Protein AF-Q4DWK5-F1 (afdb_monomer_lite)

Structure (mmCIF, N/CA/C/O backbone):
data_AF-Q4DWK5-F1
#
_entry.id   AF-Q4DWK5-F1
#
loop_
_atom_site.group_PDB
_atom_site.id
_atom_site.type_symbol
_atom_site.label_atom_id
_atom_site.label_alt_id
_atom_site.label_comp_id
_atom_site.label_asym_id
_atom_site.label_entity_id
_atom_site.label_seq_id
_atom_site.pdbx_PDB_ins_code
_atom_site.Cartn_x
_atom_site.Cartn_y
_atom_site.Cartn_z
_atom_site.occupancy
_atom_site.B_iso_or_equiv
_atom_site.auth_seq_id
_atom_site.auth_comp_id
_atom_site.auth_asym_id
_atom_site.auth_atom_id
_atom_site.pdbx_PDB_model_num
ATOM 1 N N . MET A 1 1 ? -23.277 -15.767 -45.968 1.00 42.69 1 MET A N 1
ATOM 2 C CA . MET A 1 1 ? -21.877 -15.511 -46.385 1.00 42.69 1 MET A CA 1
ATOM 3 C C . MET A 1 1 ? -21.715 -14.470 -47.508 1.00 42.69 1 MET A C 1
ATOM 5 O O . MET A 1 1 ? -20.588 -14.081 -47.771 1.00 42.69 1 MET A O 1
ATOM 9 N N . TYR A 1 2 ? -22.781 -13.934 -48.122 1.00 49.34 2 TYR A N 1
ATOM 10 C CA . TYR A 1 2 ? -22.656 -13.019 -49.275 1.00 49.34 2 TYR A CA 1
ATOM 11 C C . TYR A 1 2 ? -22.187 -11.580 -48.973 1.00 49.34 2 TYR A C 1
ATOM 13 O O . TYR A 1 2 ? -21.770 -10.885 -49.892 1.00 49.34 2 TYR A O 1
ATOM 21 N N . PHE A 1 3 ? -22.192 -11.126 -47.714 1.00 50.94 3 PHE A N 1
ATOM 22 C CA . PHE A 1 3 ? -21.833 -9.734 -47.388 1.00 50.94 3 PHE A CA 1
ATOM 23 C C . PHE A 1 3 ? -20.320 -9.440 -47.371 1.00 50.94 3 PHE A C 1
ATOM 25 O O . PHE A 1 3 ? -19.933 -8.280 -47.443 1.00 50.94 3 PHE A O 1
ATOM 32 N N . PHE A 1 4 ? -19.456 -10.460 -47.324 1.00 53.84 4 PHE A N 1
ATOM 33 C CA . PHE A 1 4 ? -17.995 -10.273 -47.257 1.00 53.84 4 PHE A CA 1
ATOM 34 C C . PHE A 1 4 ? -17.260 -10.498 -48.591 1.00 53.84 4 PHE A C 1
ATOM 36 O O . PHE A 1 4 ? -16.051 -10.302 -48.663 1.00 53.84 4 PHE A O 1
ATOM 43 N N . GLY A 1 5 ? -17.962 -10.865 -49.668 1.00 55.22 5 GLY A N 1
ATOM 44 C CA . GLY A 1 5 ? -17.339 -11.336 -50.914 1.00 55.22 5 GLY A CA 1
ATOM 45 C C . GLY A 1 5 ? -16.686 -10.280 -51.820 1.00 55.22 5 GLY A C 1
ATOM 46 O O . GLY A 1 5 ? -16.229 -10.637 -52.899 1.00 55.22 5 GLY A O 1
ATOM 47 N N . ARG A 1 6 ? -16.660 -8.990 -51.451 1.00 58.66 6 ARG A N 1
ATOM 48 C CA . ARG A 1 6 ? -16.165 -7.908 -52.333 1.00 58.66 6 ARG A CA 1
ATOM 49 C C . ARG A 1 6 ? -15.190 -6.922 -51.689 1.00 58.66 6 ARG A C 1
ATOM 51 O O . ARG A 1 6 ? -14.952 -5.858 -52.257 1.00 58.66 6 ARG A O 1
ATOM 58 N N . PHE A 1 7 ? -14.579 -7.246 -50.551 1.00 58.25 7 PHE A N 1
ATOM 59 C CA . PHE A 1 7 ? -13.378 -6.495 -50.186 1.00 58.25 7 PHE A CA 1
ATOM 60 C C . PHE A 1 7 ? -12.286 -6.841 -51.199 1.00 58.25 7 PHE A C 1
ATOM 62 O O . PHE A 1 7 ? -11.785 -7.962 -51.219 1.00 58.25 7 PHE A O 1
ATOM 69 N N . SER A 1 8 ? -11.961 -5.888 -52.079 1.00 75.50 8 SER A N 1
ATOM 70 C CA . SER A 1 8 ? -10.805 -5.997 -52.968 1.00 75.50 8 SER A CA 1
ATOM 71 C C . SER A 1 8 ? -9.592 -6.372 -52.119 1.00 75.50 8 SER A C 1
ATOM 73 O O . SER A 1 8 ? -9.355 -5.741 -51.086 1.00 75.50 8 SER A O 1
ATOM 75 N N . PHE A 1 9 ? -8.826 -7.384 -52.531 1.00 74.69 9 PHE A N 1
ATOM 76 C CA . PHE A 1 9 ? -7.589 -7.787 -51.851 1.00 74.69 9 PHE A CA 1
ATOM 77 C C . PHE A 1 9 ? -6.678 -6.585 -51.549 1.00 74.69 9 PHE A C 1
ATOM 79 O O . PHE A 1 9 ? -6.029 -6.544 -50.504 1.00 74.69 9 PHE A O 1
ATOM 86 N N . LEU A 1 10 ? -6.710 -5.562 -52.412 1.00 76.00 10 LEU A N 1
ATOM 87 C CA . LEU A 1 10 ? -6.005 -4.299 -52.223 1.00 76.00 10 LEU A CA 1
ATOM 88 C C . LEU A 1 10 ? -6.454 -3.544 -50.959 1.00 76.00 10 LEU A C 1
ATOM 90 O O . LEU A 1 10 ? -5.616 -3.062 -50.205 1.00 76.00 10 LEU A O 1
ATOM 94 N N . ALA A 1 11 ? -7.759 -3.470 -50.687 1.00 77.81 11 ALA A N 1
ATOM 95 C CA . ALA A 1 11 ? -8.288 -2.789 -49.505 1.00 77.81 11 ALA A CA 1
ATOM 96 C C . ALA A 1 11 ? -7.872 -3.501 -48.208 1.00 77.81 11 ALA A C 1
ATOM 98 O O . ALA A 1 11 ? -7.477 -2.847 -47.244 1.00 77.81 11 ALA A O 1
ATOM 99 N N . ILE A 1 12 ? -7.897 -4.840 -48.200 1.00 79.12 12 ILE A N 1
ATOM 100 C CA . ILE A 1 12 ? -7.438 -5.648 -47.059 1.00 79.12 12 ILE A CA 1
ATOM 101 C C . ILE A 1 12 ? -5.939 -5.424 -46.820 1.00 79.12 12 ILE A C 1
ATOM 103 O O . ILE A 1 12 ? -5.526 -5.212 -45.681 1.00 79.12 12 ILE A O 1
ATOM 107 N N . ALA A 1 13 ? -5.130 -5.413 -47.885 1.00 78.75 13 ALA A N 1
ATOM 108 C CA . ALA A 1 13 ? -3.693 -5.169 -47.792 1.00 78.75 13 ALA A CA 1
ATOM 109 C C . ALA A 1 13 ? -3.373 -3.768 -47.239 1.00 78.75 13 ALA A C 1
ATOM 111 O O . ALA A 1 13 ? -2.545 -3.642 -46.337 1.00 78.75 13 ALA A O 1
ATOM 112 N N . VAL A 1 14 ? -4.069 -2.727 -47.712 1.00 83.38 14 VAL A N 1
ATOM 113 C CA . VAL A 1 14 ? -3.898 -1.347 -47.224 1.00 83.38 14 VAL A CA 1
ATOM 114 C C . VAL A 1 14 ? -4.293 -1.224 -45.749 1.00 83.38 14 VAL A C 1
ATOM 116 O O . VAL A 1 14 ? -3.534 -0.657 -44.964 1.00 83.38 14 VAL A O 1
ATOM 119 N N . LEU A 1 15 ? -5.430 -1.800 -45.341 1.00 85.00 15 LEU A N 1
ATOM 120 C CA . LEU A 1 15 ? -5.869 -1.798 -43.939 1.00 85.00 15 LEU A CA 1
ATOM 121 C C . LEU A 1 15 ? -4.888 -2.552 -43.030 1.00 85.00 15 LEU A C 1
ATOM 123 O O . LEU A 1 15 ? -4.560 -2.072 -41.945 1.00 85.00 15 LEU A O 1
ATOM 127 N N . SER A 1 16 ? -4.373 -3.697 -43.486 1.00 84.69 16 SER A N 1
ATOM 128 C CA . SER A 1 16 ? -3.357 -4.471 -42.765 1.00 84.69 16 SER A CA 1
ATOM 129 C C . SER A 1 16 ? -2.044 -3.694 -42.612 1.00 84.69 16 SER A C 1
ATOM 131 O O . SER A 1 16 ? -1.438 -3.698 -41.535 1.00 84.69 16 SER A O 1
ATOM 133 N N . GLY A 1 17 ? -1.606 -2.996 -43.665 1.00 86.25 17 GLY A N 1
ATOM 134 C CA . GLY A 1 17 ? -0.426 -2.131 -43.631 1.00 86.25 17 GLY A CA 1
ATOM 135 C C . GLY A 1 17 ? -0.591 -0.967 -42.652 1.00 86.25 17 GLY A C 1
ATOM 136 O O . GLY A 1 17 ? 0.254 -0.771 -41.778 1.00 86.25 17 GLY A O 1
ATOM 137 N N . ALA A 1 18 ? -1.718 -0.253 -42.727 1.00 87.62 18 ALA A N 1
ATOM 138 C CA . ALA A 1 18 ? -2.036 0.856 -41.828 1.00 87.62 18 ALA A CA 1
ATOM 139 C C . ALA A 1 18 ? -2.106 0.411 -40.356 1.00 87.62 18 ALA A C 1
ATOM 141 O O . ALA A 1 18 ? -1.526 1.057 -39.481 1.00 87.62 18 ALA A O 1
ATOM 142 N N . TYR A 1 19 ? -2.751 -0.728 -40.081 1.00 87.00 19 TYR A N 1
ATOM 143 C CA . TYR A 1 19 ? -2.807 -1.300 -38.737 1.00 87.00 19 TYR A CA 1
ATOM 144 C C . TYR A 1 19 ? -1.418 -1.664 -38.203 1.00 87.00 19 TYR A C 1
ATOM 146 O O . TYR A 1 19 ? -1.107 -1.379 -37.048 1.00 87.00 19 TYR A O 1
ATOM 154 N N . SER A 1 20 ? -0.558 -2.242 -39.045 1.00 85.38 20 SER A N 1
ATOM 155 C CA . SER A 1 20 ? 0.809 -2.606 -38.657 1.00 85.38 20 SER A CA 1
ATOM 156 C C . SER A 1 20 ? 1.630 -1.379 -38.255 1.00 85.38 20 SER A C 1
ATOM 158 O O . SER A 1 20 ? 2.272 -1.386 -37.205 1.00 85.38 20 SER A O 1
ATOM 160 N N . VAL A 1 21 ? 1.555 -0.293 -39.034 1.00 86.25 21 VAL A N 1
ATOM 161 C CA . VAL A 1 21 ? 2.224 0.983 -38.716 1.00 86.25 21 VAL A CA 1
ATOM 162 C C . VAL A 1 21 ? 1.695 1.583 -37.410 1.00 86.25 21 VAL A C 1
ATOM 164 O O . VAL A 1 21 ? 2.477 2.024 -36.562 1.00 86.25 21 VAL A O 1
ATOM 167 N N . TYR A 1 22 ? 0.375 1.557 -37.210 1.00 87.69 22 TYR A N 1
ATOM 168 C CA . TYR A 1 22 ? -0.252 2.022 -35.974 1.00 87.69 22 TYR A CA 1
ATOM 169 C C . TYR A 1 22 ? 0.212 1.210 -34.756 1.00 87.69 22 TYR A C 1
ATOM 171 O O . TYR A 1 22 ? 0.625 1.782 -33.744 1.00 87.69 22 TYR A O 1
ATOM 179 N N . ALA A 1 23 ? 0.207 -0.119 -34.867 1.00 84.62 23 ALA A N 1
ATOM 180 C CA . ALA A 1 23 ? 0.607 -1.024 -33.799 1.00 84.62 23 ALA A CA 1
ATOM 181 C C . ALA A 1 23 ? 2.081 -0.855 -33.411 1.00 84.62 23 ALA A C 1
ATOM 183 O O . ALA A 1 23 ? 2.391 -0.744 -32.225 1.00 84.62 23 ALA A O 1
ATOM 184 N N . ILE A 1 24 ? 2.978 -0.746 -34.398 1.00 83.56 24 ILE A N 1
ATOM 185 C CA . ILE A 1 24 ? 4.404 -0.473 -34.167 1.00 83.56 24 ILE A CA 1
ATOM 186 C C . ILE A 1 24 ? 4.585 0.866 -33.452 1.00 83.56 24 ILE A C 1
ATOM 188 O O . ILE A 1 24 ? 5.355 0.948 -32.498 1.00 83.56 24 ILE A O 1
ATOM 192 N N . THR A 1 25 ? 3.872 1.911 -33.877 1.00 86.25 25 THR A N 1
ATOM 193 C CA . THR A 1 25 ? 3.962 3.241 -33.256 1.00 86.25 25 THR A CA 1
ATOM 194 C C . THR A 1 25 ? 3.512 3.208 -31.794 1.00 86.25 25 THR A C 1
ATOM 196 O O . THR A 1 25 ? 4.218 3.714 -30.922 1.00 86.25 25 THR A O 1
ATOM 199 N N . LYS A 1 26 ? 2.373 2.565 -31.499 1.00 83.38 26 LYS A N 1
ATOM 200 C CA . LYS A 1 26 ? 1.860 2.420 -30.125 1.00 83.38 26 LYS A CA 1
ATOM 201 C C . LYS A 1 26 ? 2.803 1.620 -29.237 1.00 83.38 26 LYS A C 1
ATOM 203 O O . LYS A 1 26 ? 3.077 2.025 -28.111 1.00 83.38 26 LYS A O 1
ATOM 208 N N . TYR A 1 27 ? 3.331 0.526 -29.769 1.00 79.69 27 TYR A N 1
ATOM 209 C CA . TYR A 1 27 ? 4.298 -0.305 -29.074 1.00 79.69 27 TYR A CA 1
ATOM 210 C C . TYR A 1 27 ? 5.614 0.441 -28.796 1.00 79.69 27 TYR A C 1
ATOM 212 O O . TYR A 1 27 ? 6.116 0.415 -27.677 1.00 79.69 27 TYR A O 1
ATOM 220 N N . ARG A 1 28 ? 6.148 1.180 -29.779 1.00 80.81 28 ARG A N 1
ATOM 221 C CA . ARG A 1 28 ? 7.356 2.002 -29.598 1.00 80.81 28 ARG A CA 1
ATOM 222 C C . ARG A 1 28 ? 7.166 3.070 -28.527 1.00 80.81 28 ARG A C 1
ATOM 224 O O . ARG A 1 28 ? 8.046 3.225 -27.690 1.00 80.81 28 ARG A O 1
ATOM 231 N N . ALA A 1 29 ? 6.025 3.758 -28.520 1.00 81.94 29 ALA A N 1
ATOM 232 C CA . ALA A 1 29 ? 5.714 4.746 -27.490 1.00 81.94 29 ALA A CA 1
ATOM 233 C C . ALA A 1 29 ? 5.710 4.120 -26.083 1.00 81.94 29 ALA A C 1
ATOM 235 O O . ALA A 1 29 ? 6.326 4.668 -25.173 1.00 81.94 29 ALA A O 1
ATOM 236 N N . ALA A 1 30 ? 5.098 2.942 -25.927 1.00 77.25 30 ALA A N 1
ATOM 237 C CA . ALA A 1 30 ? 5.109 2.193 -24.671 1.00 77.25 30 ALA A CA 1
ATOM 238 C C . ALA A 1 30 ? 6.533 1.829 -24.220 1.00 77.25 30 ALA A C 1
ATOM 240 O O . ALA A 1 30 ? 6.913 2.099 -23.082 1.00 77.25 30 ALA A O 1
ATOM 241 N N . CYS A 1 31 ? 7.360 1.301 -25.129 1.00 75.94 31 CYS A N 1
ATOM 242 C CA . CYS A 1 31 ? 8.760 0.999 -24.832 1.00 75.94 31 CYS A CA 1
ATOM 243 C C . CYS A 1 31 ? 9.568 2.248 -24.455 1.00 75.94 31 CYS A C 1
ATOM 245 O O . CYS A 1 31 ? 10.416 2.170 -23.570 1.00 75.94 31 CYS A O 1
ATOM 247 N N . CYS A 1 32 ? 9.330 3.392 -25.104 1.00 77.94 32 CYS A N 1
ATOM 248 C CA . CYS A 1 32 ? 9.998 4.651 -24.773 1.00 77.94 32 CYS A CA 1
ATOM 249 C C . CYS A 1 32 ? 9.670 5.112 -23.350 1.00 77.94 32 CYS A C 1
ATOM 251 O O . CYS A 1 32 ? 10.577 5.533 -22.639 1.00 77.94 32 CYS A O 1
ATOM 253 N N . VAL A 1 33 ? 8.411 4.989 -22.919 1.00 75.06 33 VAL A N 1
ATOM 254 C CA . VAL A 1 33 ? 7.996 5.326 -21.548 1.00 75.06 33 VAL A CA 1
ATOM 255 C C . VAL A 1 33 ? 8.695 4.423 -20.531 1.00 75.06 33 VAL A C 1
ATOM 257 O O . VAL A 1 33 ? 9.306 4.929 -19.593 1.00 75.06 33 VAL A O 1
ATOM 260 N N . SER A 1 34 ? 8.688 3.103 -20.743 1.00 73.62 34 SER A N 1
ATOM 261 C CA . SER A 1 34 ? 9.396 2.170 -19.854 1.00 73.62 34 SER A CA 1
ATOM 262 C C . SER A 1 34 ? 10.909 2.419 -19.839 1.00 73.62 34 SER A C 1
ATOM 264 O O . SER A 1 34 ? 11.524 2.378 -18.779 1.00 73.62 34 SER A O 1
ATOM 266 N N . ARG A 1 35 ? 11.520 2.753 -20.986 1.00 75.19 35 ARG A N 1
ATOM 267 C CA . ARG A 1 35 ? 12.953 3.093 -21.074 1.00 75.19 35 ARG A CA 1
ATOM 268 C C . ARG A 1 35 ? 13.309 4.407 -20.396 1.00 75.19 35 ARG A C 1
ATOM 270 O O . ARG A 1 35 ? 14.376 4.494 -19.804 1.00 75.19 35 ARG A O 1
ATOM 277 N N . ALA A 1 36 ? 12.442 5.414 -20.455 1.00 74.12 36 ALA A N 1
ATOM 278 C CA . ALA A 1 36 ? 12.686 6.690 -19.788 1.00 74.12 36 ALA A CA 1
ATOM 279 C C . ALA A 1 36 ? 12.829 6.526 -18.263 1.00 74.12 36 ALA A C 1
ATOM 281 O O . ALA A 1 36 ? 13.553 7.292 -17.636 1.00 74.12 36 ALA A O 1
ATOM 282 N N . ARG A 1 37 ? 12.207 5.493 -17.673 1.00 75.00 37 ARG A N 1
ATOM 283 C CA . ARG A 1 37 ? 12.342 5.144 -16.245 1.00 75.00 37 ARG A CA 1
ATOM 284 C C . ARG A 1 37 ? 13.683 4.486 -15.895 1.00 75.00 37 ARG A C 1
ATOM 286 O O . ARG A 1 37 ? 14.024 4.410 -14.723 1.00 75.00 37 ARG A O 1
ATOM 293 N N . LEU A 1 38 ? 14.455 4.037 -16.886 1.00 74.81 38 LEU A N 1
ATOM 294 C CA . LEU A 1 38 ? 15.814 3.519 -16.683 1.00 74.81 38 LEU A CA 1
ATOM 295 C C . LEU A 1 38 ? 16.860 4.642 -16.598 1.00 74.81 38 LEU A C 1
ATOM 297 O O . LEU A 1 38 ? 18.016 4.373 -16.281 1.00 74.81 38 LEU A O 1
ATOM 301 N N . VAL A 1 39 ? 16.481 5.892 -16.894 1.00 82.56 39 VAL A N 1
ATOM 302 C CA . VAL A 1 39 ? 17.384 7.042 -16.781 1.00 82.56 39 VAL A CA 1
ATOM 303 C C . VAL A 1 39 ? 17.624 7.345 -15.307 1.00 82.56 39 VAL A C 1
ATOM 305 O O . VAL A 1 39 ? 16.693 7.629 -14.556 1.00 82.56 39 VAL A O 1
ATOM 308 N N . ILE A 1 40 ? 18.890 7.294 -14.906 1.00 87.38 40 ILE A N 1
ATOM 309 C CA . ILE A 1 40 ? 19.307 7.482 -13.518 1.00 87.38 40 ILE A CA 1
ATOM 310 C C . ILE A 1 40 ? 19.255 8.975 -13.181 1.00 87.38 40 ILE A C 1
ATOM 312 O O . ILE A 1 40 ? 19.850 9.777 -13.908 1.00 87.38 40 ILE A O 1
ATOM 316 N N . PRO A 1 41 ? 18.561 9.373 -12.101 1.00 91.56 41 PRO A N 1
ATOM 317 C CA . PRO A 1 41 ? 18.501 10.768 -11.690 1.00 91.56 41 PRO A CA 1
ATOM 318 C C . PRO A 1 41 ? 19.872 11.322 -11.295 1.00 91.56 41 PRO A C 1
ATOM 320 O O . PRO A 1 41 ? 20.714 10.615 -10.733 1.00 91.56 41 PRO A O 1
ATOM 323 N N . ARG A 1 42 ? 20.070 12.628 -11.514 1.00 93.19 42 ARG A N 1
ATOM 324 C CA . ARG A 1 42 ? 21.296 13.336 -11.116 1.00 93.19 42 ARG A CA 1
ATOM 325 C C . ARG A 1 42 ? 21.581 13.179 -9.619 1.00 93.19 42 ARG A C 1
ATOM 327 O O . ARG A 1 42 ? 22.715 12.865 -9.268 1.00 93.19 42 ARG A O 1
ATOM 334 N N . ALA A 1 43 ? 20.554 13.302 -8.779 1.00 94.44 43 ALA A N 1
ATOM 335 C CA . ALA A 1 43 ? 20.635 13.110 -7.331 1.00 94.44 43 ALA A CA 1
ATOM 336 C C . ALA A 1 43 ? 21.312 11.783 -6.950 1.00 94.44 43 ALA A C 1
ATOM 338 O O . ALA A 1 43 ? 22.235 11.758 -6.140 1.00 94.44 43 ALA A O 1
ATOM 339 N N . VAL A 1 44 ? 20.924 10.685 -7.609 1.00 94.06 44 VAL A N 1
ATOM 340 C CA . VAL A 1 44 ? 21.480 9.344 -7.365 1.00 94.06 44 VAL A CA 1
ATOM 341 C C . VAL A 1 44 ? 22.960 9.279 -7.747 1.00 94.06 44 VAL A C 1
ATOM 343 O O . VAL A 1 44 ? 23.762 8.725 -7.001 1.00 94.06 44 VAL A O 1
ATOM 346 N N . SER A 1 45 ? 23.347 9.876 -8.879 1.00 93.19 45 SER A N 1
ATOM 347 C CA . SER A 1 45 ? 24.754 9.907 -9.309 1.00 93.19 45 SER A CA 1
ATOM 348 C C . SER A 1 45 ? 25.650 10.751 -8.390 1.00 93.19 45 SER A C 1
ATOM 350 O O . SER A 1 45 ? 26.802 10.387 -8.154 1.00 93.19 45 SER A O 1
ATOM 352 N N . LEU A 1 46 ? 25.121 11.851 -7.841 1.00 94.69 46 LEU A N 1
ATOM 353 C CA . LEU A 1 46 ? 25.838 12.706 -6.893 1.00 94.69 46 LEU A CA 1
ATOM 354 C C . LEU A 1 46 ? 25.975 12.022 -5.530 1.00 94.69 46 LEU A C 1
ATOM 356 O O . LEU A 1 46 ? 27.074 11.977 -4.977 1.00 94.69 46 LEU A O 1
ATOM 360 N N . PHE A 1 47 ? 24.899 11.401 -5.040 1.00 94.69 47 PHE A N 1
ATOM 361 C CA . PHE A 1 47 ? 24.935 10.627 -3.802 1.00 94.69 47 PHE A CA 1
ATOM 362 C C . PHE A 1 47 ? 25.901 9.437 -3.902 1.00 94.69 47 PHE A C 1
ATOM 364 O O . PHE A 1 47 ? 26.697 9.208 -2.995 1.00 94.69 47 PHE A O 1
ATOM 371 N N . TYR A 1 48 ? 25.927 8.736 -5.041 1.00 92.75 48 TYR A N 1
ATOM 372 C CA . TYR A 1 48 ? 26.921 7.694 -5.310 1.00 92.75 48 TYR A CA 1
ATOM 373 C C . TYR A 1 48 ? 28.364 8.202 -5.185 1.00 92.75 48 TYR A C 1
ATOM 375 O O . TYR A 1 48 ? 29.209 7.538 -4.586 1.00 92.75 48 TYR A O 1
ATOM 383 N N . ALA A 1 49 ? 28.662 9.383 -5.738 1.00 90.94 49 ALA A N 1
ATOM 384 C CA . ALA A 1 49 ? 29.997 9.967 -5.640 1.00 90.94 49 ALA A CA 1
ATOM 385 C C . ALA A 1 49 ? 30.378 10.290 -4.184 1.00 90.94 49 ALA A C 1
ATOM 387 O O . ALA A 1 49 ? 31.552 10.193 -3.830 1.00 90.94 49 ALA A O 1
ATOM 388 N N . SER A 1 50 ? 29.397 10.640 -3.346 1.00 89.62 50 SER A N 1
ATOM 389 C CA . SER A 1 50 ? 29.581 10.816 -1.902 1.00 89.62 50 SER A CA 1
ATOM 390 C C . SER A 1 50 ? 29.878 9.486 -1.196 1.00 89.62 50 SER A C 1
ATOM 392 O O . SER A 1 50 ? 30.872 9.389 -0.478 1.00 89.62 50 SER A O 1
ATOM 394 N N . LEU A 1 51 ? 29.102 8.428 -1.478 1.00 89.94 51 LEU A N 1
ATOM 395 C CA . LEU A 1 51 ? 29.339 7.084 -0.927 1.00 89.94 51 LEU A CA 1
ATOM 396 C C . LEU A 1 51 ? 30.752 6.580 -1.243 1.00 89.94 51 LEU A C 1
ATOM 398 O O . LEU A 1 51 ? 31.467 6.142 -0.347 1.00 89.94 51 LEU A O 1
ATOM 402 N N . ARG A 1 52 ? 31.192 6.728 -2.499 1.00 87.06 52 ARG A N 1
ATOM 403 C CA . ARG A 1 52 ? 32.524 6.281 -2.925 1.00 87.06 52 ARG A CA 1
ATOM 404 C C . ARG A 1 52 ? 33.653 7.000 -2.181 1.00 87.06 52 ARG A C 1
ATOM 406 O O . ARG A 1 52 ? 34.632 6.369 -1.803 1.00 87.06 52 ARG A O 1
ATOM 413 N N . LYS A 1 53 ? 33.519 8.311 -1.942 1.00 83.19 53 LYS A N 1
ATOM 414 C CA . LYS A 1 53 ? 34.511 9.086 -1.175 1.00 83.19 53 LYS A CA 1
ATOM 415 C C . LYS A 1 53 ? 34.611 8.612 0.277 1.00 83.19 53 LYS A C 1
ATOM 417 O O . LYS A 1 53 ? 35.716 8.560 0.810 1.00 83.19 53 LYS A O 1
ATOM 422 N N . ASN A 1 54 ? 33.480 8.266 0.893 1.00 73.44 54 ASN A N 1
ATOM 423 C CA . ASN A 1 54 ? 33.439 7.804 2.281 1.00 73.44 54 ASN A CA 1
ATOM 424 C C . ASN A 1 54 ? 34.100 6.433 2.458 1.00 73.44 54 ASN A C 1
ATOM 426 O O . ASN A 1 54 ? 34.818 6.238 3.438 1.00 73.44 54 ASN A O 1
ATOM 430 N N . ASP A 1 55 ? 33.899 5.512 1.512 1.00 65.56 55 ASP A N 1
ATOM 431 C CA . ASP A 1 55 ? 34.528 4.189 1.570 1.00 65.56 55 ASP A CA 1
ATOM 432 C C . ASP A 1 55 ? 36.038 4.272 1.271 1.00 65.56 55 ASP A C 1
ATOM 434 O O . ASP A 1 55 ? 36.835 3.729 2.034 1.00 65.56 55 ASP A O 1
ATOM 438 N N . SER A 1 56 ? 36.473 5.071 0.283 1.00 58.31 56 SER A N 1
ATOM 439 C CA . SER A 1 56 ? 37.913 5.267 0.015 1.00 58.31 56 SER A CA 1
ATOM 440 C C . SER A 1 56 ? 38.670 5.901 1.190 1.00 58.31 56 SER A C 1
ATOM 442 O O . SER A 1 56 ? 39.828 5.565 1.433 1.00 58.31 56 SER A O 1
ATOM 444 N N . ALA A 1 57 ? 38.043 6.810 1.945 1.00 52.25 57 ALA A N 1
ATOM 445 C CA . ALA A 1 57 ? 38.668 7.401 3.129 1.00 52.25 57 ALA A CA 1
ATOM 446 C C . ALA A 1 57 ? 38.938 6.359 4.234 1.00 52.25 57 ALA A C 1
ATOM 448 O O . ALA A 1 57 ? 39.900 6.502 4.991 1.00 52.25 57 ALA A O 1
ATOM 449 N N . ARG A 1 58 ? 38.133 5.288 4.320 1.00 52.44 58 ARG A N 1
ATOM 450 C CA . ARG A 1 58 ? 38.342 4.205 5.295 1.00 52.44 58 ARG A CA 1
ATOM 451 C C . ARG A 1 58 ? 39.524 3.312 4.931 1.00 52.44 58 ARG A C 1
ATOM 453 O O . ARG A 1 58 ? 40.276 2.952 5.837 1.00 52.44 58 ARG A O 1
ATOM 460 N N . ASP A 1 59 ? 39.738 3.032 3.646 1.00 46.94 59 ASP A N 1
ATOM 461 C CA . ASP A 1 59 ? 40.903 2.259 3.193 1.00 46.94 59 ASP A CA 1
ATOM 462 C C . ASP A 1 59 ? 42.218 2.979 3.536 1.00 46.94 59 ASP A C 1
ATOM 464 O O . ASP A 1 59 ? 43.163 2.358 4.025 1.00 46.94 59 ASP A O 1
ATOM 468 N N . PHE A 1 60 ? 42.264 4.310 3.398 1.00 38.09 60 PHE A N 1
ATOM 469 C CA . PHE A 1 60 ? 43.437 5.098 3.800 1.00 38.09 60 PHE A CA 1
ATOM 470 C C . PHE A 1 60 ? 43.708 5.048 5.311 1.00 38.09 60 PHE A C 1
ATOM 472 O O . PHE A 1 60 ? 44.866 4.935 5.718 1.00 38.09 60 PHE A O 1
ATOM 479 N N . HIS A 1 61 ? 42.668 5.084 6.150 1.00 41.88 61 HIS A N 1
ATOM 480 C CA . HIS A 1 61 ? 42.844 5.000 7.603 1.00 41.88 61 HIS A CA 1
ATOM 481 C C . HIS A 1 61 ? 43.218 3.592 8.087 1.00 41.88 61 HIS A C 1
ATOM 483 O O . HIS A 1 61 ? 43.998 3.471 9.030 1.00 41.88 61 HIS A O 1
ATOM 489 N N . GLN A 1 62 ? 42.738 2.525 7.437 1.00 39.09 62 GLN A N 1
ATOM 490 C CA . GLN A 1 62 ? 43.194 1.167 7.760 1.00 39.09 62 GLN A CA 1
ATOM 491 C C . GLN A 1 62 ? 44.637 0.912 7.318 1.00 39.09 62 GLN A C 1
ATOM 493 O O . GLN A 1 62 ? 45.358 0.188 8.005 1.00 39.09 62 GLN A O 1
ATOM 498 N N . HIS A 1 63 ? 45.089 1.523 6.220 1.00 37.44 63 HIS A N 1
ATOM 499 C CA . HIS A 1 63 ? 46.477 1.384 5.787 1.00 37.44 63 HIS A CA 1
ATOM 500 C C . HIS A 1 63 ? 47.470 2.169 6.651 1.00 37.44 63 HIS A C 1
ATOM 502 O O . HIS A 1 63 ? 48.571 1.674 6.864 1.00 37.44 63 HIS A O 1
ATOM 508 N N . GLN A 1 64 ? 47.091 3.314 7.228 1.00 35.28 64 GLN A N 1
ATOM 509 C CA . GLN A 1 64 ? 47.982 4.037 8.150 1.00 35.28 64 GLN A CA 1
ATOM 510 C C . GLN A 1 64 ? 48.173 3.339 9.502 1.00 35.28 64 GLN A C 1
ATOM 512 O O . GLN A 1 64 ? 49.213 3.512 10.123 1.00 35.28 64 GLN A O 1
ATOM 517 N N . HIS A 1 65 ? 47.225 2.512 9.946 1.00 37.31 65 HIS A N 1
ATOM 518 C CA . HIS A 1 65 ? 47.367 1.770 11.204 1.00 37.31 65 HIS A CA 1
ATOM 519 C C . HIS A 1 65 ? 48.099 0.429 11.069 1.00 37.31 65 HIS A C 1
ATOM 521 O O . HIS A 1 65 ? 48.201 -0.300 12.050 1.00 37.31 65 HIS A O 1
ATOM 527 N N . ARG A 1 66 ? 48.610 0.077 9.882 1.00 31.19 66 ARG A N 1
ATOM 528 C CA . ARG A 1 66 ? 49.322 -1.195 9.683 1.00 31.19 66 ARG A CA 1
ATOM 529 C C . ARG A 1 66 ? 50.840 -1.122 9.813 1.00 31.19 66 ARG A C 1
ATOM 531 O O . ARG A 1 66 ? 51.451 -2.185 9.850 1.00 31.19 66 ARG A O 1
ATOM 538 N N . ASP A 1 67 ? 51.419 0.069 9.936 1.00 33.78 67 ASP A N 1
ATOM 539 C CA . ASP A 1 67 ? 52.879 0.228 9.963 1.00 33.78 67 ASP A CA 1
ATOM 540 C C . ASP A 1 67 ? 53.497 0.365 11.370 1.00 33.78 67 ASP A C 1
ATOM 542 O O . ASP A 1 67 ? 54.719 0.401 11.461 1.00 33.78 67 ASP A O 1
ATOM 546 N N . ASP A 1 68 ? 52.718 0.355 12.464 1.00 33.56 68 ASP A N 1
ATOM 547 C CA . ASP A 1 68 ? 53.256 0.678 13.807 1.00 33.56 68 ASP A CA 1
ATOM 548 C C . ASP A 1 68 ? 53.071 -0.379 14.920 1.00 33.56 68 ASP A C 1
ATOM 550 O O . ASP A 1 68 ? 53.440 -0.111 16.061 1.00 33.56 68 ASP A O 1
ATOM 554 N N . ASP A 1 69 ? 52.600 -1.598 14.633 1.00 31.55 69 ASP A N 1
ATOM 555 C CA . ASP A 1 69 ? 52.387 -2.618 15.680 1.00 31.55 69 ASP A CA 1
ATOM 556 C C . ASP A 1 69 ? 53.309 -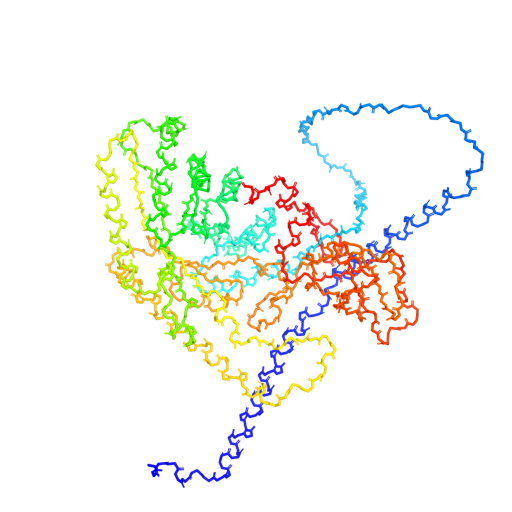3.842 15.530 1.00 31.55 69 ASP A C 1
ATOM 558 O O . ASP A 1 69 ? 52.872 -4.971 15.296 1.00 31.55 69 ASP A O 1
ATOM 562 N N . ASP A 1 70 ? 54.609 -3.611 15.722 1.00 29.31 70 ASP A N 1
ATOM 563 C CA . ASP A 1 70 ? 55.570 -4.648 16.105 1.00 29.31 70 ASP A CA 1
ATOM 564 C C . ASP A 1 70 ? 55.776 -4.582 17.633 1.00 29.31 70 ASP A C 1
ATOM 566 O O . ASP A 1 70 ? 56.070 -3.531 18.197 1.00 29.31 70 ASP A O 1
ATOM 570 N N . HIS A 1 71 ? 55.653 -5.732 18.303 1.00 30.50 71 HIS A N 1
ATOM 571 C CA . HIS A 1 71 ? 55.881 -5.965 19.742 1.00 30.50 71 HIS A CA 1
ATOM 572 C C . HIS A 1 71 ? 54.773 -5.554 20.738 1.00 30.50 71 HIS A C 1
ATOM 574 O O . HIS A 1 71 ? 54.736 -4.456 21.278 1.00 30.50 71 HIS A O 1
ATOM 580 N N . THR A 1 72 ? 53.983 -6.532 21.189 1.00 30.34 72 THR A N 1
ATOM 581 C CA . THR A 1 72 ? 54.122 -7.181 22.517 1.00 30.34 72 THR A CA 1
ATOM 582 C C . THR A 1 72 ? 52.834 -7.931 22.868 1.00 30.34 72 THR A C 1
ATOM 584 O O . THR A 1 72 ? 51.836 -7.370 23.306 1.00 30.34 72 THR A O 1
ATOM 587 N N . ALA A 1 73 ? 52.865 -9.253 22.713 1.00 24.92 73 ALA A N 1
ATOM 588 C CA . ALA A 1 73 ? 51.846 -10.132 23.266 1.00 24.92 73 ALA A CA 1
ATOM 589 C C . ALA A 1 73 ? 51.997 -10.183 24.794 1.00 24.92 73 ALA A C 1
ATOM 591 O O . ALA A 1 73 ? 53.000 -10.706 25.282 1.00 24.92 73 ALA A O 1
ATOM 592 N N . LYS A 1 74 ? 51.019 -9.668 25.549 1.00 30.41 74 LYS A N 1
ATOM 593 C CA . LYS A 1 74 ? 50.840 -10.015 26.964 1.00 30.41 74 LYS A CA 1
ATOM 594 C C . LYS A 1 74 ? 49.387 -9.877 27.426 1.00 30.41 74 LYS A C 1
ATOM 596 O O . LYS A 1 74 ? 48.797 -8.807 27.388 1.00 30.41 74 LYS A O 1
ATOM 601 N N . ASP A 1 75 ? 48.900 -11.013 27.907 1.00 29.50 75 ASP A N 1
ATOM 602 C CA . ASP A 1 75 ? 47.921 -11.223 28.970 1.00 29.50 75 ASP A CA 1
ATOM 603 C C . ASP A 1 75 ? 46.461 -10.786 28.765 1.00 29.50 75 ASP A C 1
ATOM 605 O O . ASP A 1 75 ? 45.992 -9.704 29.103 1.00 29.50 75 ASP A O 1
ATOM 609 N N . THR A 1 76 ? 45.711 -11.794 28.328 1.00 25.28 76 THR A N 1
ATOM 610 C CA . THR A 1 76 ? 44.278 -12.016 28.506 1.00 25.28 76 THR A CA 1
ATOM 611 C C . THR A 1 76 ? 43.811 -11.820 29.957 1.00 25.28 76 THR A C 1
ATOM 613 O O . THR A 1 76 ? 44.157 -12.617 30.831 1.00 25.28 76 THR A O 1
ATOM 616 N N . ALA A 1 77 ? 42.922 -10.854 30.210 1.00 30.19 77 ALA A N 1
ATOM 617 C CA . ALA A 1 77 ? 42.142 -10.800 31.448 1.00 30.19 77 ALA A CA 1
ATOM 618 C C . ALA A 1 77 ? 40.724 -10.231 31.233 1.00 30.19 77 ALA A C 1
ATOM 620 O O . ALA A 1 77 ? 40.527 -9.029 31.143 1.00 30.19 77 ALA A O 1
ATOM 621 N N . LYS A 1 78 ? 39.768 -11.170 31.210 1.00 28.78 78 LYS A N 1
ATOM 622 C CA . LYS A 1 78 ? 38.347 -11.146 31.625 1.00 28.78 78 LYS A CA 1
ATOM 623 C C . LYS A 1 78 ? 37.372 -10.026 31.167 1.00 28.78 78 LYS A C 1
ATOM 625 O O . LYS A 1 78 ? 37.648 -8.843 31.315 1.00 28.78 78 LYS A O 1
ATOM 630 N N . PRO A 1 79 ? 36.145 -10.411 30.747 1.00 27.48 79 PRO A N 1
ATOM 631 C CA . PRO A 1 79 ? 35.139 -9.508 30.197 1.00 27.48 79 PRO A CA 1
ATOM 632 C C . PRO A 1 79 ? 34.348 -8.790 31.302 1.00 27.48 79 PRO A C 1
ATOM 634 O O . PRO A 1 79 ? 33.812 -9.423 32.215 1.00 27.48 79 PRO A O 1
ATOM 637 N N . LEU A 1 80 ? 34.248 -7.464 31.205 1.00 29.09 80 LEU A N 1
ATOM 638 C CA . LEU A 1 80 ? 33.360 -6.649 32.033 1.00 29.09 80 LEU A CA 1
ATOM 639 C C . LEU A 1 80 ? 31.952 -6.651 31.430 1.00 29.09 80 LEU A C 1
ATOM 641 O O . LEU A 1 80 ? 31.741 -6.267 30.282 1.00 29.09 80 LEU A O 1
ATOM 645 N N . ALA A 1 81 ? 31.002 -7.128 32.229 1.00 28.11 81 ALA A N 1
ATOM 646 C CA . ALA A 1 81 ? 29.588 -7.213 31.908 1.00 28.11 81 ALA A CA 1
ATOM 647 C C . ALA A 1 81 ? 28.978 -5.824 31.660 1.00 28.11 81 ALA A C 1
ATOM 649 O O . ALA A 1 81 ? 29.093 -4.921 32.490 1.00 28.11 81 ALA A O 1
ATOM 650 N N . ALA A 1 82 ? 28.290 -5.686 30.528 1.00 25.25 82 ALA A N 1
ATOM 651 C CA . ALA A 1 82 ? 27.484 -4.524 30.187 1.00 25.25 82 ALA A CA 1
ATOM 652 C C . ALA A 1 82 ? 26.232 -4.468 31.077 1.00 25.25 82 ALA A C 1
ATOM 654 O O . ALA A 1 82 ? 25.445 -5.415 31.104 1.00 25.25 82 ALA A O 1
ATOM 655 N N . GLN A 1 83 ? 26.035 -3.358 31.793 1.00 26.98 83 GLN A N 1
ATOM 656 C CA . GLN A 1 83 ? 24.746 -3.029 32.400 1.00 26.98 83 GLN A CA 1
ATOM 657 C C . GLN A 1 83 ? 23.974 -2.037 31.516 1.00 26.98 83 GLN A C 1
ATOM 659 O O . GLN A 1 83 ? 24.595 -1.160 30.910 1.00 26.98 83 GLN A O 1
ATOM 664 N N . PRO A 1 84 ? 22.634 -2.143 31.431 1.00 27.69 84 PRO A N 1
ATOM 665 C CA . PRO A 1 84 ? 21.824 -1.338 30.529 1.00 27.69 84 PRO A CA 1
ATOM 666 C C . PRO A 1 84 ? 21.552 0.035 31.155 1.00 27.69 84 PRO A C 1
ATOM 668 O O . PRO A 1 84 ? 20.835 0.152 32.150 1.00 27.69 84 PRO A O 1
ATOM 671 N N . GLY A 1 85 ? 22.131 1.084 30.573 1.00 28.19 85 GLY A N 1
ATOM 672 C CA . GLY A 1 85 ? 21.849 2.469 30.940 1.00 28.19 85 GLY A CA 1
ATOM 673 C C . GLY A 1 85 ? 20.483 2.907 30.414 1.00 28.19 85 GLY A C 1
ATOM 674 O O . GLY A 1 85 ? 20.255 2.951 29.210 1.00 28.19 85 GLY A O 1
ATOM 675 N N . VAL A 1 86 ? 19.579 3.230 31.336 1.00 27.27 86 VAL A N 1
ATOM 676 C CA . VAL A 1 86 ? 18.239 3.773 31.086 1.00 27.27 86 VAL A CA 1
ATOM 677 C C . VAL A 1 86 ? 18.332 5.071 30.274 1.00 27.27 86 VAL A C 1
ATOM 679 O O . VAL A 1 86 ? 18.926 6.054 30.721 1.00 27.27 86 VAL A O 1
ATOM 682 N N . ALA A 1 87 ? 17.718 5.077 29.089 1.00 23.84 87 ALA A N 1
ATOM 683 C CA . ALA A 1 87 ? 17.611 6.236 28.211 1.00 23.84 87 ALA A CA 1
ATOM 684 C C . ALA A 1 87 ? 16.754 7.330 28.871 1.00 23.84 87 ALA A C 1
ATOM 686 O O . ALA A 1 87 ? 15.530 7.231 28.957 1.00 23.84 87 ALA A O 1
ATOM 687 N N . ARG A 1 88 ? 17.403 8.381 29.375 1.00 22.55 88 ARG A N 1
ATOM 688 C CA . ARG A 1 88 ? 16.734 9.564 29.918 1.00 22.55 88 ARG A CA 1
ATOM 689 C C . ARG A 1 88 ? 16.490 10.547 28.775 1.00 22.55 88 ARG A C 1
ATOM 691 O O . ARG A 1 88 ? 17.439 11.078 28.210 1.00 22.55 88 ARG A O 1
ATOM 698 N N . ALA A 1 89 ? 15.221 10.775 28.448 1.00 22.94 89 ALA A N 1
ATOM 699 C CA . ALA A 1 89 ? 14.785 11.753 27.459 1.00 22.94 89 ALA A CA 1
ATOM 700 C C . ALA A 1 89 ? 15.248 13.165 27.858 1.00 22.94 89 ALA A C 1
ATOM 702 O O . ALA A 1 89 ? 14.749 13.743 28.825 1.00 22.94 89 ALA A O 1
ATOM 703 N N . SER A 1 90 ? 16.221 13.717 27.136 1.00 25.39 90 SER A N 1
ATOM 704 C CA . SER A 1 90 ? 16.635 15.110 27.279 1.00 25.39 90 SER A CA 1
ATOM 705 C C . SER A 1 90 ? 15.830 15.979 26.317 1.00 25.39 90 SER A C 1
ATOM 707 O O . SER A 1 90 ? 16.117 16.051 25.125 1.00 25.39 90 SER A O 1
ATOM 709 N N . SER A 1 91 ? 14.815 16.652 26.848 1.00 21.33 91 SER A N 1
ATOM 710 C CA . SER A 1 91 ? 14.210 17.823 26.225 1.00 21.33 91 SER A CA 1
ATOM 711 C C . SER A 1 91 ? 15.132 19.026 26.437 1.00 21.33 91 SER A C 1
ATOM 713 O O . SER A 1 91 ? 15.328 19.451 27.576 1.00 21.33 91 SER A O 1
ATOM 715 N N . SER A 1 92 ? 15.665 19.616 25.372 1.00 26.48 92 SER A N 1
ATOM 716 C CA . SER A 1 92 ? 16.233 20.964 25.451 1.00 26.48 92 SER A CA 1
ATOM 717 C C . SER A 1 92 ? 16.027 21.699 24.134 1.00 26.48 92 SER A C 1
ATOM 719 O O . SER A 1 92 ? 16.733 21.471 23.154 1.00 26.48 92 SER A O 1
ATOM 721 N N . ALA A 1 93 ? 15.040 22.592 24.136 1.00 22.67 93 ALA A N 1
ATOM 722 C CA . ALA A 1 93 ? 14.936 23.679 23.182 1.00 22.67 93 ALA A CA 1
ATOM 723 C C . ALA A 1 93 ? 16.088 24.659 23.454 1.00 22.67 93 ALA A C 1
ATOM 725 O O . ALA A 1 93 ? 16.120 25.312 24.496 1.00 22.67 93 ALA A O 1
ATOM 726 N N . GLY A 1 94 ? 17.054 24.726 22.544 1.00 25.33 94 GLY A N 1
ATOM 727 C CA . GLY A 1 94 ? 18.158 25.679 22.581 1.00 25.33 94 GLY A CA 1
ATOM 728 C C . GLY A 1 94 ? 18.372 26.237 21.184 1.00 25.33 94 GLY A C 1
ATOM 729 O O . GLY A 1 94 ? 18.517 25.473 20.239 1.00 25.33 94 GLY A O 1
ATOM 730 N N . ASN A 1 95 ? 18.331 27.561 21.056 1.00 22.69 95 ASN A N 1
ATOM 731 C CA . ASN A 1 95 ? 18.524 28.305 19.814 1.00 22.69 95 ASN A CA 1
ATOM 732 C C . ASN A 1 95 ? 19.904 28.019 19.200 1.00 22.69 95 ASN A C 1
ATOM 734 O O . ASN A 1 95 ? 20.927 28.350 19.797 1.00 22.69 95 ASN A O 1
ATOM 738 N N . TRP A 1 96 ? 19.934 27.463 17.988 1.00 27.03 96 TRP A N 1
ATOM 739 C CA . TRP A 1 96 ? 21.162 27.266 17.218 1.00 27.03 96 TRP A CA 1
ATOM 740 C C . TRP A 1 96 ? 21.445 28.511 16.374 1.00 27.03 96 TRP A C 1
ATOM 742 O O . TRP A 1 96 ? 20.946 28.660 15.263 1.00 27.03 96 TRP A O 1
ATOM 752 N N . SER A 1 97 ? 22.257 29.420 16.911 1.00 24.75 97 SER A N 1
ATOM 753 C CA . SER A 1 97 ? 22.984 30.426 16.133 1.00 24.75 97 SER A CA 1
ATOM 754 C C . SER A 1 97 ? 24.475 30.114 16.229 1.00 24.75 97 SER A C 1
ATOM 756 O O . SER A 1 97 ? 25.211 30.702 17.017 1.00 24.75 97 SER A O 1
ATOM 758 N N . GLY A 1 98 ? 24.907 29.126 15.461 1.00 24.80 98 GLY A N 1
ATOM 759 C CA . GLY A 1 98 ? 26.304 28.761 15.310 1.00 24.80 98 GLY A CA 1
ATOM 760 C C . GLY A 1 98 ? 26.413 27.943 14.043 1.00 24.80 98 GLY A C 1
ATOM 761 O O . GLY A 1 98 ? 25.806 26.878 13.966 1.00 24.80 98 GLY A O 1
ATOM 762 N N . ALA A 1 99 ? 27.121 28.473 13.046 1.00 25.95 99 ALA A N 1
ATOM 763 C CA . ALA A 1 99 ? 27.473 27.781 11.814 1.00 25.95 99 ALA A CA 1
ATOM 764 C C . ALA A 1 99 ? 28.346 26.573 12.173 1.00 25.95 99 ALA A C 1
ATOM 766 O O . ALA A 1 99 ? 29.570 26.627 12.157 1.00 25.95 99 ALA A O 1
ATOM 767 N N . THR A 1 100 ? 27.693 25.509 12.622 1.00 27.80 100 THR A N 1
ATOM 768 C CA . THR A 1 100 ? 28.313 24.212 12.805 1.00 27.80 100 THR A CA 1
ATOM 769 C C . THR A 1 100 ? 28.291 23.623 11.416 1.00 27.80 100 THR A C 1
ATOM 771 O O . THR A 1 100 ? 27.215 23.402 10.864 1.00 27.80 100 THR A O 1
ATOM 774 N N . GLU A 1 101 ? 29.471 23.460 10.826 1.00 29.20 101 GLU A N 1
ATOM 775 C CA . GLU A 1 101 ? 29.676 22.551 9.710 1.00 29.20 101 GLU A CA 1
ATOM 776 C C . GLU A 1 101 ? 28.996 21.241 10.101 1.00 29.20 101 GLU A C 1
ATOM 778 O O . GLU A 1 101 ? 29.478 20.496 10.957 1.00 29.20 101 GLU A O 1
ATOM 783 N N . THR A 1 102 ? 27.793 21.024 9.579 1.00 36.03 102 THR A N 1
ATOM 784 C CA . THR A 1 102 ? 27.051 19.792 9.778 1.00 36.03 102 THR A CA 1
ATOM 785 C C . THR A 1 102 ? 27.851 18.739 9.045 1.00 36.03 102 THR A C 1
ATOM 787 O O . THR A 1 102 ? 27.681 18.545 7.844 1.00 36.03 102 THR A O 1
ATOM 790 N N . SER A 1 103 ? 28.796 18.123 9.753 1.00 41.12 103 SER A N 1
ATOM 791 C CA . SER A 1 103 ? 29.453 16.910 9.305 1.00 41.12 103 SER A CA 1
ATOM 792 C C . SER A 1 103 ? 28.334 15.926 8.987 1.00 41.12 103 SER A C 1
ATOM 794 O O . SER A 1 103 ? 27.626 15.442 9.870 1.00 41.12 103 SER A O 1
ATOM 796 N N . THR A 1 104 ? 28.086 15.723 7.695 1.00 48.78 104 THR A N 1
ATOM 797 C CA . THR A 1 104 ? 27.121 14.732 7.241 1.00 48.78 104 THR A CA 1
ATOM 798 C C . THR A 1 104 ? 27.567 13.399 7.831 1.00 48.78 104 THR A C 1
ATOM 800 O O . THR A 1 104 ? 28.737 13.045 7.645 1.00 48.78 104 THR A O 1
ATOM 803 N N . PRO A 1 105 ? 26.705 12.680 8.569 1.00 55.94 105 PRO A N 1
ATOM 804 C CA . PRO A 1 105 ? 27.084 11.412 9.176 1.00 55.94 105 PRO A CA 1
ATOM 805 C C . PRO A 1 105 ? 27.690 10.504 8.104 1.00 55.94 105 PRO A C 1
ATOM 807 O O . PRO A 1 105 ? 27.169 10.437 6.990 1.00 55.94 105 PRO A O 1
ATOM 810 N N . SER A 1 106 ? 28.809 9.840 8.410 1.00 71.31 106 SER A N 1
ATOM 811 C CA . SER A 1 106 ? 29.455 8.940 7.454 1.00 71.31 106 SER A CA 1
ATOM 812 C C . SER A 1 106 ? 28.486 7.808 7.109 1.00 71.31 106 SER A C 1
ATOM 814 O O . SER A 1 106 ? 28.231 6.931 7.936 1.00 71.31 106 SER A O 1
ATOM 816 N N . VAL A 1 107 ? 27.923 7.848 5.906 1.00 84.81 107 VAL A N 1
ATOM 817 C CA . VAL A 1 107 ? 27.011 6.819 5.404 1.00 84.81 107 VAL A CA 1
ATOM 818 C C . VAL A 1 107 ? 27.843 5.682 4.823 1.00 84.81 107 VAL A C 1
ATOM 820 O O . VAL A 1 107 ? 28.697 5.935 3.975 1.00 84.81 107 VAL A O 1
ATOM 823 N N . SER A 1 108 ? 27.580 4.449 5.256 1.00 86.50 108 SER A N 1
ATOM 824 C CA . SER A 1 108 ? 28.202 3.235 4.713 1.00 86.50 108 SER A CA 1
ATOM 825 C C . SER A 1 108 ? 27.158 2.244 4.211 1.00 86.50 108 SER A C 1
ATOM 827 O O . SER A 1 108 ? 26.029 2.228 4.702 1.00 86.50 108 SER A O 1
ATOM 829 N N . CYS A 1 109 ? 27.545 1.400 3.256 1.00 90.75 109 CYS A N 1
ATOM 830 C CA . CYS A 1 109 ? 26.697 0.318 2.759 1.00 90.75 109 CYS A CA 1
ATOM 831 C C . CYS A 1 109 ? 26.559 -0.828 3.797 1.00 90.75 109 CYS A C 1
ATOM 833 O O . CYS A 1 109 ? 27.493 -1.046 4.572 1.00 90.75 109 CYS A O 1
ATOM 835 N N . PRO A 1 110 ? 25.439 -1.584 3.805 1.00 92.50 110 PRO A N 1
ATOM 836 C CA . PRO A 1 110 ? 24.254 -1.399 2.970 1.00 92.50 110 PRO A CA 1
ATOM 837 C C . PRO A 1 110 ? 23.444 -0.166 3.390 1.00 92.50 110 PRO A C 1
ATOM 839 O O . PRO A 1 110 ? 23.242 0.089 4.574 1.00 92.50 110 PRO A O 1
ATOM 842 N N . VAL A 1 111 ? 22.950 0.589 2.410 1.00 94.56 111 VAL A N 1
ATOM 843 C CA . VAL A 1 111 ? 22.131 1.786 2.656 1.00 94.56 111 VAL A CA 1
ATOM 844 C C . VAL A 1 111 ? 20.946 1.837 1.705 1.00 94.56 111 VAL A C 1
ATOM 846 O O . VAL A 1 111 ? 21.074 1.504 0.529 1.00 94.56 111 VAL A O 1
ATOM 849 N N . VAL A 1 112 ? 19.791 2.282 2.197 1.00 96.56 112 VAL A N 1
ATOM 850 C CA . VAL A 1 112 ? 18.590 2.522 1.390 1.00 96.56 112 VAL A CA 1
ATOM 851 C C . VAL A 1 112 ? 18.286 4.011 1.398 1.00 96.56 112 VAL A C 1
ATOM 853 O O . VAL A 1 112 ? 18.322 4.655 2.446 1.00 96.56 112 VAL A O 1
ATOM 856 N N . PHE A 1 113 ? 17.989 4.566 0.229 1.00 97.12 113 PHE A N 1
ATOM 857 C CA . PHE A 1 113 ? 17.763 5.992 0.072 1.00 97.12 113 PHE A CA 1
ATOM 858 C C . PHE A 1 113 ? 16.648 6.301 -0.929 1.00 97.12 113 PHE A C 1
ATOM 860 O O . PHE A 1 113 ? 16.364 5.535 -1.852 1.00 97.12 113 PHE A O 1
ATOM 867 N N . VAL A 1 114 ? 15.996 7.441 -0.714 1.00 97.75 114 VAL A N 1
ATOM 868 C CA . VAL A 1 114 ? 14.853 7.925 -1.484 1.00 97.75 114 VAL A CA 1
ATOM 869 C C . VAL A 1 114 ? 15.214 9.252 -2.139 1.00 97.75 114 VAL A C 1
ATOM 871 O O . VAL A 1 114 ? 15.515 10.222 -1.448 1.00 97.75 114 VAL A O 1
ATOM 874 N N . ASP A 1 115 ? 15.142 9.308 -3.467 1.00 97.06 115 ASP A N 1
ATOM 875 C CA . ASP A 1 115 ? 15.200 10.548 -4.245 1.00 97.06 115 ASP A CA 1
ATOM 876 C C . ASP A 1 115 ? 13.956 11.393 -3.938 1.00 97.06 115 ASP A C 1
ATOM 878 O O . ASP A 1 115 ? 12.848 11.084 -4.401 1.00 97.06 115 ASP A O 1
ATOM 882 N N . ASN A 1 116 ? 14.134 12.451 -3.137 1.00 97.25 116 ASN A N 1
ATOM 883 C CA . ASN A 1 116 ? 13.029 13.299 -2.703 1.00 97.25 116 ASN A CA 1
ATOM 884 C C . ASN A 1 116 ? 12.364 14.025 -3.880 1.00 97.25 116 ASN A C 1
ATOM 886 O O . ASN A 1 116 ? 11.144 14.173 -3.896 1.00 97.25 116 ASN A O 1
ATOM 890 N N . THR A 1 117 ? 13.129 14.432 -4.894 1.00 96.75 117 THR A N 1
ATOM 891 C CA . THR A 1 117 ? 12.597 15.148 -6.061 1.00 96.75 117 THR A CA 1
ATOM 892 C C . THR A 1 117 ? 11.641 14.259 -6.853 1.00 96.75 117 THR A C 1
ATOM 894 O O . THR A 1 117 ? 10.529 14.677 -7.199 1.00 96.75 117 THR A O 1
ATOM 897 N N . ASN A 1 118 ? 12.021 13.003 -7.100 1.00 96.00 118 ASN A N 1
ATOM 898 C CA . ASN A 1 118 ? 11.135 12.044 -7.760 1.00 96.00 118 ASN A CA 1
ATOM 899 C C . ASN A 1 118 ? 9.976 11.600 -6.861 1.00 96.00 118 ASN A C 1
ATOM 901 O O . ASN A 1 118 ? 8.860 11.439 -7.358 1.00 96.00 118 ASN A O 1
ATOM 905 N N . PHE A 1 119 ? 10.196 11.454 -5.553 1.00 97.62 119 PHE A N 1
ATOM 906 C CA . PHE A 1 119 ? 9.128 11.167 -4.596 1.00 97.62 119 PHE A CA 1
ATOM 907 C C . PHE A 1 119 ? 8.051 12.266 -4.597 1.00 97.62 119 PHE A C 1
ATOM 909 O O . PHE A 1 119 ? 6.864 11.974 -4.746 1.00 97.62 119 PHE A O 1
ATOM 916 N N . GLU A 1 120 ? 8.439 13.540 -4.535 1.00 97.69 120 GLU A N 1
ATOM 917 C CA . GLU A 1 120 ? 7.505 14.669 -4.613 1.00 97.69 120 GLU A CA 1
ATOM 918 C C . GLU A 1 120 ? 6.816 14.762 -5.980 1.00 97.69 120 GLU A C 1
ATOM 920 O O . GLU A 1 120 ? 5.626 15.083 -6.064 1.00 97.69 120 GLU A O 1
ATOM 925 N N . ALA A 1 121 ? 7.526 14.441 -7.068 1.00 96.75 121 ALA A N 1
ATOM 926 C CA . ALA A 1 121 ? 6.921 14.341 -8.394 1.00 96.75 121 ALA A CA 1
ATOM 927 C C . ALA A 1 121 ? 5.837 13.250 -8.452 1.00 96.75 121 ALA A C 1
ATOM 929 O O . ALA A 1 121 ? 4.775 13.487 -9.033 1.00 96.75 121 ALA A O 1
ATOM 930 N N . ASN A 1 122 ? 6.063 12.100 -7.809 1.00 97.50 122 ASN A N 1
ATOM 931 C CA . ASN A 1 122 ? 5.075 11.025 -7.695 1.00 97.50 122 ASN A CA 1
ATOM 932 C C . ASN A 1 122 ? 3.847 11.473 -6.908 1.00 97.50 122 ASN A C 1
ATOM 934 O O . ASN A 1 122 ? 2.721 11.260 -7.358 1.00 97.50 122 ASN A O 1
ATOM 938 N N . VAL A 1 123 ? 4.055 12.139 -5.769 1.00 98.19 123 VAL A N 1
ATOM 939 C CA . VAL A 1 123 ? 2.967 12.707 -4.964 1.00 98.19 123 VAL A CA 1
ATOM 940 C C . VAL A 1 123 ? 2.129 13.680 -5.801 1.00 98.19 123 VAL A C 1
ATOM 942 O O . VAL A 1 123 ? 0.908 13.539 -5.881 1.00 98.19 123 VAL A O 1
ATOM 945 N N . ARG A 1 124 ? 2.772 14.616 -6.508 1.00 96.38 124 ARG A N 1
ATOM 946 C CA . ARG A 1 124 ? 2.089 15.590 -7.376 1.00 96.38 124 ARG A CA 1
ATOM 947 C C . ARG A 1 124 ? 1.304 14.921 -8.504 1.00 96.38 124 ARG A C 1
ATOM 949 O O . ARG A 1 124 ? 0.196 15.356 -8.816 1.00 96.38 124 ARG A O 1
ATOM 956 N N . ALA A 1 125 ? 1.845 13.855 -9.096 1.00 95.81 125 ALA A N 1
ATOM 957 C CA . ALA A 1 125 ? 1.154 13.097 -10.132 1.00 95.81 125 ALA A CA 1
ATOM 958 C C . ALA A 1 125 ? -0.152 12.475 -9.605 1.00 95.81 125 ALA A C 1
ATOM 960 O O . ALA A 1 125 ? -1.193 12.620 -10.249 1.00 95.81 125 ALA A O 1
ATOM 961 N N . VAL A 1 126 ? -0.131 11.869 -8.411 1.00 96.88 126 VAL A N 1
ATOM 962 C CA . VAL A 1 126 ? -1.334 11.316 -7.756 1.00 96.88 126 VAL A CA 1
ATOM 963 C C . VAL A 1 126 ? -2.374 12.402 -7.516 1.00 96.88 126 VAL A C 1
ATOM 965 O O . VAL A 1 126 ? -3.521 12.253 -7.937 1.00 96.88 126 VAL A O 1
ATOM 968 N N . VAL A 1 127 ? -1.957 13.509 -6.895 1.00 95.56 127 VAL A N 1
ATOM 969 C CA . VAL A 1 127 ? -2.836 14.642 -6.583 1.00 95.56 127 VAL A CA 1
ATOM 970 C C . VAL A 1 127 ? -3.501 15.170 -7.853 1.00 95.56 127 VAL A C 1
ATOM 972 O O . VAL A 1 127 ? -4.724 15.261 -7.922 1.00 95.56 127 VAL A O 1
ATOM 975 N N . SER A 1 128 ? -2.716 15.414 -8.906 1.00 93.62 128 SER A N 1
ATOM 976 C CA . SER A 1 128 ? -3.234 15.931 -10.176 1.00 93.62 128 SER A CA 1
ATOM 977 C C . SER A 1 128 ? -4.279 15.013 -10.827 1.00 93.62 128 SER A C 1
ATOM 979 O O . SER A 1 128 ? -5.279 15.496 -11.361 1.00 93.62 128 SER A O 1
ATOM 981 N N . LEU A 1 129 ? -4.083 13.690 -10.764 1.00 93.19 129 LEU A N 1
ATOM 982 C CA . LEU A 1 129 ? -4.994 12.713 -11.360 1.00 93.19 129 LEU A CA 1
ATOM 983 C C . LEU A 1 129 ? -6.305 12.597 -10.582 1.00 93.19 129 LEU A C 1
ATOM 985 O O . LEU A 1 129 ? -7.371 12.515 -11.194 1.00 93.19 129 LEU A O 1
ATOM 989 N N . LEU A 1 130 ? -6.238 12.576 -9.252 1.00 93.62 130 LEU A N 1
ATOM 990 C CA . LEU A 1 130 ? -7.414 12.372 -8.409 1.00 93.62 130 LEU A CA 1
ATOM 991 C C . LEU A 1 130 ? -8.243 13.649 -8.248 1.00 93.62 130 LEU A C 1
ATOM 993 O O . LEU A 1 130 ? -9.465 13.571 -8.365 1.00 93.62 130 LEU A O 1
ATOM 997 N N . LEU A 1 131 ? -7.616 14.824 -8.105 1.00 90.00 131 LEU A N 1
ATOM 998 C CA . LEU A 1 131 ? -8.336 16.105 -8.073 1.00 90.00 131 LEU A CA 1
ATOM 999 C C . LEU A 1 131 ? -9.123 16.350 -9.355 1.00 90.00 131 LEU A C 1
ATOM 1001 O O . LEU A 1 131 ? -10.285 16.746 -9.303 1.00 90.00 131 LEU A O 1
ATOM 1005 N N . LYS A 1 132 ? -8.525 16.043 -10.515 1.00 88.75 132 LYS A N 1
ATOM 1006 C CA . LYS A 1 132 ? -9.196 16.168 -11.817 1.00 88.75 132 LYS A CA 1
ATOM 1007 C C . LYS A 1 132 ? -10.505 15.371 -11.885 1.00 88.75 132 LYS A C 1
ATOM 1009 O O . LYS A 1 132 ? -11.391 15.729 -12.655 1.00 88.75 132 LYS A O 1
ATOM 1014 N N . ASN A 1 133 ? -10.622 14.303 -11.098 1.00 87.25 133 ASN A N 1
ATOM 1015 C CA . ASN A 1 133 ? -11.796 13.437 -11.053 1.00 87.25 133 ASN A CA 1
ATOM 1016 C C . ASN A 1 133 ? -12.565 13.521 -9.720 1.00 87.25 133 ASN A C 1
ATOM 1018 O O . ASN A 1 133 ? -13.425 12.676 -9.466 1.00 87.25 133 ASN A O 1
ATOM 1022 N N . ASN A 1 134 ? -12.269 14.526 -8.884 1.00 87.50 134 ASN A N 1
ATOM 1023 C CA . ASN A 1 134 ? -12.881 14.750 -7.573 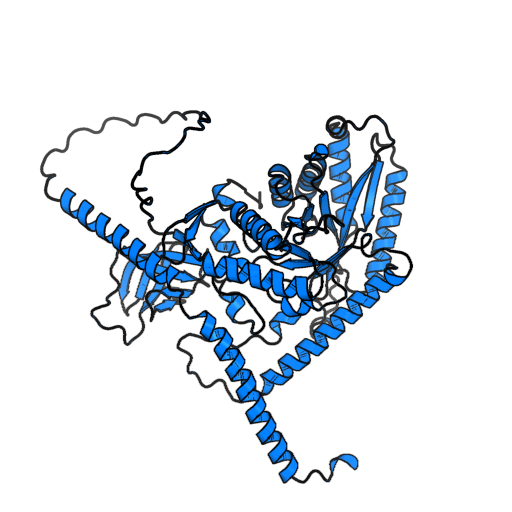1.00 87.50 134 ASN A CA 1
ATOM 1024 C C . ASN A 1 134 ? -12.875 13.498 -6.667 1.00 87.50 134 ASN A C 1
ATOM 1026 O O . ASN A 1 134 ? -13.906 13.097 -6.124 1.00 87.50 134 ASN A O 1
ATOM 1030 N N . LYS A 1 135 ? -11.716 12.836 -6.564 1.00 89.56 135 LYS A N 1
ATOM 1031 C CA . LYS A 1 135 ? -11.504 11.650 -5.722 1.00 89.56 135 LYS A CA 1
ATOM 1032 C C . LYS A 1 135 ? -10.569 11.967 -4.566 1.00 89.56 135 LYS A C 1
ATOM 1034 O O . LYS A 1 135 ? -9.604 12.708 -4.738 1.00 89.56 135 LYS A O 1
ATOM 1039 N N . GLN A 1 136 ? -10.803 11.320 -3.432 1.00 92.50 136 GLN A N 1
ATOM 1040 C CA . GLN A 1 136 ? -9.821 11.257 -2.352 1.00 92.50 136 GLN A CA 1
ATOM 1041 C C . GLN A 1 136 ? -8.825 10.119 -2.566 1.00 92.50 136 GLN A C 1
ATOM 1043 O O . GLN A 1 136 ? -9.082 9.174 -3.322 1.00 92.50 136 GLN A O 1
ATOM 1048 N N . VAL A 1 137 ? -7.714 10.178 -1.839 1.00 95.62 137 VAL A N 1
ATOM 1049 C CA . VAL A 1 137 ? -6.735 9.097 -1.758 1.00 95.62 137 VAL A CA 1
ATOM 1050 C C . VAL A 1 137 ? -6.741 8.460 -0.374 1.00 95.62 137 VAL A C 1
ATOM 1052 O O . VAL A 1 137 ? -6.720 9.156 0.637 1.00 95.62 137 VAL A O 1
ATOM 1055 N N . ARG A 1 138 ? -6.697 7.129 -0.326 1.00 96.38 138 ARG A N 1
ATOM 1056 C CA . ARG A 1 138 ? -6.347 6.382 0.885 1.00 96.38 138 ARG A CA 1
ATOM 1057 C C . ARG A 1 138 ? -4.967 5.767 0.697 1.00 96.38 138 ARG A C 1
ATOM 1059 O O . ARG A 1 138 ? -4.740 5.004 -0.245 1.00 96.38 138 ARG A O 1
ATOM 1066 N N . LEU A 1 139 ? -4.029 6.104 1.573 1.00 98.12 139 LEU A N 1
ATOM 1067 C CA . LEU A 1 139 ? -2.649 5.651 1.435 1.00 98.12 139 LEU A CA 1
ATOM 1068 C C . LEU A 1 139 ? -2.503 4.213 1.932 1.00 98.12 139 LEU A C 1
ATOM 1070 O O . LEU A 1 139 ? -2.795 3.901 3.081 1.00 98.12 139 LEU A O 1
ATOM 1074 N N . SER A 1 140 ? -2.033 3.319 1.068 1.00 96.06 140 SER A N 1
ATOM 1075 C CA . SER A 1 140 ? -1.725 1.944 1.444 1.00 96.06 140 SER A CA 1
ATOM 1076 C C . SER A 1 140 ? -0.351 1.860 2.088 1.00 96.06 140 SER A C 1
ATOM 1078 O O . SER A 1 140 ? 0.661 2.216 1.479 1.00 96.06 140 SER A O 1
ATOM 1080 N N . THR A 1 141 ? -0.315 1.316 3.298 1.00 97.06 141 THR A N 1
ATOM 1081 C CA . THR A 1 141 ? 0.916 1.163 4.074 1.00 97.06 141 THR A CA 1
ATOM 1082 C C . THR A 1 141 ? 1.831 0.078 3.514 1.00 97.06 141 THR A C 1
ATOM 1084 O O . THR A 1 141 ? 3.051 0.251 3.494 1.00 97.06 141 THR A O 1
ATOM 1087 N N . LYS A 1 142 ? 1.243 -1.002 2.972 1.00 92.44 142 LYS A N 1
ATOM 1088 C CA . LYS A 1 142 ? 1.940 -2.192 2.455 1.00 92.44 142 LYS A CA 1
ATOM 1089 C C . LYS A 1 142 ? 3.098 -1.851 1.519 1.00 92.44 142 LYS A C 1
ATOM 1091 O O . LYS A 1 142 ? 4.130 -2.499 1.589 1.00 92.44 142 LYS A O 1
ATOM 1096 N N . GLY A 1 143 ? 2.931 -0.858 0.643 1.00 90.50 143 GLY A N 1
ATOM 1097 C CA . GLY A 1 143 ? 3.937 -0.483 -0.357 1.00 90.50 143 GLY A CA 1
ATOM 1098 C C . GLY A 1 143 ? 5.044 0.454 0.139 1.00 90.50 143 GLY A C 1
ATOM 1099 O O . GLY A 1 143 ? 5.963 0.723 -0.629 1.00 90.50 143 GLY A O 1
ATOM 1100 N N . VAL A 1 144 ? 4.954 0.975 1.365 1.00 95.94 144 VAL A N 1
ATOM 1101 C CA . VAL A 1 144 ? 5.868 2.009 1.884 1.00 95.94 144 VAL A CA 1
ATOM 1102 C C . VAL A 1 144 ? 6.536 1.571 3.186 1.00 95.94 144 VAL A C 1
ATOM 1104 O O . VAL A 1 144 ? 7.757 1.628 3.268 1.00 95.94 144 VAL A O 1
ATOM 1107 N N . ARG A 1 145 ? 5.751 1.115 4.178 1.00 95.69 145 ARG A N 1
ATOM 1108 C CA . ARG A 1 145 ? 6.227 0.596 5.481 1.00 95.69 145 ARG A CA 1
ATOM 1109 C C . ARG A 1 145 ? 7.255 1.484 6.205 1.00 95.69 145 ARG A C 1
ATOM 1111 O O . ARG A 1 145 ? 8.151 1.010 6.897 1.00 95.69 145 ARG A O 1
ATOM 1118 N N . CYS A 1 146 ? 7.094 2.791 6.049 1.00 97.12 146 CYS A N 1
ATOM 1119 C CA . CYS A 1 146 ? 7.867 3.826 6.720 1.00 97.12 146 CYS A CA 1
ATOM 1120 C C . CYS A 1 146 ? 6.866 4.891 7.191 1.00 97.12 146 CYS A C 1
ATOM 1122 O O . CYS A 1 146 ? 6.255 5.538 6.329 1.00 97.12 146 CYS A O 1
ATOM 1124 N N . PRO A 1 147 ? 6.602 5.021 8.511 1.00 97.75 147 PRO A N 1
ATOM 1125 C CA . PRO A 1 147 ? 5.559 5.906 9.013 1.00 97.75 147 PRO A CA 1
ATOM 1126 C C . PRO A 1 147 ? 5.798 7.362 8.622 1.00 97.75 147 PRO A C 1
ATOM 1128 O O . PRO A 1 147 ? 4.921 7.995 8.040 1.00 97.75 147 PRO A O 1
ATOM 1131 N N . GLU A 1 148 ? 7.015 7.851 8.850 1.00 96.75 148 GLU A N 1
ATOM 1132 C CA . GLU A 1 148 ? 7.392 9.239 8.578 1.00 96.75 148 GLU A CA 1
ATOM 1133 C C . GLU A 1 148 ? 7.284 9.582 7.087 1.00 96.75 148 GLU A C 1
ATOM 1135 O O . GLU A 1 148 ? 6.862 10.678 6.714 1.00 96.75 148 GLU A O 1
ATOM 1140 N N . LEU A 1 149 ? 7.579 8.623 6.202 1.00 97.31 149 LEU A N 1
ATOM 1141 C CA . LEU A 1 149 ? 7.437 8.833 4.764 1.00 97.31 149 LEU A CA 1
ATOM 1142 C C . LEU A 1 149 ? 5.966 8.861 4.316 1.00 97.31 149 LEU A C 1
ATOM 1144 O O . LEU A 1 149 ? 5.620 9.615 3.405 1.00 97.31 149 LEU A O 1
ATOM 1148 N N . LEU A 1 150 ? 5.089 8.077 4.954 1.00 98.25 150 LEU A N 1
ATOM 1149 C CA . LEU A 1 150 ? 3.640 8.142 4.726 1.00 98.25 150 LEU A CA 1
ATOM 1150 C C . LEU A 1 150 ? 3.052 9.466 5.228 1.00 98.25 150 LEU A C 1
ATOM 1152 O O . LEU A 1 150 ? 2.227 10.065 4.541 1.00 98.25 150 LEU A O 1
ATOM 1156 N N . GLU A 1 151 ? 3.507 9.950 6.380 1.00 98.00 151 GLU A N 1
ATOM 1157 C CA . GLU A 1 151 ? 3.120 11.251 6.937 1.00 98.00 151 GLU A CA 1
ATOM 1158 C C . GLU A 1 151 ? 3.585 12.399 6.043 1.00 98.00 151 GLU A C 1
ATOM 1160 O O . GLU A 1 151 ? 2.798 13.286 5.708 1.00 98.00 151 GLU A O 1
ATOM 1165 N N . ARG A 1 152 ? 4.832 12.336 5.558 1.00 97.81 152 ARG A N 1
ATOM 1166 C CA . ARG A 1 152 ? 5.356 13.277 4.563 1.00 97.81 152 ARG A CA 1
ATOM 1167 C C . ARG A 1 152 ? 4.524 13.255 3.283 1.00 97.81 152 ARG A C 1
ATOM 1169 O O . ARG A 1 152 ? 4.169 14.319 2.777 1.00 97.81 152 ARG A O 1
ATOM 1176 N N . ALA A 1 153 ? 4.210 12.068 2.757 1.00 98.19 153 ALA A N 1
ATOM 1177 C CA . ALA A 1 153 ? 3.368 11.933 1.570 1.00 98.19 153 ALA A CA 1
ATOM 1178 C C . ALA A 1 153 ? 2.008 12.601 1.791 1.00 98.19 153 ALA A C 1
ATOM 1180 O O . ALA A 1 153 ? 1.582 13.389 0.952 1.00 98.19 153 ALA A O 1
ATOM 1181 N N . ALA A 1 154 ? 1.361 12.334 2.928 1.00 97.12 154 ALA A N 1
ATOM 1182 C CA . ALA A 1 154 ? 0.062 12.905 3.253 1.00 97.12 154 ALA A CA 1
ATOM 1183 C C . ALA A 1 154 ? 0.111 14.437 3.359 1.00 97.12 154 ALA A C 1
ATOM 1185 O O . ALA A 1 154 ? -0.685 15.118 2.717 1.00 97.12 154 ALA A O 1
ATOM 1186 N N . ALA A 1 155 ? 1.095 14.990 4.074 1.00 95.56 155 ALA A N 1
ATOM 1187 C CA . ALA A 1 155 ? 1.266 16.436 4.211 1.00 95.56 155 ALA A CA 1
ATOM 1188 C C . ALA A 1 155 ? 1.499 17.133 2.857 1.00 95.56 155 ALA A C 1
ATOM 1190 O O . ALA A 1 155 ? 0.928 18.190 2.583 1.00 95.56 155 ALA A O 1
ATOM 1191 N N . LEU A 1 156 ? 2.307 16.530 1.978 1.00 96.00 156 LEU A N 1
ATOM 1192 C CA . LEU A 1 156 ? 2.524 17.037 0.621 1.00 96.00 156 LEU A CA 1
ATOM 1193 C C . LEU A 1 156 ? 1.264 16.935 -0.244 1.00 96.00 156 LEU A C 1
ATOM 1195 O O . LEU A 1 156 ? 0.987 17.848 -1.021 1.00 96.00 156 LEU A O 1
ATOM 1199 N N . MET A 1 157 ? 0.501 15.847 -0.114 1.00 95.38 157 MET A N 1
ATOM 1200 C CA . MET A 1 157 ? -0.755 15.665 -0.840 1.00 95.38 157 MET A CA 1
ATOM 1201 C C . MET A 1 157 ? -1.775 16.743 -0.476 1.00 95.38 157 MET A C 1
ATOM 1203 O O . MET A 1 157 ? -2.320 17.365 -1.383 1.00 95.38 157 MET A O 1
ATOM 1207 N N . GLU A 1 158 ? -1.969 17.020 0.816 1.00 92.44 158 GLU A N 1
ATOM 1208 C CA . GLU A 1 158 ? -2.865 18.093 1.272 1.00 92.44 158 GLU A CA 1
ATOM 1209 C C . GLU A 1 158 ? -2.386 19.469 0.795 1.00 92.44 158 GLU A C 1
ATOM 1211 O O . GLU A 1 158 ? -3.161 20.241 0.231 1.00 92.44 158 GLU A O 1
ATOM 1216 N N . LYS A 1 159 ? -1.080 19.750 0.914 1.00 90.88 159 LYS A N 1
ATOM 1217 C CA . LYS A 1 159 ? -0.480 21.004 0.432 1.00 90.88 159 LYS A CA 1
ATOM 1218 C C . LYS A 1 159 ? -0.713 21.233 -1.065 1.00 90.88 159 LYS A C 1
ATOM 1220 O O . LYS A 1 159 ? -0.942 22.363 -1.486 1.00 90.88 159 LYS A O 1
ATOM 1225 N N . TYR A 1 160 ? -0.604 20.191 -1.889 1.00 90.06 160 TYR A N 1
ATOM 1226 C CA . TYR A 1 160 ? -0.828 20.307 -3.333 1.00 90.06 160 TYR A CA 1
ATOM 1227 C C . TYR A 1 160 ? -2.310 20.289 -3.714 1.00 90.06 160 TYR A C 1
ATOM 1229 O O . TYR A 1 160 ? -2.656 20.809 -4.774 1.00 90.06 160 TYR A O 1
ATOM 1237 N N . ALA A 1 161 ? -3.169 19.692 -2.885 1.00 86.56 161 ALA A N 1
ATOM 1238 C CA . ALA A 1 161 ? -4.608 19.676 -3.098 1.00 86.56 161 ALA A CA 1
ATOM 1239 C C . ALA A 1 161 ? -5.271 21.017 -2.791 1.00 86.56 161 ALA A C 1
ATOM 1241 O O . ALA A 1 161 ? -6.178 21.424 -3.516 1.00 86.56 161 ALA A O 1
ATOM 1242 N N . VAL A 1 162 ? -4.770 21.725 -1.778 1.00 76.50 162 VAL A N 1
ATOM 1243 C CA . VAL A 1 162 ? -5.270 23.035 -1.355 1.00 76.50 162 VAL A CA 1
ATOM 1244 C C . VAL A 1 162 ? -4.133 24.061 -1.438 1.00 76.50 162 VAL A C 1
ATOM 1246 O O . VAL A 1 162 ? -3.527 24.405 -0.425 1.00 76.50 162 VAL A O 1
ATOM 1249 N N . PRO A 1 163 ? -3.798 24.573 -2.639 1.00 60.00 163 PRO A N 1
ATOM 1250 C CA . PRO A 1 163 ? -2.696 25.524 -2.785 1.00 60.00 163 PRO A CA 1
ATOM 1251 C C . PRO A 1 163 ? -2.971 26.886 -2.120 1.00 60.00 163 PRO A C 1
ATOM 1253 O O . PRO A 1 163 ? -2.021 27.610 -1.828 1.00 60.00 163 PRO A O 1
ATOM 1256 N N . CYS A 1 164 ? -4.239 27.239 -1.863 1.00 58.47 164 CYS A N 1
ATOM 1257 C CA . CYS A 1 164 ? -4.648 28.520 -1.273 1.00 58.47 164 CYS A CA 1
ATOM 1258 C C . CYS A 1 164 ? -5.553 28.326 -0.037 1.00 58.47 164 CYS A C 1
ATOM 1260 O O . CYS A 1 164 ? -6.749 28.603 -0.121 1.00 58.47 164 CYS A O 1
ATOM 1262 N N . PRO A 1 165 ? -5.012 27.880 1.114 1.00 56.25 165 PRO A N 1
ATOM 1263 C CA . PRO A 1 165 ? -5.814 27.631 2.316 1.00 56.25 165 PRO A CA 1
ATOM 1264 C C . PRO A 1 165 ? -6.505 28.895 2.857 1.00 56.25 165 PRO A C 1
ATOM 1266 O O . PRO A 1 165 ? -7.585 28.805 3.429 1.00 56.25 165 PRO A O 1
ATOM 1269 N N . GLU A 1 166 ? -5.926 30.083 2.638 1.00 56.91 166 GLU A N 1
ATOM 1270 C CA . GLU A 1 166 ? -6.469 31.365 3.125 1.00 56.91 166 GLU A CA 1
ATOM 1271 C C . GLU A 1 166 ? -7.823 31.752 2.505 1.00 56.91 166 GLU A C 1
ATOM 1273 O O . GLU A 1 166 ? -8.570 32.521 3.106 1.00 56.91 166 GLU A O 1
ATOM 1278 N N . TYR A 1 167 ? -8.168 31.216 1.329 1.00 50.62 167 TYR A N 1
ATOM 1279 C CA . TYR A 1 167 ? -9.416 31.546 0.628 1.00 50.62 167 TYR A CA 1
ATOM 1280 C C . TYR A 1 167 ? -10.536 30.519 0.847 1.00 50.62 167 TYR A C 1
ATOM 1282 O O . TYR A 1 167 ? -11.657 30.738 0.389 1.00 50.62 167 TYR A O 1
ATOM 1290 N N . ASP A 1 168 ? -10.280 29.439 1.591 1.00 49.81 168 ASP A N 1
ATOM 1291 C CA . ASP A 1 168 ? -11.219 28.322 1.769 1.00 49.81 168 ASP A CA 1
ATOM 1292 C C . ASP A 1 168 ? -12.150 28.498 2.988 1.00 49.81 168 ASP A C 1
ATOM 1294 O O . ASP A 1 168 ? -12.578 27.548 3.641 1.00 49.81 168 ASP A O 1
ATOM 1298 N N . ILE A 1 169 ? -12.504 29.751 3.299 1.00 49.91 169 ILE A N 1
ATOM 1299 C CA . ILE A 1 169 ? -13.364 30.123 4.440 1.00 49.91 169 ILE A CA 1
ATOM 1300 C C . ILE A 1 169 ? -14.796 29.562 4.276 1.00 49.91 169 ILE A C 1
ATOM 1302 O O . ILE A 1 169 ? -15.577 29.542 5.224 1.00 49.91 169 ILE A O 1
ATOM 1306 N N . ILE A 1 170 ? -15.174 29.098 3.080 1.00 47.09 170 ILE A N 1
ATOM 1307 C CA . ILE A 1 170 ? -16.577 28.805 2.756 1.00 47.09 170 ILE A CA 1
ATOM 1308 C C . ILE A 1 170 ? -16.977 27.354 3.065 1.00 47.09 170 ILE A C 1
ATOM 1310 O O . ILE A 1 170 ? -18.161 27.100 3.272 1.00 47.09 170 ILE A O 1
ATOM 1314 N N . SER A 1 171 ? -16.049 26.406 3.206 1.00 40.75 171 SER A N 1
ATOM 1315 C CA . SER A 1 171 ? -16.300 25.090 3.818 1.00 40.75 171 SER A CA 1
ATOM 1316 C C . SER A 1 171 ? -14.959 24.395 4.033 1.00 40.75 171 SER A C 1
ATOM 1318 O O . SER A 1 171 ? -14.245 24.251 3.046 1.00 40.75 171 SER A O 1
ATOM 1320 N N . PRO A 1 172 ? -14.603 23.918 5.244 1.00 51.44 172 PRO A N 1
ATOM 1321 C CA . PRO A 1 172 ? -13.456 23.031 5.386 1.00 51.44 172 PRO A CA 1
ATOM 1322 C C . PRO A 1 172 ? -13.721 21.803 4.515 1.00 51.44 172 PRO A C 1
ATOM 1324 O O . PRO A 1 172 ? -14.573 20.968 4.831 1.00 51.44 172 PRO A O 1
ATOM 1327 N N . GLY A 1 173 ? -13.061 21.756 3.359 1.00 63.28 173 GLY A N 1
ATOM 1328 C CA . GLY A 1 173 ? -13.197 20.661 2.420 1.00 63.28 173 GLY A CA 1
ATOM 1329 C C . GLY A 1 173 ? -12.867 19.345 3.113 1.00 63.28 173 GLY A C 1
ATOM 1330 O O . GLY A 1 173 ? -12.035 19.274 4.019 1.00 63.28 173 GLY A O 1
ATOM 1331 N N . ARG A 1 174 ? -13.536 18.276 2.686 1.00 76.00 174 ARG A N 1
ATOM 1332 C CA . ARG A 1 174 ? -13.155 16.908 3.045 1.00 76.00 174 ARG A CA 1
ATOM 1333 C C . ARG A 1 174 ? -11.649 16.741 2.732 1.00 76.00 174 ARG A C 1
ATOM 1335 O O . ARG A 1 174 ? -11.268 17.092 1.615 1.00 76.00 174 ARG A O 1
ATOM 1342 N N . PRO A 1 175 ? -10.807 16.223 3.651 1.00 86.50 175 PRO A N 1
ATOM 1343 C CA . PRO A 1 175 ? -9.354 16.152 3.436 1.00 86.50 175 PRO A CA 1
ATOM 1344 C C . PRO A 1 175 ? -9.036 15.373 2.161 1.00 86.50 175 PRO A C 1
ATOM 1346 O O . PRO A 1 175 ? -9.741 14.416 1.848 1.00 86.50 175 PRO A O 1
ATOM 1349 N N . PHE A 1 176 ? -8.011 15.740 1.399 1.00 91.50 176 PHE A N 1
ATOM 1350 C CA . PHE A 1 176 ? -7.694 15.001 0.176 1.00 91.50 176 PHE A CA 1
ATOM 1351 C C . PHE A 1 176 ? -7.248 13.561 0.488 1.00 91.50 176 PHE A C 1
ATOM 1353 O O . PHE A 1 176 ? -7.619 12.616 -0.218 1.00 91.50 176 PHE A O 1
ATOM 1360 N N . VAL A 1 177 ? -6.508 13.389 1.584 1.00 94.56 177 VAL A N 1
ATOM 1361 C CA . VAL A 1 177 ? -6.084 12.109 2.147 1.00 94.56 177 VAL A CA 1
ATOM 1362 C C . VAL A 1 177 ? -7.133 11.634 3.146 1.00 94.56 177 VAL A C 1
ATOM 1364 O O . VAL A 1 177 ? -7.284 12.167 4.242 1.00 94.56 177 VAL A O 1
ATOM 1367 N N . SER A 1 178 ? -7.869 10.588 2.784 1.00 92.69 178 SER A N 1
ATOM 1368 C CA . SER A 1 178 ? -8.960 10.069 3.609 1.00 92.69 178 SER A CA 1
ATOM 1369 C C . SER A 1 178 ? -8.502 9.177 4.761 1.00 92.69 178 SER A C 1
ATOM 1371 O O . SER A 1 178 ? -9.314 8.861 5.628 1.00 92.69 178 SER A O 1
ATOM 1373 N N . GLY A 1 179 ? -7.237 8.747 4.767 1.00 95.19 179 GLY A N 1
ATOM 1374 C CA . GLY A 1 179 ? -6.649 7.906 5.807 1.00 95.19 179 GLY A CA 1
ATOM 1375 C C . GLY A 1 179 ? -5.683 6.857 5.261 1.00 95.19 179 GLY A C 1
ATOM 1376 O O . GLY A 1 179 ? -5.201 6.958 4.128 1.00 95.19 179 GLY A O 1
ATOM 1377 N N . LEU A 1 180 ? -5.432 5.824 6.067 1.00 97.81 180 LEU A N 1
ATOM 1378 C CA . LEU A 1 180 ? -4.585 4.689 5.701 1.00 97.81 180 LEU A CA 1
ATOM 1379 C C . LEU A 1 180 ? -5.402 3.439 5.359 1.00 97.81 180 LEU A C 1
ATOM 1381 O O . LEU A 1 180 ? -6.493 3.222 5.891 1.00 97.81 180 LEU A O 1
ATOM 1385 N N . LEU A 1 181 ? -4.842 2.614 4.476 1.00 97.50 181 LEU A N 1
ATOM 1386 C CA . LEU A 1 181 ? -5.217 1.223 4.235 1.00 97.50 181 LEU A CA 1
ATOM 1387 C C . LEU A 1 181 ? -4.102 0.333 4.797 1.00 97.50 181 LEU A C 1
ATOM 1389 O O . LEU A 1 181 ? -3.032 0.224 4.186 1.00 97.50 181 LEU A O 1
ATOM 1393 N N . THR A 1 182 ? -4.368 -0.288 5.942 1.00 97.25 182 THR A N 1
ATOM 1394 C CA . THR A 1 182 ? -3.464 -1.207 6.641 1.00 97.25 182 THR A CA 1
ATOM 1395 C C . THR A 1 182 ? -3.676 -2.646 6.172 1.00 97.25 182 THR A C 1
ATOM 1397 O O . THR A 1 182 ? -4.700 -2.999 5.582 1.00 97.25 182 THR A O 1
ATOM 1400 N N . SER A 1 183 ? -2.676 -3.491 6.389 1.00 93.62 183 SER A N 1
ATOM 1401 C CA . SER A 1 183 ? -2.627 -4.881 5.936 1.00 93.62 183 SER A CA 1
ATOM 1402 C C . SER A 1 183 ? -2.883 -5.901 7.044 1.00 93.62 183 SER A C 1
ATOM 1404 O O . SER A 1 183 ? -3.452 -6.949 6.747 1.00 93.62 183 SER A O 1
ATOM 1406 N N . THR A 1 184 ? -2.527 -5.595 8.297 1.00 96.12 184 THR A N 1
ATOM 1407 C CA . THR A 1 184 ? -2.777 -6.469 9.457 1.00 96.12 184 THR A CA 1
ATOM 1408 C C . THR A 1 184 ? -3.439 -5.713 10.612 1.00 96.12 184 THR A C 1
ATOM 1410 O O . THR A 1 184 ? -3.369 -4.483 10.715 1.00 96.12 184 THR A O 1
ATOM 1413 N N . ALA A 1 185 ? -4.107 -6.441 11.511 1.00 96.50 185 ALA A N 1
ATOM 1414 C CA . ALA A 1 185 ? -4.696 -5.841 12.707 1.00 96.50 185 ALA A CA 1
ATOM 1415 C C . ALA A 1 185 ? -3.624 -5.288 13.664 1.00 96.50 185 ALA A C 1
ATOM 1417 O O . ALA A 1 185 ? -3.820 -4.224 14.246 1.00 96.50 185 ALA A O 1
ATOM 1418 N N . ALA A 1 186 ? -2.464 -5.951 13.761 1.00 96.31 186 ALA A N 1
ATOM 1419 C CA . ALA A 1 186 ? -1.311 -5.453 14.514 1.00 96.31 186 ALA A CA 1
ATOM 1420 C C . ALA A 1 186 ? -0.812 -4.107 13.967 1.00 96.31 186 ALA A C 1
ATOM 1422 O O . ALA A 1 186 ? -0.624 -3.157 14.722 1.00 96.31 186 ALA A O 1
ATOM 1423 N N . GLU A 1 187 ? -0.679 -3.992 12.645 1.00 96.88 187 GLU A N 1
ATOM 1424 C CA . GLU A 1 187 ? -0.332 -2.730 11.988 1.00 96.88 187 GLU A CA 1
ATOM 1425 C C . GLU A 1 187 ? -1.383 -1.641 12.250 1.00 96.88 187 GLU A C 1
ATOM 1427 O O . GLU A 1 187 ? -1.037 -0.497 12.537 1.00 96.88 187 GLU A O 1
ATOM 1432 N N . THR A 1 188 ? -2.669 -1.997 12.201 1.00 96.38 188 THR A N 1
ATOM 1433 C CA . THR A 1 188 ? -3.777 -1.073 12.504 1.00 96.38 188 THR A CA 1
ATOM 1434 C C . THR A 1 188 ? -3.686 -0.542 13.933 1.00 96.38 188 THR A C 1
ATOM 1436 O O . THR A 1 188 ? -3.844 0.655 14.152 1.00 96.38 188 THR A O 1
ATOM 1439 N N . LEU A 1 189 ? -3.369 -1.410 14.895 1.00 95.31 189 LEU A N 1
ATOM 1440 C CA . LEU A 1 189 ? -3.166 -1.042 16.292 1.00 95.31 189 LEU A CA 1
ATOM 1441 C C . LEU A 1 189 ? -1.973 -0.098 16.482 1.00 95.31 189 LEU A C 1
ATOM 1443 O O . LEU A 1 189 ? -2.081 0.890 17.206 1.00 95.31 189 LEU A O 1
ATOM 1447 N N . LEU A 1 190 ? -0.850 -0.364 15.815 1.00 95.81 190 LEU A N 1
ATOM 1448 C CA . LEU A 1 190 ? 0.341 0.488 15.880 1.00 95.81 190 LEU A CA 1
ATOM 1449 C C . LEU A 1 190 ? 0.073 1.886 15.306 1.00 95.81 190 LEU A C 1
ATOM 1451 O O . LEU A 1 190 ? 0.410 2.888 15.938 1.00 95.81 190 LEU A O 1
ATOM 1455 N N . TRP A 1 191 ? -0.621 1.972 14.168 1.00 95.88 191 TRP A N 1
ATOM 1456 C CA . TRP A 1 191 ? -1.056 3.254 13.608 1.00 95.88 191 TRP A CA 1
ATOM 1457 C C . TRP A 1 191 ? -2.081 3.972 14.477 1.00 95.88 191 TRP A C 1
ATOM 1459 O O . TRP A 1 191 ? -2.005 5.193 14.614 1.00 95.88 191 TRP A O 1
ATOM 1469 N N . ALA A 1 192 ? -3.005 3.232 15.094 1.00 94.00 192 ALA A N 1
ATOM 1470 C CA . ALA A 1 192 ? -3.942 3.808 16.045 1.00 94.00 192 ALA A CA 1
ATOM 1471 C C . ALA A 1 192 ? -3.179 4.441 17.212 1.00 94.00 192 ALA A C 1
ATOM 1473 O O . ALA A 1 192 ? -3.415 5.605 17.503 1.00 94.00 192 ALA A O 1
ATOM 1474 N N . ARG A 1 193 ? -2.197 3.746 17.804 1.00 93.06 193 ARG A N 1
ATOM 1475 C CA . ARG A 1 193 ? -1.336 4.294 18.872 1.00 93.06 193 ARG A CA 1
ATOM 1476 C C . ARG A 1 193 ? -0.554 5.530 18.429 1.00 93.06 193 ARG A C 1
ATOM 1478 O O . ARG A 1 193 ? -0.436 6.467 19.210 1.00 93.06 193 ARG A O 1
ATOM 1485 N N . ARG A 1 194 ? -0.048 5.545 17.190 1.00 92.94 194 ARG A N 1
ATOM 1486 C CA . ARG A 1 194 ? 0.674 6.699 16.631 1.00 92.94 194 ARG A CA 1
ATOM 1487 C C . ARG A 1 194 ? -0.231 7.922 16.445 1.00 92.94 194 ARG A C 1
ATOM 1489 O O . ARG A 1 194 ? 0.214 9.041 16.668 1.00 92.94 194 ARG A O 1
ATOM 1496 N N . GLY A 1 195 ? -1.492 7.721 16.062 1.00 91.38 195 GLY A N 1
ATOM 1497 C CA . GLY A 1 195 ? -2.524 8.765 16.075 1.00 91.38 195 GLY A CA 1
ATOM 1498 C C . GLY A 1 195 ? -2.361 9.886 15.040 1.00 91.38 195 GLY A C 1
ATOM 1499 O O . GLY A 1 195 ? -3.036 10.905 15.148 1.00 91.38 195 GLY A O 1
ATOM 1500 N N . THR A 1 196 ? -1.496 9.723 14.035 1.00 92.12 196 THR A N 1
ATOM 1501 C CA . THR A 1 196 ? -1.231 10.750 13.008 1.00 92.12 196 THR A CA 1
ATOM 1502 C C . THR A 1 196 ? -2.219 10.737 11.843 1.00 92.12 196 THR A C 1
ATOM 1504 O O . THR A 1 196 ? -2.343 11.731 11.130 1.00 92.12 196 THR A O 1
ATOM 1507 N N . PHE A 1 197 ? -2.979 9.651 11.677 1.00 93.81 197 PHE A N 1
ATOM 1508 C CA . PHE A 1 197 ? -4.070 9.547 10.709 1.00 93.81 197 PHE A CA 1
ATOM 1509 C C . PHE A 1 197 ? -5.405 9.347 11.426 1.00 93.81 197 PHE A C 1
ATOM 1511 O O . PHE A 1 197 ? -5.535 8.494 12.300 1.00 93.81 197 PHE A O 1
ATOM 1518 N N . SER A 1 198 ? -6.424 10.101 11.013 1.00 90.44 198 SER A N 1
ATOM 1519 C CA . SER A 1 198 ? -7.758 10.077 11.629 1.00 90.44 198 SER A CA 1
ATOM 1520 C C . SER A 1 198 ? -8.636 8.910 11.175 1.00 90.44 198 SER A C 1
ATOM 1522 O O . SER A 1 198 ? -9.677 8.663 11.775 1.00 90.44 198 SER A O 1
ATOM 1524 N N . SER A 1 199 ? -8.252 8.180 10.125 1.00 93.88 199 SER A N 1
ATOM 1525 C CA . SER A 1 199 ? -8.999 7.020 9.634 1.00 93.88 199 SER A CA 1
ATOM 1526 C C . SER A 1 199 ? -8.070 5.899 9.193 1.00 93.88 199 SER A C 1
ATOM 1528 O O . SER A 1 199 ? -7.160 6.108 8.388 1.00 93.88 199 SER A O 1
ATOM 1530 N N . LEU A 1 200 ? -8.349 4.694 9.680 1.00 96.31 200 LEU A N 1
ATOM 1531 C CA . LEU A 1 200 ? -7.617 3.472 9.373 1.00 96.31 200 LEU A CA 1
ATOM 1532 C C . LEU A 1 200 ? -8.598 2.431 8.833 1.00 96.31 200 LEU A C 1
ATOM 1534 O O . LEU A 1 200 ? -9.602 2.130 9.470 1.00 96.31 200 LEU A O 1
ATOM 1538 N N . LEU A 1 201 ? -8.312 1.883 7.657 1.00 97.06 201 LEU A N 1
ATOM 1539 C CA . LEU A 1 201 ? -9.066 0.783 7.067 1.00 97.06 201 LEU A CA 1
ATOM 1540 C C . LEU A 1 201 ? -8.193 -0.467 7.064 1.00 97.06 201 LEU A C 1
ATOM 1542 O O . LEU A 1 201 ? -7.206 -0.520 6.330 1.00 97.06 201 LEU A O 1
ATOM 1546 N N . LEU A 1 202 ? -8.583 -1.482 7.832 1.00 97.38 202 LEU A N 1
ATOM 1547 C CA . LEU A 1 202 ? -7.962 -2.798 7.771 1.00 97.38 202 LEU A CA 1
ATOM 1548 C C . LEU A 1 202 ? -8.389 -3.494 6.475 1.00 97.38 202 LEU A C 1
ATOM 1550 O O . LEU A 1 202 ? -9.519 -3.960 6.352 1.00 97.38 202 LEU A O 1
ATOM 1554 N N . GLY A 1 203 ? -7.482 -3.528 5.499 1.00 93.19 203 GLY A N 1
ATOM 1555 C CA . GLY A 1 203 ? -7.742 -3.940 4.119 1.00 93.19 203 GLY A CA 1
ATOM 1556 C C . GLY A 1 203 ? -7.859 -5.446 3.879 1.00 93.19 203 GLY A C 1
ATOM 1557 O O . GLY A 1 203 ? -8.268 -5.852 2.788 1.00 93.19 203 GLY A O 1
ATOM 1558 N N . GLN A 1 204 ? -7.476 -6.269 4.858 1.00 92.00 204 GLN A N 1
ATOM 1559 C CA . GLN A 1 204 ? -7.632 -7.722 4.820 1.00 92.00 204 GLN A CA 1
ATOM 1560 C C . GLN A 1 204 ? -8.651 -8.174 5.869 1.00 92.00 204 GLN A C 1
ATOM 1562 O O . GLN A 1 204 ? -8.620 -7.655 6.985 1.00 92.00 204 GLN A O 1
ATOM 1567 N N . PRO A 1 205 ? -9.525 -9.141 5.544 1.00 93.44 205 PRO A N 1
ATOM 1568 C CA . PRO A 1 205 ? -10.431 -9.702 6.532 1.00 93.44 205 PRO A CA 1
ATOM 1569 C C . PRO A 1 205 ? -9.696 -10.380 7.689 1.00 93.44 205 PRO A C 1
ATOM 1571 O O . PRO A 1 205 ? -8.611 -10.935 7.515 1.00 93.44 205 PRO A O 1
ATOM 1574 N N . ILE A 1 206 ? -10.310 -10.347 8.869 1.00 94.62 206 ILE A N 1
ATOM 1575 C CA . ILE A 1 206 ? -9.775 -10.958 10.091 1.00 94.62 206 ILE A CA 1
ATOM 1576 C C . ILE A 1 206 ? -10.008 -12.468 10.051 1.00 94.62 206 ILE A C 1
ATOM 1578 O O . ILE A 1 206 ? -11.129 -12.909 9.813 1.00 94.62 206 ILE A O 1
ATOM 1582 N N . LEU A 1 207 ? -8.961 -13.255 10.301 1.00 92.56 207 LEU A N 1
ATOM 1583 C CA . LEU A 1 207 ? -9.007 -14.719 10.192 1.00 92.56 207 LEU A CA 1
ATOM 1584 C C . LEU A 1 207 ? -8.803 -15.445 11.528 1.00 92.56 207 LEU A C 1
ATOM 1586 O O . LEU A 1 207 ? -8.987 -16.657 11.596 1.00 92.56 207 LEU A O 1
ATOM 1590 N N . ASP A 1 208 ? -8.435 -14.724 12.584 1.00 94.94 208 ASP A N 1
ATOM 1591 C CA . ASP A 1 208 ? -8.100 -15.293 13.886 1.00 94.94 208 ASP A CA 1
ATOM 1592 C C . ASP A 1 208 ? -8.506 -14.362 15.043 1.00 94.94 208 ASP A C 1
ATOM 1594 O O . ASP A 1 208 ? -8.771 -13.170 14.857 1.00 94.94 208 ASP A O 1
ATOM 1598 N N . ALA A 1 209 ? -8.569 -14.926 16.252 1.00 96.38 209 ALA A N 1
ATOM 1599 C CA . ALA A 1 209 ? -9.003 -14.213 17.451 1.00 96.38 209 ALA A CA 1
ATOM 1600 C C . ALA A 1 209 ? -8.006 -13.133 17.906 1.00 96.38 209 ALA A C 1
ATOM 1602 O O . ALA A 1 209 ? -8.432 -12.058 18.315 1.00 96.38 209 ALA A O 1
ATOM 1603 N N . LEU A 1 210 ? -6.695 -13.367 17.776 1.00 95.88 210 LEU A N 1
ATOM 1604 C CA . LEU A 1 210 ? -5.672 -12.400 18.186 1.00 95.88 210 LEU A CA 1
ATOM 1605 C C . LEU A 1 210 ? -5.735 -11.133 17.322 1.00 95.88 210 LEU A C 1
ATOM 1607 O O . LEU A 1 210 ? -5.647 -10.012 17.826 1.00 95.88 210 LEU A O 1
ATOM 1611 N N . SER A 1 211 ? -5.929 -11.297 16.014 1.00 96.50 211 SER A N 1
ATOM 1612 C CA . SER A 1 211 ? -6.176 -10.192 15.091 1.00 96.50 211 SER A CA 1
ATOM 1613 C C . SER A 1 211 ? -7.471 -9.448 15.428 1.00 96.50 211 SER A C 1
ATOM 1615 O O . SER A 1 211 ? -7.501 -8.219 15.359 1.00 96.50 211 SER A O 1
ATOM 1617 N N . ALA A 1 212 ? -8.530 -10.161 15.826 1.00 97.69 212 ALA A N 1
ATOM 1618 C CA . ALA A 1 212 ? -9.771 -9.535 16.277 1.00 97.69 212 ALA A CA 1
ATOM 1619 C C . ALA A 1 212 ? -9.560 -8.692 17.546 1.00 97.69 212 ALA A C 1
ATOM 1621 O O . ALA A 1 212 ? -9.970 -7.531 17.570 1.00 97.69 212 ALA A O 1
ATOM 1622 N N . ASP A 1 213 ? -8.857 -9.225 18.548 1.00 95.75 213 ASP A N 1
ATOM 1623 C CA . ASP A 1 213 ? -8.543 -8.521 19.797 1.00 95.75 213 ASP A CA 1
ATOM 1624 C C . ASP A 1 213 ? -7.740 -7.244 19.536 1.00 95.75 213 ASP A C 1
ATOM 1626 O O . ASP A 1 213 ? -8.099 -6.166 20.012 1.00 95.75 213 ASP A O 1
ATOM 1630 N N . ARG A 1 214 ? -6.702 -7.328 18.697 1.00 95.38 214 ARG A N 1
ATOM 1631 C CA . ARG A 1 214 ? -5.892 -6.162 18.309 1.00 95.38 214 ARG A CA 1
ATOM 1632 C C . ARG A 1 214 ? -6.699 -5.107 17.566 1.00 95.38 214 ARG A C 1
ATOM 1634 O O . ARG A 1 214 ? -6.469 -3.917 17.765 1.00 95.38 214 ARG A O 1
ATOM 1641 N N . TYR A 1 215 ? -7.635 -5.519 16.710 1.00 95.81 215 TYR A N 1
ATOM 1642 C CA . TYR A 1 215 ? -8.518 -4.581 16.024 1.00 95.81 215 TYR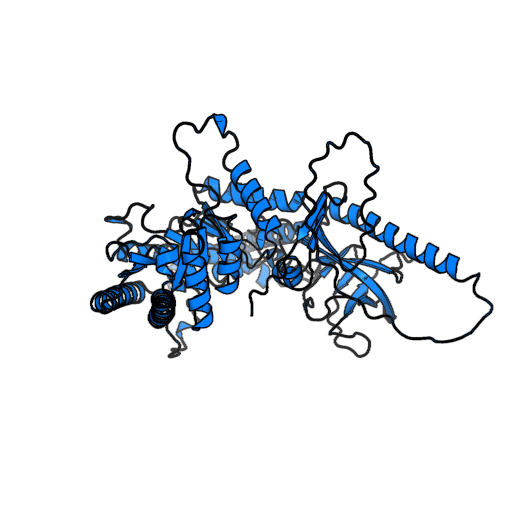 A CA 1
ATOM 1643 C C . TYR A 1 215 ? -9.462 -3.873 17.006 1.00 95.81 215 TYR A C 1
ATOM 1645 O O . TYR A 1 215 ? -9.616 -2.653 16.929 1.00 95.81 215 TYR A O 1
ATOM 1653 N N . VAL A 1 216 ? -10.067 -4.610 17.946 1.00 94.12 216 VAL A N 1
ATOM 1654 C CA . VAL A 1 216 ? -10.931 -4.031 18.989 1.00 94.12 216 VAL A CA 1
ATOM 1655 C C . VAL A 1 216 ? -10.141 -3.074 19.877 1.00 94.12 216 VAL A C 1
ATOM 1657 O O . VAL A 1 216 ? -10.617 -1.975 20.165 1.00 94.12 216 VAL A O 1
ATOM 1660 N N . GLU A 1 217 ? -8.913 -3.432 20.252 1.00 92.19 217 GLU A N 1
ATOM 1661 C CA . GLU A 1 217 ? -8.013 -2.519 20.950 1.00 92.19 217 GLU A CA 1
ATOM 1662 C C . GLU A 1 217 ? -7.789 -1.254 20.106 1.00 92.19 217 GLU A C 1
ATOM 1664 O O . GLU A 1 217 ? -8.085 -0.160 20.571 1.00 92.19 217 GLU A O 1
ATOM 1669 N N . ALA A 1 218 ? -7.395 -1.379 18.835 1.00 92.31 218 ALA A N 1
ATOM 1670 C CA . ALA A 1 218 ? -7.132 -0.238 17.952 1.00 92.31 218 ALA A CA 1
ATOM 1671 C C . ALA A 1 218 ? -8.328 0.722 17.840 1.00 92.31 218 ALA A C 1
ATOM 1673 O O . ALA A 1 218 ? -8.165 1.939 17.916 1.00 92.31 218 ALA A O 1
ATOM 1674 N N . MET A 1 219 ? -9.531 0.167 17.685 1.00 89.88 219 MET A N 1
ATOM 1675 C CA . MET A 1 219 ? -10.798 0.899 17.631 1.00 89.88 219 MET A CA 1
ATOM 1676 C C . MET A 1 219 ? -11.126 1.633 18.939 1.00 89.88 219 MET A C 1
ATOM 1678 O O . MET A 1 219 ? -11.753 2.690 18.899 1.00 89.88 219 MET A O 1
ATOM 1682 N N . THR A 1 220 ? -10.740 1.080 20.091 1.00 88.12 220 THR A N 1
ATOM 1683 C CA . THR A 1 220 ? -11.116 1.607 21.413 1.00 88.12 220 THR A CA 1
ATOM 1684 C C . THR A 1 220 ? -10.019 2.428 22.089 1.00 88.12 220 THR A C 1
ATOM 1686 O O . THR A 1 220 ? -10.321 3.182 23.007 1.00 88.12 220 THR A O 1
ATOM 1689 N N . LEU A 1 221 ? -8.765 2.360 21.625 1.00 83.50 221 LEU A N 1
ATOM 1690 C CA . LEU A 1 221 ? -7.637 3.113 22.192 1.00 83.50 221 LEU A CA 1
ATOM 1691 C C . LEU A 1 221 ? -7.870 4.625 22.227 1.00 83.50 221 LEU A C 1
ATOM 1693 O O . LEU A 1 221 ? -7.466 5.299 23.169 1.00 83.50 221 LEU A O 1
ATOM 1697 N N . ASN A 1 222 ? -8.473 5.155 21.166 1.00 67.00 222 ASN A N 1
ATOM 1698 C CA . ASN A 1 222 ? -8.367 6.559 20.791 1.00 67.00 222 ASN A CA 1
ATOM 1699 C C . ASN A 1 222 ? -9.732 7.219 20.600 1.00 67.00 222 ASN A C 1
ATOM 1701 O O . ASN A 1 222 ? -9.939 8.041 19.707 1.00 67.00 222 ASN A O 1
ATOM 1705 N N . PHE A 1 223 ? -10.679 6.875 21.470 1.00 64.00 223 PHE A N 1
ATOM 1706 C CA . PHE A 1 223 ? -12.034 7.421 21.407 1.00 64.00 223 PHE A CA 1
ATOM 1707 C C . PHE A 1 223 ? -12.045 8.954 21.491 1.00 64.00 223 PHE A C 1
ATOM 1709 O O . PHE A 1 223 ? -12.753 9.610 20.729 1.00 64.00 223 PHE A O 1
ATOM 1716 N N . SER A 1 224 ? -11.170 9.536 22.322 1.00 60.28 224 SER A N 1
ATOM 1717 C CA . SER A 1 224 ? -11.008 10.992 22.430 1.00 60.28 224 SER A CA 1
ATOM 1718 C C . SER A 1 224 ? -10.326 11.625 21.212 1.00 60.28 224 SER A C 1
ATOM 1720 O O . SER A 1 224 ? -10.720 12.714 20.797 1.00 60.28 224 SER A O 1
ATOM 1722 N N . SER A 1 225 ? -9.318 10.969 20.621 1.00 60.41 225 SER A N 1
ATOM 1723 C CA . SER A 1 225 ? -8.593 11.483 19.444 1.00 60.41 225 SER A CA 1
ATOM 1724 C C . SER A 1 225 ? -9.287 11.167 18.113 1.00 60.41 225 SER A C 1
ATOM 1726 O O . SER A 1 225 ? -8.844 11.639 17.067 1.00 60.41 225 SER A O 1
ATOM 1728 N N . LYS A 1 226 ? -10.419 10.447 18.153 1.00 71.62 226 LYS A N 1
ATOM 1729 C CA . LYS A 1 226 ? -11.317 10.167 17.022 1.00 71.62 226 LYS A CA 1
ATOM 1730 C C . LYS A 1 226 ? -10.649 9.426 15.859 1.00 71.62 226 LYS A C 1
ATOM 1732 O O . LYS A 1 226 ? -11.039 9.627 14.708 1.00 71.62 226 LYS A O 1
ATOM 1737 N N . VAL A 1 227 ? -9.674 8.554 16.135 1.00 86.69 227 VAL A N 1
ATOM 1738 C CA . VAL A 1 227 ? -9.168 7.641 15.098 1.00 86.69 227 VAL A CA 1
ATOM 1739 C C . VAL A 1 227 ? -10.285 6.663 14.736 1.00 86.69 227 VAL A C 1
ATOM 1741 O O . VAL A 1 227 ? -10.686 5.817 15.531 1.00 86.69 227 VAL A O 1
ATOM 1744 N N . ARG A 1 228 ? -10.814 6.801 13.523 1.00 90.75 228 ARG A N 1
ATOM 1745 C CA . ARG A 1 228 ? -11.904 5.986 12.994 1.00 90.75 228 ARG A CA 1
ATOM 1746 C C . ARG A 1 228 ? -11.351 4.723 12.341 1.00 90.75 228 ARG A C 1
ATOM 1748 O O . ARG A 1 228 ? -10.743 4.795 11.272 1.00 90.75 228 ARG A O 1
ATOM 1755 N N . CYS A 1 229 ? -11.623 3.571 12.940 1.00 93.88 229 CYS A N 1
ATOM 1756 C CA . CYS A 1 229 ? -11.255 2.270 12.386 1.00 93.88 229 CYS A CA 1
ATOM 1757 C C . CYS A 1 229 ? -12.407 1.659 11.575 1.00 93.88 229 CYS A C 1
ATOM 1759 O O . CYS A 1 229 ? -13.547 1.608 12.038 1.00 93.88 229 CYS A O 1
ATOM 1761 N N . LEU A 1 230 ? -12.090 1.174 10.376 1.00 95.75 230 LEU A N 1
ATOM 1762 C CA . LEU A 1 230 ? -12.965 0.376 9.523 1.00 95.75 230 LEU A CA 1
ATOM 1763 C C . LEU A 1 230 ? -12.312 -0.983 9.261 1.00 95.75 230 LEU A C 1
ATOM 1765 O O . LEU A 1 230 ? -11.087 -1.079 9.153 1.00 95.75 230 LEU A O 1
ATOM 1769 N N . VAL A 1 231 ? -13.125 -2.022 9.094 1.00 97.19 231 VAL A N 1
ATOM 1770 C CA . VAL A 1 231 ? -12.649 -3.382 8.814 1.00 97.19 231 VAL A CA 1
ATOM 1771 C C . VAL A 1 231 ? -13.285 -3.937 7.553 1.00 97.19 231 VAL A C 1
ATOM 1773 O O . VAL A 1 231 ? -14.496 -3.836 7.339 1.00 97.19 231 VAL A O 1
ATOM 1776 N N . VAL A 1 232 ? -12.450 -4.523 6.700 1.00 96.25 232 VAL A N 1
ATOM 1777 C CA . VAL A 1 232 ? -12.906 -5.246 5.519 1.00 96.25 232 VAL A CA 1
ATOM 1778 C C . VAL A 1 232 ? -13.462 -6.611 5.922 1.00 96.25 232 VAL A C 1
ATOM 1780 O O . VAL A 1 232 ? -12.810 -7.353 6.649 1.00 96.25 232 VAL A O 1
ATOM 1783 N N . VAL A 1 233 ? -14.647 -6.959 5.417 1.00 95.50 233 VAL A N 1
ATOM 1784 C CA . VAL A 1 233 ? -15.286 -8.265 5.644 1.00 95.50 233 VAL A CA 1
ATOM 1785 C C . VAL A 1 233 ? -15.904 -8.827 4.365 1.00 95.50 233 VAL A C 1
ATOM 1787 O O . VAL A 1 233 ? -16.401 -8.082 3.519 1.00 95.50 233 VAL A O 1
ATOM 1790 N N . ASP A 1 234 ? -15.905 -10.147 4.236 1.00 92.56 234 ASP A N 1
ATOM 1791 C CA . ASP A 1 234 ? -16.598 -10.902 3.181 1.00 92.56 234 ASP A CA 1
ATOM 1792 C C . ASP A 1 234 ? -17.328 -12.155 3.689 1.00 92.56 234 ASP A C 1
ATOM 1794 O O . ASP A 1 234 ? -18.055 -12.787 2.919 1.00 92.56 234 ASP A O 1
ATOM 1798 N N . ALA A 1 235 ? -17.208 -12.485 4.979 1.00 93.12 235 ALA A N 1
ATOM 1799 C CA . ALA A 1 235 ? -17.804 -13.674 5.582 1.00 93.12 235 ALA A CA 1
ATOM 1800 C C . ALA A 1 235 ? -18.391 -13.382 6.978 1.00 93.12 235 ALA A C 1
ATOM 1802 O O . ALA A 1 235 ? -18.005 -12.420 7.642 1.00 93.12 235 ALA A O 1
ATOM 1803 N N . VAL A 1 236 ? -19.377 -14.172 7.419 1.00 92.69 236 VAL A N 1
ATOM 1804 C CA . VAL A 1 236 ? -20.089 -13.929 8.698 1.00 92.69 236 VAL A CA 1
ATOM 1805 C C . VAL A 1 236 ? -19.250 -14.387 9.886 1.00 92.69 236 VAL A C 1
ATOM 1807 O O . VAL A 1 236 ? -19.300 -13.790 10.955 1.00 92.69 236 VAL A O 1
ATOM 1810 N N . GLU A 1 237 ? -18.427 -15.402 9.669 1.00 94.00 237 GLU A N 1
ATOM 1811 C CA . GLU A 1 237 ? -17.468 -15.979 10.605 1.00 94.00 237 GLU A CA 1
ATOM 1812 C C . GLU A 1 237 ? -16.500 -14.904 11.140 1.00 94.00 237 GLU A C 1
ATOM 1814 O O . GLU A 1 237 ? -16.094 -14.924 12.298 1.00 94.00 237 GLU A O 1
ATOM 1819 N N . GLN A 1 238 ? -16.201 -13.888 10.327 1.00 95.88 238 GLN A N 1
ATOM 1820 C CA . GLN A 1 238 ? -15.357 -12.748 10.700 1.00 95.88 238 GLN A CA 1
ATOM 1821 C C . GLN A 1 238 ? -16.058 -11.819 11.703 1.00 95.88 238 GLN A C 1
ATOM 1823 O O . GLN A 1 238 ? -15.414 -11.245 12.581 1.00 95.88 238 GLN A O 1
ATOM 1828 N N . LEU A 1 239 ? -17.388 -11.695 11.609 1.00 96.69 239 LEU A N 1
ATOM 1829 C CA . LEU A 1 239 ? -18.196 -10.954 12.582 1.00 96.69 239 LEU A CA 1
ATOM 1830 C C . LEU A 1 239 ? -18.223 -11.678 13.924 1.00 96.69 239 LEU A C 1
ATOM 1832 O O . LEU A 1 239 ? -18.226 -11.030 14.964 1.00 96.69 239 LEU A O 1
ATOM 1836 N N . GLU A 1 240 ? -18.213 -13.011 13.907 1.00 96.00 240 GLU A N 1
ATOM 1837 C CA . GLU A 1 240 ? -18.143 -13.823 15.119 1.00 96.00 240 GLU A CA 1
ATOM 1838 C C . GLU A 1 240 ? -16.803 -13.651 15.846 1.00 96.00 240 GLU A C 1
ATOM 1840 O O . GLU A 1 240 ? -16.795 -13.481 17.065 1.00 96.00 240 GLU A O 1
ATOM 1845 N N . LEU A 1 241 ? -15.684 -13.588 15.115 1.00 97.62 241 LEU A N 1
ATOM 1846 C CA . LEU A 1 241 ? -14.372 -13.265 15.692 1.00 97.62 241 LEU A CA 1
ATOM 1847 C C . LEU A 1 241 ? -14.362 -11.875 16.346 1.00 97.62 241 LEU A C 1
ATOM 1849 O O . LEU A 1 241 ? -13.999 -11.747 17.515 1.00 97.62 241 LEU A O 1
ATOM 1853 N N . LEU A 1 242 ? -14.822 -10.847 15.623 1.00 97.31 242 LEU A N 1
ATOM 1854 C CA . LEU A 1 242 ? -14.933 -9.476 16.141 1.00 97.31 242 LEU A CA 1
ATOM 1855 C C . LEU A 1 242 ? -15.864 -9.386 17.352 1.00 97.31 242 LEU A C 1
ATOM 1857 O O . LEU A 1 242 ? -15.581 -8.673 18.313 1.00 97.31 242 LEU A O 1
ATOM 1861 N N . TRP A 1 243 ? -16.968 -10.129 17.322 1.00 95.94 243 TRP A N 1
ATOM 1862 C CA . TRP A 1 243 ? -17.913 -10.196 18.425 1.00 95.94 243 TRP A CA 1
ATOM 1863 C C . TRP A 1 243 ? -17.297 -10.826 19.673 1.00 95.94 243 TRP A C 1
ATOM 1865 O O . TRP A 1 243 ? -17.456 -10.302 20.775 1.00 95.94 243 TRP A O 1
ATOM 1875 N N . ASN A 1 244 ? -16.580 -11.938 19.518 1.00 96.06 244 ASN A N 1
ATOM 1876 C CA . ASN A 1 244 ? -15.925 -12.611 20.633 1.00 96.06 244 ASN A CA 1
ATOM 1877 C C . ASN A 1 244 ? -14.840 -11.727 21.268 1.00 96.06 244 ASN A C 1
ATOM 1879 O O . ASN A 1 244 ? -14.808 -11.619 22.495 1.00 96.06 244 ASN A O 1
ATOM 1883 N N . ALA A 1 245 ? -14.053 -11.020 20.453 1.00 96.06 245 ALA A N 1
ATOM 1884 C CA . ALA A 1 245 ? -13.095 -10.019 20.923 1.00 96.06 245 ALA A CA 1
ATOM 1885 C C . ALA A 1 245 ? -13.783 -8.861 21.673 1.00 96.06 245 ALA A C 1
ATOM 1887 O O . ALA A 1 245 ? -13.373 -8.477 22.769 1.00 96.06 245 ALA A O 1
ATOM 1888 N N . ALA A 1 246 ? -14.897 -8.346 21.139 1.00 92.75 246 ALA A N 1
ATOM 1889 C CA . ALA A 1 246 ? -15.680 -7.303 21.802 1.00 92.75 246 ALA A CA 1
ATOM 1890 C C . ALA A 1 246 ? -16.220 -7.766 23.165 1.00 92.75 246 ALA A C 1
ATOM 1892 O O . ALA A 1 246 ? -16.133 -7.025 24.142 1.00 92.75 246 ALA A O 1
ATOM 1893 N N . LYS A 1 247 ? -16.733 -9.001 23.265 1.00 92.50 247 LYS A N 1
ATOM 1894 C CA . LYS A 1 247 ? -17.185 -9.582 24.540 1.00 92.50 247 LYS A CA 1
ATOM 1895 C C . LYS A 1 247 ? -16.052 -9.693 25.556 1.00 92.50 247 LYS A C 1
ATOM 1897 O O . LYS A 1 247 ? -16.266 -9.361 26.721 1.00 92.50 247 LYS A O 1
ATOM 1902 N N . ALA A 1 248 ? -14.867 -10.132 25.131 1.00 92.56 248 ALA A N 1
ATOM 1903 C CA . ALA A 1 248 ? -13.697 -10.211 26.002 1.00 92.56 248 ALA A CA 1
ATOM 1904 C C . ALA A 1 248 ? -13.313 -8.822 26.542 1.00 92.56 248 ALA A C 1
ATOM 1906 O O . ALA A 1 248 ? -13.182 -8.644 27.753 1.00 92.56 248 ALA A O 1
ATOM 1907 N N . TRP A 1 249 ? -13.257 -7.815 25.667 1.00 90.12 249 TRP A N 1
ATOM 1908 C CA . TRP A 1 249 ? -12.980 -6.426 26.044 1.00 90.12 249 TRP A CA 1
ATOM 1909 C C . TRP A 1 249 ? -14.051 -5.828 26.980 1.00 90.12 249 TRP A C 1
ATOM 1911 O O . TRP A 1 249 ? -13.724 -5.127 27.941 1.00 90.12 249 TRP A O 1
ATOM 1921 N N . ILE A 1 250 ? -15.334 -6.142 26.761 1.00 88.12 250 ILE A N 1
ATOM 1922 C CA . ILE A 1 250 ? -16.431 -5.736 27.656 1.00 88.12 250 ILE A CA 1
ATOM 1923 C C . ILE A 1 250 ? -16.286 -6.399 29.033 1.00 88.12 250 ILE A C 1
ATOM 1925 O O . ILE A 1 250 ? -16.473 -5.735 30.055 1.00 88.12 250 ILE A O 1
ATOM 1929 N N . SER A 1 251 ? -15.933 -7.687 29.073 1.00 88.56 251 SER A N 1
ATOM 1930 C CA . SER A 1 251 ? -15.728 -8.431 30.321 1.00 88.56 251 SER A CA 1
ATOM 1931 C C . SER A 1 251 ? -14.570 -7.870 31.153 1.00 88.56 251 SER A C 1
ATOM 1933 O O . SER A 1 251 ? -14.673 -7.840 32.378 1.00 88.56 251 SER A O 1
ATOM 1935 N N . ASP A 1 252 ? -13.509 -7.369 30.511 1.00 87.75 252 ASP A N 1
ATOM 1936 C CA . ASP A 1 252 ? -12.383 -6.674 31.167 1.00 87.75 252 ASP A CA 1
ATOM 1937 C C . ASP A 1 252 ? -12.728 -5.231 31.601 1.00 87.75 252 ASP A C 1
ATOM 1939 O O . ASP A 1 252 ? -11.872 -4.443 31.997 1.00 87.75 252 ASP A O 1
ATOM 1943 N N . ARG A 1 253 ? -14.008 -4.841 31.522 1.00 77.69 253 ARG A N 1
ATOM 1944 C CA . ARG A 1 253 ? -14.488 -3.476 31.790 1.00 77.69 253 ARG A CA 1
ATOM 1945 C C . ARG A 1 253 ? -13.800 -2.413 30.930 1.00 77.69 253 ARG A C 1
ATOM 1947 O O . ARG A 1 253 ? -13.741 -1.252 31.340 1.00 77.69 253 ARG A O 1
ATOM 1954 N N . GLY A 1 254 ? -13.339 -2.762 29.726 1.00 71.75 254 GLY A N 1
ATOM 1955 C 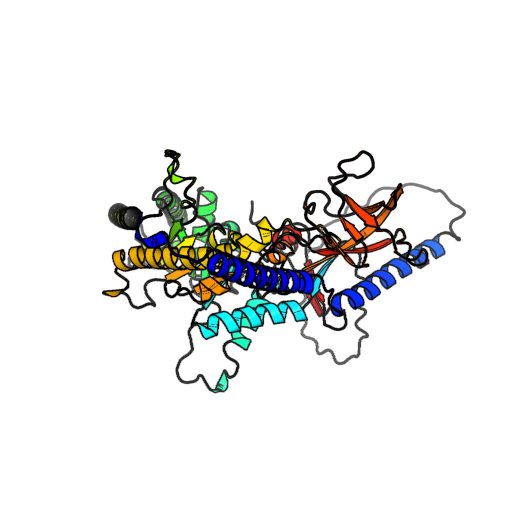CA . GLY A 1 254 ? -12.675 -1.828 28.811 1.00 71.75 254 GLY A CA 1
ATOM 1956 C C . GLY A 1 254 ? -13.514 -0.581 28.513 1.00 71.75 254 GLY A C 1
ATOM 1957 O O . GLY A 1 254 ? -12.975 0.519 28.408 1.00 71.75 254 GLY A O 1
ATOM 1958 N N . TYR A 1 255 ? -14.843 -0.722 28.506 1.00 72.19 255 TYR A N 1
ATOM 1959 C CA . TYR A 1 255 ? -15.795 0.373 28.304 1.00 72.19 255 TYR A CA 1
ATOM 1960 C C . TYR A 1 255 ? -15.731 1.477 29.365 1.00 72.19 255 TYR A C 1
ATOM 1962 O O . TYR A 1 255 ? -16.008 2.634 29.059 1.00 72.19 255 TYR A O 1
ATOM 1970 N N . THR A 1 256 ? -15.299 1.161 30.588 1.00 70.88 256 THR A N 1
ATOM 1971 C CA . THR A 1 256 ? -15.126 2.176 31.639 1.00 70.88 256 THR A CA 1
ATOM 1972 C C . THR A 1 256 ? -14.024 3.178 31.288 1.00 70.88 256 THR A C 1
ATOM 1974 O O . THR A 1 256 ? -14.111 4.338 31.679 1.00 70.88 256 THR A O 1
ATOM 1977 N N . ARG A 1 257 ? -13.030 2.780 30.474 1.00 69.06 257 ARG A N 1
ATOM 1978 C CA . ARG A 1 257 ? -11.971 3.681 29.980 1.00 69.06 257 ARG A CA 1
ATOM 1979 C C . ARG A 1 257 ? -12.497 4.717 28.988 1.00 69.06 257 ARG A C 1
ATOM 1981 O O . ARG A 1 257 ? -11.859 5.746 28.798 1.00 69.06 257 ARG A O 1
ATOM 1988 N N . LEU A 1 258 ? -13.642 4.442 28.366 1.00 66.62 258 LEU A N 1
ATOM 1989 C CA . LEU A 1 258 ? -14.282 5.325 27.396 1.00 66.62 258 LEU A CA 1
ATOM 1990 C C . LEU A 1 258 ? -15.281 6.294 28.032 1.00 66.62 258 LEU A C 1
ATOM 1992 O O . LEU A 1 258 ? -15.823 7.140 27.332 1.00 66.62 258 LEU A O 1
ATOM 1996 N N . GLY A 1 259 ? -15.521 6.188 29.343 1.00 64.94 259 GLY A N 1
ATOM 1997 C CA . GLY A 1 259 ? -16.562 6.967 30.013 1.00 64.94 259 GLY A CA 1
ATOM 1998 C C . GLY A 1 259 ? -17.977 6.550 29.607 1.00 64.94 259 GLY A C 1
ATOM 1999 O O . GLY A 1 259 ? -18.901 7.341 29.759 1.00 64.94 259 GLY A O 1
ATOM 2000 N N . PHE A 1 260 ? -18.154 5.328 29.081 1.00 61.09 260 PHE A N 1
ATOM 2001 C CA . PHE A 1 260 ? -19.476 4.776 28.797 1.00 61.09 260 PHE A CA 1
ATOM 2002 C C . PHE A 1 260 ? -20.239 4.556 30.117 1.00 61.09 260 PHE A C 1
ATOM 2004 O O . PHE A 1 260 ? -20.169 3.485 30.727 1.00 61.09 260 PHE A O 1
ATOM 2011 N N . ASP A 1 261 ? -20.971 5.580 30.552 1.00 55.56 261 ASP A N 1
ATOM 2012 C CA . ASP A 1 261 ? -21.899 5.526 31.676 1.00 55.56 261 ASP A CA 1
ATOM 2013 C C . ASP A 1 261 ? -23.274 5.077 31.164 1.00 55.56 261 ASP A C 1
ATOM 2015 O O . ASP A 1 261 ? -24.068 5.868 30.659 1.00 55.56 261 ASP A O 1
ATOM 2019 N N . ASN A 1 262 ? -23.588 3.798 31.372 1.00 53.66 262 ASN A N 1
ATOM 2020 C CA . ASN A 1 262 ? -24.873 3.156 31.061 1.00 53.66 262 ASN A CA 1
ATOM 2021 C C . ASN A 1 262 ? -25.093 2.726 29.598 1.00 53.66 262 ASN A C 1
ATOM 2023 O O . ASN A 1 262 ? -24.486 3.209 28.649 1.00 53.66 262 ASN A O 1
ATOM 2027 N N . ALA A 1 263 ? -26.037 1.791 29.451 1.00 53.25 263 ALA A N 1
ATOM 2028 C CA . ALA A 1 263 ? -26.401 1.031 28.251 1.00 53.25 263 ALA A CA 1
ATOM 2029 C C . ALA A 1 263 ? -26.975 1.845 27.067 1.00 53.25 263 ALA A C 1
ATOM 2031 O O . ALA A 1 263 ? -27.658 1.281 26.212 1.00 53.25 263 ALA A O 1
ATOM 2032 N N . VAL A 1 264 ? -26.764 3.163 27.026 1.00 56.41 264 VAL A N 1
ATOM 2033 C CA . VAL A 1 264 ? -27.244 4.019 25.930 1.00 56.41 264 VAL A CA 1
ATOM 2034 C C . VAL A 1 264 ? -26.282 3.976 24.745 1.00 56.41 264 VAL A C 1
ATOM 2036 O O . VAL A 1 264 ? -26.717 4.078 23.600 1.00 56.41 264 VAL A O 1
ATOM 2039 N N . GLU A 1 265 ? -24.990 3.787 25.001 1.00 69.88 265 GLU A N 1
ATOM 2040 C CA . GLU A 1 265 ? -23.983 3.817 23.949 1.00 69.88 265 GLU A CA 1
ATOM 2041 C C . GLU A 1 265 ? -23.638 2.407 23.449 1.00 69.88 265 GLU A C 1
ATOM 2043 O O . GLU A 1 265 ? -23.606 1.425 24.199 1.00 69.88 265 GLU A O 1
ATOM 2048 N N . SER A 1 266 ? -23.422 2.304 22.138 1.00 80.44 266 SER A N 1
ATOM 2049 C CA . SER A 1 266 ? -23.114 1.052 21.458 1.00 80.44 266 SER A CA 1
ATOM 2050 C C . SER A 1 266 ? -21.831 1.150 20.648 1.00 80.44 266 SER A C 1
ATOM 2052 O O . SER A 1 266 ? -21.606 2.105 19.906 1.00 80.44 266 SER A O 1
ATOM 2054 N N . LEU A 1 267 ? -20.995 0.121 20.758 1.00 86.62 267 LEU A N 1
ATOM 2055 C CA . LEU A 1 267 ? -19.800 -0.032 19.947 1.00 86.62 267 LEU A CA 1
ATOM 2056 C C . LEU A 1 267 ? -20.205 -0.392 18.512 1.00 86.62 267 LEU A C 1
ATOM 2058 O O . LEU A 1 267 ? -20.757 -1.465 18.250 1.00 86.62 267 LEU A O 1
ATOM 2062 N N . HIS A 1 268 ? -19.950 0.527 17.582 1.00 89.81 268 HIS A N 1
ATOM 2063 C CA . HIS A 1 268 ? -20.260 0.351 16.166 1.00 89.81 268 HIS A CA 1
ATOM 2064 C C . HIS A 1 268 ? -19.042 -0.153 15.395 1.00 89.81 268 HIS A C 1
ATOM 2066 O O . HIS A 1 268 ? -18.082 0.582 15.167 1.00 89.81 268 HIS A O 1
ATOM 2072 N N . PHE A 1 269 ? -19.115 -1.396 14.929 1.00 94.31 269 PHE A N 1
ATOM 2073 C CA . PHE A 1 269 ? -18.163 -1.955 13.982 1.00 94.31 269 PHE A CA 1
ATOM 2074 C C . PHE A 1 269 ? -18.491 -1.480 12.577 1.00 94.31 269 PHE A C 1
ATOM 2076 O O . PHE A 1 269 ? -19.513 -1.853 12.000 1.00 94.31 269 PHE A O 1
ATOM 2083 N N . GLU A 1 270 ? -17.614 -0.659 12.017 1.00 93.75 270 GLU A N 1
ATOM 2084 C CA . GLU A 1 270 ? -17.780 -0.133 10.672 1.00 93.75 270 GLU A CA 1
ATOM 2085 C C . GLU A 1 270 ? -17.196 -1.077 9.625 1.00 93.75 270 GLU A C 1
ATOM 2087 O O . GLU A 1 270 ? -15.984 -1.273 9.533 1.00 93.75 270 GLU A O 1
ATOM 2092 N N . LEU A 1 271 ? -18.085 -1.658 8.824 1.00 95.69 271 LEU A N 1
ATOM 2093 C CA . LEU A 1 271 ? -17.759 -2.705 7.870 1.00 95.69 271 LEU A CA 1
ATOM 2094 C C . LEU A 1 271 ? -17.621 -2.155 6.452 1.00 95.69 271 LEU A C 1
ATOM 2096 O O . LEU A 1 271 ? -18.520 -1.478 5.939 1.00 95.69 271 LEU A O 1
ATOM 2100 N N . MET A 1 272 ? -16.535 -2.535 5.785 1.00 94.06 272 MET A N 1
ATOM 2101 C CA . MET A 1 272 ? -16.378 -2.411 4.340 1.00 94.06 272 MET A CA 1
ATOM 2102 C C . MET A 1 272 ? -16.502 -3.787 3.693 1.00 94.06 272 MET A C 1
ATOM 2104 O O . MET A 1 272 ? -15.688 -4.674 3.927 1.00 94.06 272 MET A O 1
ATOM 2108 N N . VAL A 1 273 ? -17.527 -3.981 2.867 1.00 94.12 273 VAL A N 1
ATOM 2109 C CA . VAL A 1 273 ? -17.768 -5.276 2.224 1.00 94.12 273 VAL A CA 1
ATOM 2110 C C . VAL A 1 273 ? -16.767 -5.463 1.091 1.00 94.12 273 VAL A C 1
ATOM 2112 O O . VAL A 1 273 ? -16.779 -4.693 0.126 1.00 94.12 273 VAL A O 1
ATOM 2115 N N . ARG A 1 274 ? -15.902 -6.476 1.194 1.00 93.56 274 ARG A N 1
ATOM 2116 C CA . ARG A 1 274 ? -14.963 -6.819 0.124 1.00 93.56 274 ARG A CA 1
ATOM 2117 C C . ARG A 1 274 ? -15.724 -7.413 -1.047 1.00 93.56 274 ARG A C 1
ATOM 2119 O O . ARG A 1 274 ? -16.483 -8.362 -0.878 1.00 93.56 274 ARG A O 1
ATOM 2126 N N . ILE A 1 275 ? -15.480 -6.882 -2.236 1.00 91.38 275 ILE A N 1
ATOM 2127 C CA . ILE A 1 275 ? -15.985 -7.437 -3.485 1.00 91.38 275 ILE A CA 1
ATOM 2128 C C . ILE A 1 275 ? -14.798 -7.863 -4.328 1.00 91.38 275 ILE A C 1
ATOM 2130 O O . ILE A 1 275 ? -13.944 -7.047 -4.677 1.00 91.38 275 ILE A O 1
ATOM 2134 N N . ASP A 1 276 ? -14.757 -9.147 -4.649 1.00 88.19 276 ASP A N 1
ATOM 2135 C CA . ASP A 1 276 ? -13.696 -9.740 -5.440 1.00 88.19 276 ASP A CA 1
ATOM 2136 C C . ASP A 1 276 ? -14.093 -9.804 -6.916 1.00 88.19 276 ASP A C 1
ATOM 2138 O O . ASP A 1 276 ? -15.009 -10.523 -7.318 1.00 88.19 276 ASP A O 1
ATOM 2142 N N . PHE A 1 277 ? -13.363 -9.052 -7.733 1.00 81.75 277 PHE A N 1
ATOM 2143 C CA . PHE A 1 277 ? -13.485 -9.048 -9.185 1.00 81.75 277 PHE A CA 1
ATOM 2144 C C . PHE A 1 277 ? -12.336 -9.804 -9.874 1.00 81.75 277 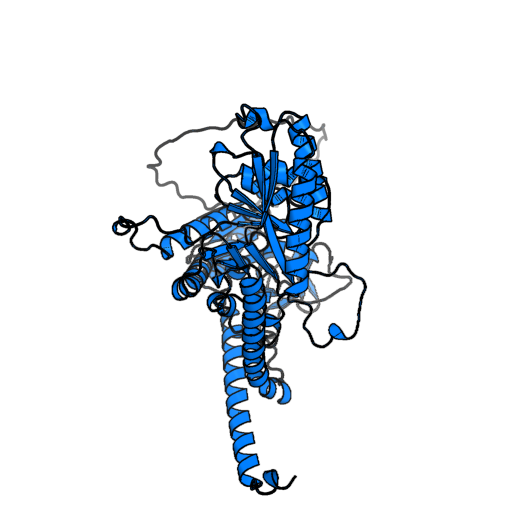PHE A C 1
ATOM 2146 O O . PHE A 1 277 ? -12.261 -9.833 -11.100 1.00 81.75 277 PHE A O 1
ATOM 2153 N N . SER A 1 278 ? -11.457 -10.467 -9.112 1.00 74.19 278 SER A N 1
ATOM 2154 C CA . SER A 1 278 ? -10.313 -11.229 -9.634 1.00 74.19 278 SER A CA 1
ATOM 2155 C C . SER A 1 278 ? -10.680 -12.576 -10.275 1.00 74.19 278 SER A C 1
ATOM 2157 O O . SER A 1 278 ? -9.829 -13.231 -10.886 1.00 74.19 278 SER A O 1
ATOM 2159 N N . GLY A 1 279 ? -11.928 -13.029 -10.132 1.00 60.78 279 GLY A N 1
ATOM 2160 C CA . GLY A 1 279 ? -12.397 -14.330 -10.618 1.00 60.78 279 GLY A CA 1
ATOM 2161 C C . GLY A 1 279 ? -12.720 -14.386 -12.114 1.00 60.78 279 GLY A C 1
ATOM 2162 O O . GLY A 1 279 ? -12.713 -15.467 -12.695 1.00 60.78 279 GLY A O 1
ATOM 2163 N N . ASP A 1 280 ? -12.944 -13.250 -12.777 1.00 52.91 280 ASP A N 1
ATOM 2164 C CA . ASP A 1 280 ? -13.563 -13.218 -14.114 1.00 52.91 280 ASP A CA 1
ATOM 2165 C C . ASP A 1 280 ? -12.605 -13.369 -15.302 1.00 52.91 280 ASP A C 1
ATOM 2167 O O . ASP A 1 280 ? -12.963 -13.093 -16.451 1.00 52.91 280 ASP A O 1
ATOM 2171 N N . SER A 1 281 ? -11.400 -13.899 -15.076 1.00 47.72 281 SER A N 1
ATOM 2172 C CA . SER A 1 281 ? -10.689 -14.484 -16.210 1.00 47.72 281 SER A CA 1
ATOM 2173 C C . SER A 1 281 ? -11.560 -15.634 -16.730 1.00 47.72 281 SER A C 1
ATOM 2175 O O . SER A 1 281 ? -11.938 -16.515 -15.957 1.00 47.72 281 SER A O 1
ATOM 2177 N N . LEU A 1 282 ? -11.882 -15.655 -18.027 1.00 42.62 282 LEU A N 1
ATOM 2178 C CA . LEU A 1 282 ? -12.692 -16.716 -18.657 1.00 42.62 282 LEU A CA 1
ATOM 2179 C C . LEU A 1 282 ? -12.235 -18.147 -18.284 1.00 42.62 282 LEU A C 1
ATOM 2181 O O . LEU A 1 282 ? -13.012 -19.090 -18.390 1.00 42.62 282 LEU A O 1
ATOM 2185 N N . LYS A 1 283 ? -10.991 -18.314 -17.811 1.00 41.69 283 LYS A N 1
ATOM 2186 C CA . LYS A 1 283 ? -10.423 -19.580 -17.334 1.00 41.69 283 LYS A CA 1
ATOM 2187 C C . LYS A 1 283 ? -10.983 -20.080 -15.994 1.00 41.69 283 LYS A C 1
ATOM 2189 O O . LYS A 1 283 ? -11.109 -21.291 -15.841 1.00 41.69 283 LYS A O 1
ATOM 2194 N N . LYS A 1 284 ? -11.324 -19.211 -15.032 1.00 41.22 284 LYS A N 1
ATOM 2195 C CA . LYS A 1 284 ? -11.778 -19.649 -13.692 1.00 41.22 284 LYS A CA 1
ATOM 2196 C C . LYS A 1 284 ? -13.225 -20.153 -13.682 1.00 41.22 284 LYS A C 1
ATOM 2198 O O . LYS A 1 284 ? -13.546 -21.023 -12.884 1.00 41.22 284 LYS A O 1
ATOM 2203 N N . CYS A 1 285 ? -14.068 -19.714 -14.622 1.00 33.28 285 CYS A N 1
ATOM 2204 C CA . CYS A 1 285 ? -15.449 -20.205 -14.740 1.00 33.28 285 CYS A CA 1
ATOM 2205 C C . CYS A 1 285 ? -15.564 -21.726 -14.981 1.00 33.28 285 CYS A C 1
ATOM 2207 O O . CYS A 1 285 ? -16.630 -22.284 -14.735 1.00 33.28 285 CYS A O 1
ATOM 2209 N N . PHE A 1 286 ? -14.506 -22.404 -15.443 1.00 37.50 286 PHE A N 1
ATOM 2210 C CA . PHE A 1 286 ? -14.552 -23.847 -15.714 1.00 37.50 286 PHE A CA 1
ATOM 2211 C C . PHE A 1 286 ? -14.343 -24.732 -14.480 1.00 37.50 286 PHE A C 1
ATOM 2213 O O . PHE A 1 286 ? -14.738 -25.894 -14.509 1.00 37.50 286 PHE A O 1
ATOM 2220 N N . TRP A 1 287 ? -13.795 -24.196 -13.388 1.00 36.44 287 TRP A N 1
ATOM 2221 C CA . TRP A 1 287 ? -13.555 -24.959 -12.167 1.00 36.44 287 TRP A CA 1
ATOM 2222 C C . TRP A 1 287 ? -14.441 -24.402 -11.054 1.00 36.44 287 TRP A C 1
ATOM 2224 O O . TRP A 1 287 ? -14.111 -23.406 -10.413 1.00 36.44 287 TRP A O 1
ATOM 2234 N N . ARG A 1 288 ? -15.601 -25.036 -10.838 1.00 33.50 288 ARG A N 1
ATOM 2235 C CA . ARG A 1 288 ? -16.398 -24.847 -9.619 1.00 33.50 288 ARG A CA 1
ATOM 2236 C C . ARG A 1 288 ? -15.624 -25.463 -8.452 1.00 33.50 288 ARG A C 1
ATOM 2238 O O . ARG A 1 288 ? -15.824 -26.631 -8.146 1.00 33.50 288 ARG A O 1
ATOM 2245 N N . SER A 1 289 ? -14.713 -24.710 -7.846 1.00 37.81 289 SER A N 1
ATOM 2246 C CA . SER A 1 289 ? -14.222 -25.052 -6.511 1.00 37.81 289 SER A CA 1
ATOM 2247 C C . SER A 1 289 ? -15.302 -24.670 -5.492 1.00 37.81 289 SER A C 1
ATOM 2249 O O . SER A 1 289 ? -15.917 -23.610 -5.619 1.00 37.81 289 SER A O 1
ATOM 2251 N N . GLU A 1 290 ? -15.541 -25.530 -4.500 1.00 41.34 290 GLU A N 1
ATOM 2252 C CA . GLU A 1 290 ? -16.344 -25.242 -3.296 1.00 41.34 290 GLU A CA 1
ATOM 2253 C C . GLU A 1 290 ? -15.579 -24.360 -2.289 1.00 41.34 290 GLU A C 1
ATOM 2255 O O . GLU A 1 290 ? -15.924 -24.291 -1.112 1.00 41.34 290 GLU A O 1
ATOM 2260 N N . GLU A 1 291 ? -14.520 -23.684 -2.736 1.00 41.78 291 GLU A N 1
ATOM 2261 C CA . GLU A 1 291 ? -13.818 -22.683 -1.943 1.00 41.78 291 GLU A CA 1
ATOM 2262 C C . GLU A 1 291 ? -14.777 -21.593 -1.438 1.00 41.78 291 GLU A C 1
ATOM 2264 O O . GLU A 1 291 ? -15.764 -21.268 -2.116 1.00 41.78 291 GLU A O 1
ATOM 2269 N N . PRO A 1 292 ? -14.494 -21.014 -0.251 1.00 48.12 292 PRO A N 1
ATOM 2270 C CA . PRO A 1 292 ? -15.288 -19.934 0.317 1.00 48.12 292 PRO A CA 1
ATOM 2271 C C . PRO A 1 292 ? -15.502 -18.857 -0.745 1.00 48.12 292 PRO A C 1
ATOM 2273 O O . PRO A 1 292 ? -14.559 -18.262 -1.267 1.00 48.12 292 PRO A O 1
ATOM 2276 N N . GLN A 1 293 ? -16.767 -18.677 -1.123 1.00 60.44 293 GLN A N 1
ATOM 2277 C CA . GLN A 1 293 ? -17.140 -17.821 -2.237 1.00 60.44 293 GLN A CA 1
ATOM 2278 C C . GLN A 1 293 ? -16.882 -16.373 -1.837 1.00 60.44 293 GLN A C 1
ATOM 2280 O O . GLN A 1 293 ? -17.690 -15.773 -1.126 1.00 60.44 293 GLN A O 1
ATOM 2285 N N . THR A 1 294 ? -15.775 -15.804 -2.310 1.00 78.44 294 THR A N 1
ATOM 2286 C CA . THR A 1 294 ? -15.574 -14.360 -2.246 1.00 78.44 294 THR A CA 1
ATOM 2287 C C . THR A 1 294 ? -16.774 -13.671 -2.897 1.00 78.44 294 THR A C 1
ATOM 2289 O O . THR A 1 294 ? -17.317 -14.125 -3.913 1.00 78.44 294 THR A O 1
ATOM 2292 N N . LEU A 1 295 ? -17.264 -12.600 -2.270 1.00 86.69 295 LEU A N 1
ATOM 2293 C CA . LEU A 1 295 ? -18.455 -11.903 -2.747 1.00 86.69 295 LEU A CA 1
ATOM 2294 C C . LEU A 1 295 ? -18.138 -11.260 -4.102 1.00 86.69 295 LEU A C 1
ATOM 2296 O O . LEU A 1 295 ? -17.355 -10.319 -4.173 1.00 86.69 295 LEU A O 1
ATOM 2300 N N . CYS A 1 296 ? -18.746 -11.749 -5.181 1.00 85.19 296 CYS A N 1
ATOM 2301 C CA . CYS A 1 296 ? -18.462 -11.265 -6.539 1.00 85.19 296 CYS A CA 1
ATOM 2302 C C . CYS A 1 296 ? -19.718 -10.805 -7.291 1.00 85.19 296 CYS A C 1
ATOM 2304 O O . CYS A 1 296 ? -19.635 -10.095 -8.295 1.00 85.19 296 CYS A O 1
ATOM 2306 N N . SER A 1 297 ? -20.907 -11.177 -6.804 1.00 86.25 297 SER A N 1
ATOM 2307 C CA . SER A 1 297 ? -22.182 -10.882 -7.461 1.00 86.25 297 SER A CA 1
ATOM 2308 C C . SER A 1 297 ? -23.128 -10.034 -6.598 1.00 86.25 297 SER A C 1
ATOM 2310 O O . SER A 1 297 ? -23.156 -10.174 -5.372 1.00 86.25 297 SER A O 1
ATOM 2312 N N . PRO A 1 298 ? -24.016 -9.223 -7.214 1.00 87.25 298 PRO A N 1
ATOM 2313 C CA . PRO A 1 298 ? -25.025 -8.453 -6.479 1.00 87.25 298 PRO A CA 1
ATOM 2314 C C . PRO A 1 298 ? -25.923 -9.305 -5.572 1.00 87.25 298 PRO A C 1
ATOM 2316 O O . PRO A 1 298 ? -26.374 -8.840 -4.523 1.00 87.25 298 PRO A O 1
ATOM 2319 N N . ARG A 1 299 ? -26.199 -10.558 -5.966 1.00 89.12 299 ARG A N 1
ATOM 2320 C CA . ARG A 1 299 ? -27.016 -11.493 -5.178 1.00 89.12 299 ARG A CA 1
ATOM 2321 C C . ARG A 1 299 ? -26.303 -11.908 -3.894 1.00 89.12 299 ARG A C 1
ATOM 2323 O O . ARG A 1 299 ? -26.915 -11.812 -2.836 1.00 89.12 299 ARG A O 1
ATOM 2330 N N . GLN A 1 300 ? -25.031 -12.298 -3.986 1.00 90.62 300 GLN A N 1
ATOM 2331 C CA . GLN A 1 300 ? -24.220 -12.665 -2.821 1.00 90.62 300 GLN A CA 1
ATOM 2332 C C . GLN A 1 300 ? -24.061 -11.487 -1.861 1.00 90.62 300 GLN A C 1
ATOM 2334 O O . GLN A 1 300 ? -24.279 -11.657 -0.668 1.00 90.62 300 GLN A O 1
ATOM 2339 N N . VAL A 1 301 ? -23.786 -10.281 -2.372 1.00 90.19 301 VAL A N 1
ATOM 2340 C CA . VAL A 1 301 ? -23.689 -9.075 -1.531 1.00 90.19 301 VAL A CA 1
ATOM 2341 C C . VAL A 1 301 ? -25.009 -8.812 -0.801 1.00 90.19 301 VAL A C 1
ATOM 2343 O O . VAL A 1 301 ? -25.009 -8.606 0.406 1.00 90.19 301 VAL A O 1
ATOM 2346 N N . THR A 1 302 ? -26.153 -8.909 -1.490 1.00 89.44 302 THR A N 1
ATOM 2347 C CA . THR A 1 302 ? -27.473 -8.738 -0.847 1.00 89.44 302 THR A CA 1
ATOM 2348 C C . THR A 1 302 ? -27.715 -9.787 0.243 1.00 89.44 302 THR A C 1
ATOM 2350 O O . THR A 1 302 ? -28.210 -9.456 1.318 1.00 89.44 302 THR A O 1
ATOM 2353 N N . GLN A 1 303 ? -27.374 -11.051 -0.025 1.00 92.19 303 GLN A N 1
ATOM 2354 C CA . GLN A 1 303 ? -27.495 -12.136 0.952 1.00 92.19 303 GLN A CA 1
ATOM 2355 C C . GLN A 1 303 ? -26.588 -11.904 2.161 1.00 92.19 303 GLN A C 1
ATOM 2357 O O . GLN A 1 303 ? -27.034 -12.078 3.290 1.00 92.19 303 GLN A O 1
ATOM 2362 N N . PHE A 1 304 ? -25.347 -11.469 1.939 1.00 93.50 304 PHE A N 1
ATOM 2363 C CA . PHE A 1 304 ? -24.411 -11.130 3.003 1.00 93.50 304 PHE A CA 1
ATOM 2364 C C . PHE A 1 304 ? -24.941 -9.989 3.879 1.00 93.50 304 PHE A C 1
ATOM 2366 O O . PHE A 1 304 ? -24.984 -10.135 5.096 1.00 93.50 304 PHE A O 1
ATOM 2373 N N . CYS A 1 305 ? -25.451 -8.903 3.285 1.00 91.75 305 CYS A N 1
ATOM 2374 C CA . CYS A 1 305 ? -26.087 -7.822 4.045 1.00 91.75 305 CYS A CA 1
ATOM 2375 C C . CYS A 1 305 ? -27.279 -8.318 4.880 1.00 91.75 305 CYS A C 1
ATOM 2377 O O . CYS A 1 305 ? -27.452 -7.887 6.019 1.00 91.75 305 CYS A O 1
ATOM 2379 N N . GLY A 1 306 ? -28.075 -9.250 4.341 1.00 93.62 306 GLY A N 1
ATOM 2380 C CA . GLY A 1 306 ? -29.143 -9.920 5.088 1.00 93.62 306 GLY A CA 1
ATOM 2381 C C . GLY A 1 306 ? -28.610 -10.688 6.300 1.00 93.62 306 GLY A C 1
ATOM 2382 O O . GLY A 1 306 ? -29.099 -10.490 7.410 1.00 93.62 306 GLY A O 1
ATOM 2383 N N . LYS A 1 307 ? -27.546 -11.480 6.114 1.00 95.31 307 LYS A N 1
ATOM 2384 C CA . LYS A 1 307 ? -26.885 -12.218 7.201 1.00 95.31 307 LYS A CA 1
ATOM 2385 C C . LYS A 1 307 ? -26.305 -11.294 8.279 1.00 95.31 307 LYS A C 1
ATOM 2387 O O . LYS A 1 307 ? -26.412 -11.620 9.455 1.00 95.31 307 LYS A O 1
ATOM 2392 N N . VAL A 1 308 ? -25.746 -10.136 7.913 1.00 95.38 308 VAL A N 1
ATOM 2393 C CA . VAL A 1 308 ? -25.293 -9.111 8.880 1.00 95.38 308 VAL A CA 1
ATOM 2394 C C . VAL A 1 308 ? -26.474 -8.592 9.710 1.00 95.38 308 VAL A C 1
ATOM 2396 O O . VAL A 1 308 ? -26.369 -8.474 10.929 1.00 95.38 308 VAL A O 1
ATOM 2399 N N . GLY A 1 309 ? -27.622 -8.332 9.074 1.00 95.06 309 GLY A N 1
ATOM 2400 C CA . GLY A 1 309 ? -28.847 -7.924 9.769 1.00 95.06 309 GLY A CA 1
ATOM 2401 C C . GLY A 1 309 ? -29.366 -8.990 10.740 1.00 95.06 309 GLY A C 1
ATOM 2402 O O . GLY A 1 309 ? -29.697 -8.679 11.883 1.00 95.06 309 GLY A O 1
ATOM 2403 N N . GLU A 1 310 ? -29.379 -10.256 10.318 1.00 96.88 310 GLU A N 1
ATOM 2404 C CA . GLU A 1 310 ? -29.722 -11.392 11.182 1.00 96.88 310 GLU A CA 1
ATOM 2405 C C . GLU A 1 310 ? -28.738 -11.547 12.349 1.00 96.88 310 GLU A C 1
ATOM 2407 O O . GLU A 1 310 ? -29.155 -11.841 13.470 1.00 96.88 310 GLU A O 1
ATOM 2412 N N . PHE A 1 311 ? -27.443 -11.323 12.108 1.00 96.31 311 PHE A N 1
ATOM 2413 C CA . PHE A 1 311 ? -26.409 -11.355 13.140 1.00 96.31 311 PHE A CA 1
ATOM 2414 C C . PHE A 1 311 ? -26.643 -10.254 14.180 1.00 96.31 311 PHE A C 1
ATOM 2416 O O . PHE A 1 311 ? -26.773 -10.559 15.362 1.00 96.31 311 PHE A O 1
ATOM 2423 N N . ASN A 1 312 ? -26.843 -9.003 13.753 1.00 94.75 312 ASN A N 1
ATOM 2424 C CA . ASN A 1 312 ? -27.201 -7.894 14.646 1.00 94.75 312 ASN A CA 1
ATOM 2425 C C . ASN A 1 312 ? -28.483 -8.175 15.452 1.00 94.75 312 ASN A C 1
ATOM 2427 O O . ASN A 1 312 ? -28.548 -7.875 16.644 1.00 94.75 312 ASN A O 1
ATOM 2431 N N . ALA A 1 313 ? -29.493 -8.800 14.838 1.00 94.44 313 ALA A N 1
ATOM 2432 C CA . ALA A 1 313 ? -30.714 -9.189 15.540 1.00 94.44 313 ALA A CA 1
ATOM 2433 C C . ALA A 1 313 ? -30.453 -10.242 16.633 1.00 94.44 313 ALA A C 1
ATOM 2435 O O . ALA A 1 313 ? -31.101 -10.206 17.680 1.00 94.44 313 ALA A O 1
ATOM 2436 N N . LYS A 1 314 ? -29.495 -11.159 16.434 1.00 92.62 314 LYS A N 1
ATOM 2437 C CA . LYS A 1 314 ? -29.051 -12.095 17.482 1.00 92.62 314 LYS A CA 1
ATOM 2438 C C . LYS A 1 314 ? -28.334 -11.359 18.616 1.00 92.62 314 LYS A C 1
ATOM 2440 O O . LYS A 1 314 ? -28.694 -11.582 19.767 1.00 92.62 314 LYS A O 1
ATOM 2445 N N . LEU A 1 315 ? -27.416 -10.443 18.297 1.00 89.69 315 LEU A N 1
ATOM 2446 C CA . LEU A 1 315 ? -26.670 -9.654 19.291 1.00 89.69 315 LEU A CA 1
ATOM 2447 C C . LEU A 1 315 ? -27.590 -8.824 20.188 1.00 89.69 315 LEU A C 1
ATOM 2449 O O . LEU A 1 315 ? -27.388 -8.773 21.394 1.00 89.69 315 LEU A O 1
ATOM 2453 N N . SER A 1 316 ? -28.652 -8.239 19.624 1.00 86.69 316 SER A N 1
ATOM 2454 C CA . SER A 1 316 ? -29.615 -7.430 20.388 1.00 86.69 316 SER A CA 1
ATOM 2455 C C . SER A 1 316 ? -30.362 -8.199 21.489 1.00 86.69 316 SER A C 1
ATOM 2457 O O . SER A 1 316 ? -30.945 -7.587 22.381 1.00 86.69 316 SER A O 1
ATOM 2459 N N . LYS A 1 317 ? -30.364 -9.540 21.436 1.00 87.94 317 LYS A N 1
ATOM 2460 C CA . LYS A 1 317 ? -30.969 -10.396 22.467 1.00 87.94 317 LYS A CA 1
ATOM 2461 C C . LYS A 1 317 ? -30.027 -10.645 23.644 1.00 87.94 317 LYS A C 1
ATOM 2463 O O . LYS A 1 317 ? -30.500 -11.036 24.712 1.00 87.94 317 LYS A O 1
ATOM 2468 N N . GLU A 1 318 ? -28.722 -10.444 23.466 1.00 84.75 318 GLU A N 1
ATOM 2469 C CA . GLU A 1 318 ? -27.743 -10.575 24.540 1.00 84.75 318 GLU A CA 1
ATOM 2470 C C . GLU A 1 318 ? -27.733 -9.313 25.411 1.00 84.75 318 GLU A C 1
ATOM 2472 O O . GLU A 1 318 ? -27.659 -8.186 24.925 1.00 84.75 318 GLU A O 1
ATOM 2477 N N . LYS A 1 319 ? -27.817 -9.500 26.732 1.00 81.50 319 LYS A N 1
ATOM 2478 C CA . LYS A 1 319 ? -27.791 -8.402 27.705 1.00 81.50 319 LYS A CA 1
ATOM 2479 C C . LYS A 1 319 ? -26.350 -8.112 28.118 1.00 81.50 319 LYS A C 1
ATOM 2481 O O . LYS A 1 319 ? -25.875 -8.658 29.111 1.00 81.50 319 LYS A O 1
ATOM 2486 N N . LEU A 1 320 ? -25.673 -7.262 27.354 1.00 82.88 320 LEU A N 1
ATOM 2487 C CA . LEU A 1 320 ? -24.358 -6.720 27.701 1.00 82.88 320 LEU A CA 1
ATOM 2488 C C . LEU A 1 320 ? -24.474 -5.296 28.269 1.00 82.88 320 LEU A C 1
ATOM 2490 O O . LEU A 1 320 ? -25.441 -4.600 27.959 1.00 82.88 320 LEU A O 1
ATOM 2494 N N . PRO A 1 321 ? -23.503 -4.839 29.086 1.00 81.88 321 PRO A N 1
ATOM 2495 C CA . PRO A 1 321 ? -23.496 -3.472 29.615 1.00 81.88 321 PRO A CA 1
ATOM 2496 C C . PRO A 1 321 ? -23.358 -2.402 28.519 1.00 81.88 321 PRO A C 1
ATOM 2498 O O . PRO A 1 321 ? -23.798 -1.276 28.722 1.00 81.88 321 PRO A O 1
ATOM 2501 N N . VAL A 1 322 ? -22.779 -2.761 27.368 1.00 82.00 322 VAL A N 1
ATOM 2502 C CA . VAL A 1 322 ? -22.613 -1.906 26.185 1.00 82.00 322 VAL A CA 1
ATOM 2503 C C . VAL A 1 322 ? -23.171 -2.650 24.976 1.00 82.00 322 VAL A C 1
ATOM 2505 O O . VAL A 1 322 ? -22.880 -3.834 24.790 1.00 82.00 322 VAL A O 1
ATOM 2508 N N . GLY A 1 323 ? -23.980 -1.973 24.160 1.00 85.31 323 GLY A N 1
ATOM 2509 C CA . GLY A 1 323 ? -24.510 -2.562 22.930 1.00 85.31 323 GLY A CA 1
ATOM 2510 C C . GLY A 1 323 ? -23.411 -2.741 21.881 1.00 85.31 323 GLY A C 1
ATOM 2511 O O . GLY A 1 323 ? -22.462 -1.969 21.836 1.00 85.31 323 GLY A O 1
ATOM 2512 N N . VAL A 1 324 ? -23.537 -3.726 20.995 1.00 90.19 324 VAL A N 1
ATOM 2513 C CA . VAL A 1 324 ? -22.613 -3.893 19.862 1.00 90.19 324 VAL A CA 1
ATOM 2514 C C . VAL A 1 324 ? -23.411 -4.019 18.579 1.00 90.19 324 VAL A C 1
ATOM 2516 O O . VAL A 1 324 ? -24.387 -4.767 18.522 1.00 90.19 324 VAL A O 1
ATOM 2519 N N . GLN A 1 325 ? -23.007 -3.272 17.553 1.00 91.94 325 GLN A N 1
ATOM 2520 C CA . GLN A 1 325 ? -23.660 -3.299 16.249 1.00 91.94 325 GLN A CA 1
ATOM 2521 C C . GLN A 1 325 ? -22.641 -3.315 15.120 1.00 91.94 325 GLN A C 1
ATOM 2523 O O . GLN A 1 325 ? -21.646 -2.595 15.146 1.00 91.94 325 GLN A O 1
ATOM 2528 N N . PHE A 1 326 ? -22.938 -4.091 14.086 1.00 95.44 326 PHE A N 1
ATOM 2529 C CA . PHE A 1 326 ? -22.178 -4.121 12.847 1.00 95.44 326 PHE A CA 1
ATOM 2530 C C . PHE A 1 326 ? -22.878 -3.271 11.787 1.00 95.44 326 PHE A C 1
ATOM 2532 O O . PHE A 1 326 ? -24.002 -3.568 11.380 1.00 95.44 326 PHE A O 1
ATOM 2539 N N . VAL A 1 327 ? -22.217 -2.208 11.333 1.00 92.94 327 VAL A N 1
ATOM 2540 C CA . VAL A 1 327 ? -22.772 -1.223 10.401 1.00 92.94 327 VAL A CA 1
ATOM 2541 C C . VAL A 1 327 ? -22.015 -1.293 9.084 1.00 92.94 327 VAL A C 1
ATOM 2543 O O . VAL A 1 327 ? -20.825 -0.993 9.018 1.00 92.94 327 VAL A O 1
ATOM 2546 N N . ILE A 1 328 ? -22.713 -1.657 8.008 1.00 92.19 328 ILE A N 1
ATOM 2547 C CA . ILE A 1 328 ? -22.144 -1.634 6.658 1.00 92.19 328 ILE A CA 1
ATOM 2548 C C . ILE A 1 328 ? -22.005 -0.179 6.213 1.00 92.19 328 ILE A C 1
ATOM 2550 O O . ILE A 1 328 ? -23.002 0.503 5.989 1.00 92.19 328 ILE A O 1
ATOM 2554 N N . ARG A 1 329 ? -20.760 0.282 6.080 1.00 90.38 329 ARG A N 1
ATOM 2555 C CA . ARG A 1 329 ? -20.414 1.641 5.643 1.00 90.38 329 ARG A CA 1
ATOM 2556 C C . ARG A 1 329 ? -20.092 1.737 4.166 1.00 90.38 329 ARG A C 1
ATOM 2558 O O . ARG A 1 329 ? -20.115 2.835 3.622 1.00 90.38 329 ARG A O 1
ATOM 2565 N N . GLY A 1 330 ? -19.721 0.637 3.519 1.00 89.94 330 GLY A N 1
ATOM 2566 C CA . GLY A 1 330 ? -19.120 0.759 2.203 1.00 89.94 330 GLY A CA 1
ATOM 2567 C C . GLY A 1 330 ? -18.740 -0.531 1.509 1.00 89.94 330 GLY A C 1
ATOM 2568 O O . GLY A 1 330 ? -18.942 -1.629 2.027 1.00 89.94 330 GLY A O 1
ATOM 2569 N N . LEU A 1 331 ? -18.159 -0.358 0.325 1.00 92.38 331 LEU A N 1
ATOM 2570 C CA . LEU A 1 331 ? -17.610 -1.411 -0.516 1.00 92.38 331 LEU A CA 1
ATOM 2571 C C . LEU A 1 331 ? -16.105 -1.220 -0.690 1.00 92.38 331 LEU A C 1
ATOM 2573 O O . LEU A 1 331 ? -15.644 -0.123 -1.011 1.00 92.38 331 LEU A O 1
ATOM 2577 N N . TRP A 1 332 ? -15.362 -2.311 -0.542 1.00 92.44 332 TRP A N 1
ATOM 2578 C CA . TRP A 1 332 ? -13.945 -2.401 -0.871 1.00 92.44 332 TRP A CA 1
ATOM 2579 C C . TRP A 1 332 ? -13.767 -3.293 -2.099 1.00 92.44 332 TRP A C 1
ATOM 2581 O O . TRP A 1 332 ? -14.017 -4.495 -2.045 1.00 92.44 332 TRP A O 1
ATOM 2591 N N . THR A 1 333 ? -13.368 -2.713 -3.226 1.00 90.56 333 THR A N 1
ATOM 2592 C CA . THR A 1 333 ? -13.228 -3.451 -4.490 1.00 90.56 333 THR A CA 1
ATOM 2593 C C . THR A 1 333 ? -11.815 -4.006 -4.651 1.00 90.56 333 THR A C 1
ATOM 2595 O O . THR A 1 333 ? -10.823 -3.297 -4.487 1.00 90.56 333 THR A O 1
ATOM 2598 N N . TYR A 1 334 ? -11.718 -5.295 -4.978 1.00 86.31 334 TYR A N 1
ATOM 2599 C CA . TYR A 1 334 ? -10.453 -5.999 -5.153 1.00 86.31 334 TYR A CA 1
ATOM 2600 C C . TYR A 1 334 ? -10.348 -6.588 -6.564 1.00 86.31 334 TYR A C 1
ATOM 2602 O O . TYR A 1 334 ? -11.131 -7.447 -6.956 1.00 86.31 334 TYR A O 1
ATOM 2610 N N . GLU A 1 335 ? -9.357 -6.130 -7.330 1.00 75.94 335 GLU A N 1
ATOM 2611 C CA . GLU A 1 335 ? -9.182 -6.492 -8.749 1.00 75.94 335 GLU A CA 1
ATOM 2612 C C . GLU A 1 335 ? -8.023 -7.477 -8.994 1.00 75.94 335 GLU A C 1
ATOM 2614 O O . GLU A 1 335 ? -7.857 -7.972 -10.106 1.00 75.94 335 GLU A O 1
ATOM 2619 N N . ASN A 1 336 ? -7.181 -7.727 -7.982 1.00 72.38 336 ASN A N 1
ATOM 2620 C CA . ASN A 1 336 ? -5.939 -8.515 -8.068 1.00 72.38 336 ASN A CA 1
ATOM 2621 C C . ASN A 1 336 ? -5.054 -8.194 -9.296 1.00 72.38 336 ASN A C 1
ATOM 2623 O O . ASN A 1 336 ? -4.482 -9.083 -9.923 1.00 72.38 336 ASN A O 1
ATOM 2627 N N . GLY A 1 337 ? -4.998 -6.922 -9.700 1.00 68.06 337 GLY A N 1
ATOM 2628 C CA . GLY A 1 337 ? -4.199 -6.482 -10.844 1.00 68.06 337 GLY A CA 1
ATOM 2629 C C . GLY A 1 337 ? -4.687 -6.969 -12.214 1.00 68.06 337 GLY A C 1
ATOM 2630 O O . GLY A 1 337 ? -3.985 -6.743 -13.199 1.00 68.06 337 GLY A O 1
ATOM 2631 N N . GLN A 1 338 ? -5.874 -7.587 -12.322 1.00 67.06 338 GLN A N 1
ATOM 2632 C CA . GLN A 1 338 ? -6.394 -8.099 -13.596 1.00 67.06 338 GLN A CA 1
ATOM 2633 C C . GLN A 1 338 ? -6.406 -7.036 -14.694 1.00 67.06 338 GLN A C 1
ATOM 2635 O O . GLN A 1 338 ? -5.987 -7.315 -15.811 1.00 67.06 338 GLN A O 1
ATOM 2640 N N . LEU A 1 339 ? -6.874 -5.828 -14.374 1.00 64.94 339 LEU A N 1
ATOM 2641 C CA . LEU A 1 339 ? -6.957 -4.704 -15.308 1.00 64.94 339 LEU A CA 1
ATOM 2642 C C . LEU A 1 339 ? -5.586 -4.180 -15.723 1.00 64.94 339 LEU A C 1
ATOM 2644 O O . LEU A 1 339 ? -5.359 -3.869 -16.890 1.00 64.94 339 LEU A O 1
ATOM 2648 N N . SER A 1 340 ? -4.670 -4.079 -14.766 1.00 64.12 340 SER A N 1
ATOM 2649 C CA . SER A 1 340 ? -3.335 -3.550 -15.010 1.00 64.12 340 SER A CA 1
ATOM 2650 C C . SER A 1 340 ? -2.433 -4.517 -15.767 1.00 64.12 340 SER A C 1
ATOM 2652 O O . SER A 1 340 ? -1.588 -4.076 -16.535 1.00 64.12 340 SER A O 1
ATOM 2654 N N . GLN A 1 341 ? -2.597 -5.829 -15.571 1.00 67.94 341 GLN A N 1
ATOM 2655 C CA . GLN A 1 341 ? -1.736 -6.829 -16.203 1.00 67.94 341 GLN A CA 1
ATOM 2656 C C . GLN A 1 341 ? -2.060 -7.067 -17.691 1.00 67.94 341 GLN A C 1
ATOM 2658 O O . GLN A 1 341 ? -1.339 -7.801 -18.364 1.00 67.94 341 GLN A O 1
ATOM 2663 N N . MET A 1 342 ? -3.126 -6.458 -18.228 1.00 67.56 342 MET A N 1
ATOM 2664 C CA . MET A 1 342 ? -3.589 -6.724 -19.597 1.00 67.56 342 MET A CA 1
ATOM 2665 C C . MET A 1 342 ? -2.704 -6.113 -20.686 1.00 67.56 342 MET A C 1
ATOM 2667 O O . MET A 1 342 ? -2.616 -6.680 -21.772 1.00 67.56 342 MET A O 1
ATOM 2671 N N . ASP A 1 343 ? -2.070 -4.970 -20.422 1.00 64.62 343 ASP A N 1
ATOM 2672 C CA . ASP A 1 343 ? -1.285 -4.198 -21.394 1.00 64.62 343 ASP A CA 1
ATOM 2673 C C . ASP A 1 343 ? 0.115 -3.845 -20.874 1.00 64.62 343 ASP A C 1
ATOM 2675 O O . ASP A 1 343 ? 0.661 -2.781 -21.173 1.00 64.62 343 ASP A O 1
ATOM 2679 N N . ILE A 1 344 ? 0.713 -4.766 -20.116 1.00 65.75 344 ILE A N 1
ATOM 2680 C CA . ILE A 1 344 ? 2.100 -4.648 -19.669 1.00 65.75 344 ILE A CA 1
ATOM 2681 C C . ILE A 1 344 ? 3.017 -4.481 -20.891 1.00 65.75 344 ILE A C 1
ATOM 2683 O O . ILE A 1 344 ? 3.000 -5.297 -21.821 1.00 65.75 344 ILE A O 1
ATOM 2687 N N . ALA A 1 345 ? 3.833 -3.425 -20.887 1.00 62.19 345 ALA A N 1
ATOM 2688 C CA . ALA A 1 345 ? 4.945 -3.314 -21.815 1.00 62.19 345 ALA A CA 1
ATOM 2689 C C . ALA A 1 345 ? 5.907 -4.479 -21.564 1.00 62.19 345 ALA A C 1
ATOM 2691 O O . ALA A 1 345 ? 6.210 -4.784 -20.411 1.00 62.19 345 ALA A O 1
ATOM 2692 N N . PRO A 1 346 ? 6.415 -5.138 -22.616 1.00 59.44 346 PRO A N 1
ATOM 2693 C CA . PRO A 1 346 ? 7.364 -6.223 -22.427 1.00 59.44 346 PRO A CA 1
ATOM 2694 C C . PRO A 1 346 ? 8.582 -5.727 -21.656 1.00 59.44 346 PRO A C 1
ATOM 2696 O O . PRO A 1 346 ? 9.026 -4.596 -21.868 1.00 59.44 346 PRO A O 1
ATOM 2699 N N . ASN A 1 347 ? 9.117 -6.594 -20.791 1.00 55.28 347 ASN A N 1
ATOM 2700 C CA . ASN A 1 347 ? 10.306 -6.308 -19.999 1.00 55.28 347 ASN A CA 1
ATOM 2701 C C . ASN A 1 347 ? 11.407 -5.786 -20.918 1.00 55.28 347 ASN A C 1
ATOM 2703 O O . ASN A 1 347 ? 11.963 -6.521 -21.740 1.00 55.28 347 ASN A O 1
ATOM 2707 N N . VAL A 1 348 ? 11.707 -4.497 -20.786 1.00 51.72 348 VAL A N 1
ATOM 2708 C CA . VAL A 1 348 ? 12.856 -3.910 -21.449 1.00 51.72 348 VAL A CA 1
ATOM 2709 C C . VAL A 1 348 ? 14.059 -4.342 -20.629 1.00 51.72 348 VAL A C 1
ATOM 2711 O O . VAL A 1 348 ? 14.466 -3.646 -19.705 1.00 51.72 348 VAL A O 1
ATOM 2714 N N . LEU A 1 349 ? 14.633 -5.505 -20.943 1.00 51.41 349 LEU A N 1
ATOM 2715 C CA . LEU A 1 349 ? 16.005 -5.741 -20.515 1.00 51.41 349 LEU A CA 1
ATOM 2716 C C . LEU A 1 349 ? 16.847 -4.604 -21.123 1.00 51.41 349 LEU A C 1
ATOM 2718 O O . LEU A 1 349 ? 16.697 -4.356 -22.327 1.00 51.41 349 LEU A O 1
ATOM 2722 N N . PRO A 1 350 ? 17.716 -3.927 -20.348 1.00 50.47 350 PRO A N 1
ATOM 2723 C CA . PRO A 1 350 ? 18.522 -2.801 -20.832 1.00 50.47 350 PRO A CA 1
ATOM 2724 C C . PRO A 1 350 ? 19.217 -3.097 -22.169 1.00 50.47 350 PRO A C 1
ATOM 2726 O O . PRO A 1 350 ? 19.280 -2.236 -23.045 1.00 50.47 350 PRO A O 1
ATOM 2729 N N . ASN A 1 351 ? 19.614 -4.361 -22.365 1.00 49.75 351 ASN A N 1
ATOM 2730 C CA . ASN A 1 351 ? 20.349 -4.837 -23.535 1.00 49.75 351 ASN A CA 1
ATOM 2731 C C . ASN A 1 351 ? 19.544 -5.748 -24.471 1.00 49.75 351 ASN A C 1
ATOM 2733 O O . ASN A 1 351 ? 20.082 -6.226 -25.470 1.00 49.75 351 ASN A O 1
ATOM 2737 N N . ALA A 1 352 ? 18.256 -5.992 -24.206 1.00 48.00 352 ALA A N 1
ATOM 2738 C CA . ALA A 1 352 ? 17.407 -6.703 -25.153 1.00 48.00 352 ALA A CA 1
ATOM 2739 C C . ALA A 1 352 ? 17.059 -5.766 -26.322 1.00 48.00 352 ALA A C 1
ATOM 2741 O O . ALA A 1 352 ? 15.975 -5.196 -26.414 1.00 48.00 352 ALA A O 1
ATOM 2742 N N . ILE A 1 353 ? 17.997 -5.638 -27.260 1.00 45.00 353 ILE A N 1
ATOM 2743 C CA . ILE A 1 353 ? 17.734 -5.186 -28.636 1.00 45.00 353 ILE A CA 1
ATOM 2744 C C . ILE A 1 353 ? 16.976 -6.296 -29.406 1.00 45.00 353 ILE A C 1
ATOM 2746 O O . ILE A 1 353 ? 16.549 -6.109 -30.543 1.00 45.00 353 ILE A O 1
ATOM 2750 N N . GLY A 1 354 ? 16.761 -7.452 -28.761 1.00 47.34 354 GLY A N 1
ATOM 2751 C CA . GLY A 1 354 ? 16.097 -8.634 -29.288 1.00 47.34 354 GLY A CA 1
ATOM 2752 C C . GLY A 1 354 ? 14.801 -8.310 -30.021 1.00 47.34 354 GLY A C 1
ATOM 2753 O O . GLY A 1 354 ? 13.869 -7.732 -29.461 1.00 47.34 354 GLY A O 1
ATOM 2754 N N . CYS A 1 355 ? 14.775 -8.716 -31.291 1.00 50.56 355 CYS A N 1
ATOM 2755 C CA . CYS A 1 355 ? 13.630 -8.695 -32.186 1.00 50.56 355 CYS A CA 1
ATOM 2756 C C . CYS A 1 355 ? 12.387 -9.217 -31.462 1.00 50.56 355 CYS A C 1
ATOM 2758 O O . CYS A 1 355 ? 12.167 -10.425 -31.380 1.00 50.56 355 CYS A O 1
ATOM 2760 N N . THR A 1 356 ? 11.556 -8.321 -30.935 1.00 55.97 356 THR A N 1
ATOM 2761 C CA . THR A 1 356 ? 10.253 -8.725 -30.415 1.00 55.97 356 THR A CA 1
ATOM 2762 C C . THR A 1 356 ? 9.432 -9.186 -31.618 1.00 55.97 356 THR A C 1
ATOM 2764 O O . THR A 1 356 ? 9.249 -8.408 -32.559 1.00 55.97 356 THR A O 1
ATOM 2767 N N . PRO A 1 357 ? 9.006 -10.465 -31.675 1.00 57.91 357 PRO A N 1
ATOM 2768 C CA . PRO A 1 357 ? 8.416 -11.009 -32.892 1.00 57.91 357 PRO A CA 1
ATOM 2769 C C . PRO A 1 357 ? 7.194 -10.189 -33.303 1.00 57.91 357 PRO A C 1
ATOM 2771 O O . PRO A 1 357 ? 6.416 -9.796 -32.434 1.00 57.91 357 PRO A O 1
ATOM 2774 N N . ALA A 1 358 ? 6.979 -9.975 -34.607 1.00 60.38 358 ALA A N 1
ATOM 2775 C CA . ALA A 1 358 ? 5.965 -9.032 -35.092 1.00 60.38 358 ALA A CA 1
ATOM 2776 C C . ALA A 1 358 ? 4.561 -9.234 -34.499 1.00 60.38 358 ALA A C 1
ATOM 2778 O O . ALA A 1 358 ? 3.842 -8.283 -34.198 1.00 60.38 358 ALA A O 1
ATOM 2779 N N . ARG A 1 359 ? 4.213 -10.494 -34.215 1.00 64.38 359 ARG A N 1
ATOM 2780 C CA . ARG A 1 359 ? 2.971 -10.884 -33.536 1.00 64.38 359 ARG A CA 1
ATOM 2781 C C . ARG A 1 359 ? 2.731 -10.199 -32.182 1.00 64.38 359 ARG A C 1
ATOM 2783 O O . ARG A 1 359 ? 1.579 -10.095 -31.779 1.00 64.38 359 ARG A O 1
ATOM 2790 N N . TRP A 1 360 ? 3.773 -9.777 -31.465 1.00 64.81 360 TRP A N 1
ATOM 2791 C CA . TRP A 1 360 ? 3.646 -9.188 -30.130 1.00 64.81 360 TRP A CA 1
ATOM 2792 C C . TRP A 1 360 ? 3.236 -7.719 -30.196 1.00 64.81 360 TRP A C 1
ATOM 2794 O O . TRP A 1 360 ? 2.241 -7.351 -29.576 1.00 64.81 360 TRP A O 1
ATOM 2804 N N . PHE A 1 361 ? 3.911 -6.896 -31.008 1.00 71.38 361 PHE A N 1
ATOM 2805 C CA . PHE A 1 361 ? 3.504 -5.496 -31.159 1.00 71.38 361 PHE A CA 1
ATOM 2806 C C . PHE A 1 361 ? 2.157 -5.365 -31.877 1.00 71.38 361 PHE A C 1
ATOM 2808 O O . PHE A 1 361 ? 1.371 -4.493 -31.520 1.00 71.38 361 PHE A O 1
ATOM 2815 N N . LEU A 1 362 ? 1.836 -6.269 -32.816 1.00 74.75 362 LEU A N 1
ATOM 2816 C CA . LEU A 1 362 ? 0.530 -6.284 -33.486 1.00 74.75 362 LEU A CA 1
ATOM 2817 C C . LEU A 1 362 ? -0.629 -6.547 -32.516 1.00 74.75 362 LEU A C 1
ATOM 2819 O O . LEU A 1 362 ? -1.743 -6.129 -32.791 1.00 74.75 362 LEU A O 1
ATOM 2823 N N . ARG A 1 363 ? -0.399 -7.207 -31.375 1.00 77.00 363 ARG A N 1
ATOM 2824 C CA . ARG A 1 363 ? -1.439 -7.415 -30.353 1.00 77.00 363 ARG A CA 1
ATOM 2825 C C . ARG A 1 363 ? -1.620 -6.216 -29.434 1.00 77.00 363 ARG A C 1
ATOM 2827 O O . ARG A 1 363 ? -2.685 -6.075 -28.841 1.00 77.00 363 ARG A O 1
ATOM 2834 N N . TYR A 1 364 ? -0.613 -5.356 -29.313 1.00 78.38 364 TYR A N 1
ATOM 2835 C CA . TYR A 1 364 ? -0.581 -4.320 -28.287 1.00 78.38 364 TYR A CA 1
ATOM 2836 C C . TYR A 1 364 ? -1.789 -3.361 -28.340 1.00 78.38 364 TYR A C 1
ATOM 2838 O O . TYR A 1 364 ? -2.437 -3.181 -27.308 1.00 78.38 364 TYR A O 1
ATOM 2846 N N . PRO A 1 365 ? -2.218 -2.832 -29.506 1.00 82.62 365 PRO A N 1
ATOM 2847 C CA . PRO A 1 365 ? -3.424 -2.004 -29.548 1.00 82.62 365 PRO A CA 1
ATOM 2848 C C . PRO A 1 365 ? -4.714 -2.751 -29.188 1.00 82.62 365 PRO A C 1
ATOM 2850 O O . PRO A 1 365 ? -5.630 -2.148 -28.634 1.00 82.62 365 PRO A O 1
ATOM 2853 N N . LEU A 1 366 ? -4.799 -4.055 -29.489 1.00 82.19 366 LEU A N 1
ATOM 2854 C CA . LEU A 1 366 ? -5.949 -4.879 -29.098 1.00 82.19 366 LEU A CA 1
ATOM 2855 C C . LEU A 1 366 ? -5.997 -5.069 -27.584 1.00 82.19 366 LEU A C 1
ATOM 2857 O O . LEU A 1 366 ? -7.083 -5.050 -27.017 1.00 82.19 366 LEU A O 1
ATOM 2861 N N . LEU A 1 367 ? -4.840 -5.211 -26.932 1.00 81.12 367 LEU A N 1
ATOM 2862 C CA . LEU A 1 367 ? -4.749 -5.294 -25.475 1.00 81.12 367 LEU A CA 1
ATOM 2863 C C . LEU A 1 367 ? -5.202 -3.988 -24.811 1.00 81.12 367 LEU A C 1
ATOM 2865 O O . LEU A 1 367 ? -6.003 -4.037 -23.882 1.00 81.12 367 LEU A O 1
ATOM 2869 N N . GLN A 1 368 ? -4.788 -2.828 -25.335 1.00 81.19 368 GLN A N 1
ATOM 2870 C CA . GLN A 1 368 ? -5.258 -1.524 -24.842 1.00 81.19 368 GLN A CA 1
ATOM 2871 C C . GLN A 1 368 ? -6.777 -1.357 -25.000 1.00 81.19 368 GLN A C 1
ATOM 2873 O O . GLN A 1 368 ? -7.461 -0.922 -24.074 1.00 81.19 368 GLN A O 1
ATOM 2878 N N . TRP A 1 369 ? -7.322 -1.731 -26.162 1.00 83.69 369 TRP A N 1
ATOM 2879 C CA . TRP A 1 369 ? -8.767 -1.697 -26.394 1.00 83.69 369 TRP A CA 1
ATOM 2880 C C . TRP A 1 369 ? -9.520 -2.664 -25.467 1.00 83.69 369 TRP A C 1
ATOM 2882 O O . TRP A 1 369 ? -10.534 -2.301 -24.872 1.00 83.69 369 TRP A O 1
ATOM 2892 N N . TYR A 1 370 ? -8.997 -3.878 -25.285 1.00 82.19 370 TYR A N 1
ATOM 2893 C CA . TYR A 1 370 ? -9.578 -4.872 -24.389 1.00 82.19 370 TYR A CA 1
ATOM 2894 C C . TYR A 1 370 ? -9.548 -4.415 -22.925 1.00 82.19 370 TYR A C 1
ATOM 2896 O O . TYR A 1 370 ? -10.551 -4.557 -22.229 1.00 82.19 370 TYR A O 1
ATOM 2904 N N . LYS A 1 371 ? -8.458 -3.784 -22.472 1.00 83.81 371 LYS A N 1
ATOM 2905 C CA . LYS A 1 371 ? -8.358 -3.180 -21.135 1.00 83.81 371 LYS A CA 1
ATOM 2906 C C . LYS A 1 371 ? -9.474 -2.164 -20.889 1.00 83.81 371 LYS A C 1
ATOM 2908 O O . LYS A 1 371 ? -10.133 -2.244 -19.859 1.00 83.81 371 LYS A O 1
ATOM 2913 N N . GLN A 1 372 ? -9.747 -1.271 -21.845 1.00 84.62 372 GLN A N 1
ATOM 2914 C CA . GLN A 1 372 ? -10.858 -0.307 -21.749 1.00 84.62 372 GLN A CA 1
ATOM 2915 C C . GLN A 1 372 ? -12.232 -0.990 -21.695 1.00 84.62 372 GLN A C 1
ATOM 2917 O O . GLN A 1 372 ? -13.131 -0.551 -20.976 1.00 84.62 372 GLN A O 1
ATOM 2922 N N . TYR A 1 373 ? -12.416 -2.073 -22.453 1.00 85.19 373 TYR A N 1
ATOM 2923 C CA . TYR A 1 373 ? -13.648 -2.856 -22.405 1.00 85.19 373 TYR A CA 1
ATOM 2924 C C . TYR A 1 373 ? -13.849 -3.517 -21.032 1.00 85.19 373 TYR A C 1
ATOM 2926 O O . TYR A 1 373 ? -14.930 -3.410 -20.447 1.00 85.19 373 TYR A O 1
ATOM 2934 N N . VAL A 1 374 ? -12.811 -4.167 -20.496 1.00 82.12 374 VAL A N 1
ATOM 2935 C CA . VAL A 1 374 ? -12.858 -4.823 -19.180 1.00 82.12 374 VAL A CA 1
ATOM 2936 C C . VAL A 1 374 ? -13.088 -3.803 -18.075 1.00 82.12 374 VAL A C 1
ATOM 2938 O O . VAL A 1 374 ? -13.882 -4.059 -17.173 1.00 82.12 374 VAL A O 1
ATOM 2941 N N . SER A 1 375 ? -12.460 -2.634 -18.169 1.00 84.56 375 SER A N 1
ATOM 2942 C CA . SER A 1 375 ? -12.601 -1.578 -17.171 1.00 84.56 375 SER A CA 1
ATOM 2943 C C . SER A 1 375 ? -14.043 -1.068 -17.120 1.00 84.56 375 SER A C 1
ATOM 2945 O O . SER A 1 375 ? -14.678 -1.065 -16.069 1.00 84.56 375 SER A O 1
ATOM 2947 N N . ARG A 1 376 ? -14.648 -0.809 -18.283 1.00 87.06 376 ARG A N 1
ATOM 2948 C CA . ARG A 1 376 ? -16.069 -0.455 -18.371 1.00 87.06 376 ARG A CA 1
ATOM 2949 C C . ARG A 1 376 ? -16.989 -1.562 -17.850 1.00 87.06 376 ARG A C 1
ATOM 2951 O O . ARG A 1 376 ? -18.000 -1.269 -17.216 1.00 87.06 376 ARG A O 1
ATOM 2958 N N . ASN A 1 377 ? -16.664 -2.829 -18.104 1.00 85.38 377 ASN A N 1
ATOM 2959 C CA . ASN A 1 377 ? -17.431 -3.959 -17.575 1.00 85.38 377 ASN A CA 1
ATOM 2960 C C . ASN A 1 377 ? -17.362 -4.017 -16.038 1.00 85.38 377 ASN A C 1
ATOM 2962 O O . ASN A 1 377 ? -18.383 -4.209 -15.375 1.00 85.38 377 ASN A O 1
ATOM 2966 N N . LEU A 1 378 ? -16.180 -3.780 -15.464 1.00 84.25 378 LEU A N 1
ATOM 2967 C CA . LEU A 1 378 ? -15.993 -3.709 -14.019 1.00 84.25 378 LEU A CA 1
ATOM 2968 C C . LEU A 1 378 ? -16.822 -2.580 -13.396 1.00 84.25 378 LEU A C 1
ATOM 2970 O O . LEU A 1 378 ? -17.590 -2.827 -12.464 1.00 84.25 378 LEU A O 1
ATOM 2974 N N . GLN A 1 379 ? -16.753 -1.379 -13.972 1.00 87.31 379 GLN A N 1
ATOM 2975 C CA . GLN A 1 379 ? -17.554 -0.230 -13.550 1.00 87.31 379 GLN A CA 1
ATOM 2976 C C . GLN A 1 379 ? -19.058 -0.549 -13.566 1.00 87.31 379 GLN A C 1
ATOM 2978 O O . GLN A 1 379 ? -19.778 -0.259 -12.610 1.00 87.31 379 GLN A O 1
ATOM 2983 N N . MET A 1 380 ? -19.553 -1.192 -14.630 1.00 88.69 380 MET A N 1
ATOM 2984 C CA . MET A 1 380 ? -20.965 -1.582 -14.743 1.00 88.69 380 MET A CA 1
ATOM 2985 C C . MET A 1 380 ? -21.383 -2.592 -13.667 1.00 88.69 380 MET A C 1
ATOM 2987 O O . MET A 1 380 ? -22.491 -2.507 -13.130 1.00 88.69 380 MET A O 1
ATOM 2991 N N . ARG A 1 381 ? -20.503 -3.533 -13.317 1.00 87.31 381 ARG A N 1
ATOM 2992 C CA . ARG A 1 381 ? -20.752 -4.523 -12.261 1.00 87.31 381 ARG A CA 1
ATOM 2993 C C . ARG A 1 381 ? -20.750 -3.894 -10.876 1.00 87.31 381 ARG A C 1
ATOM 2995 O O . ARG A 1 381 ? -21.695 -4.120 -10.122 1.00 87.31 381 ARG A O 1
ATOM 3002 N N . CYS A 1 382 ? -19.759 -3.057 -10.574 1.00 89.31 382 CYS A N 1
ATOM 3003 C CA . CYS A 1 382 ? -19.719 -2.285 -9.335 1.00 89.31 382 CYS A CA 1
ATOM 3004 C C . CYS A 1 382 ? -20.991 -1.429 -9.191 1.00 89.31 382 CYS A C 1
ATOM 3006 O O . CYS A 1 382 ? -21.696 -1.508 -8.185 1.00 89.31 382 CYS A O 1
ATOM 3008 N N . MET A 1 383 ? -21.390 -0.730 -10.260 1.00 88.81 383 MET A N 1
ATOM 3009 C CA . MET A 1 383 ? -22.637 0.039 -10.314 1.00 88.81 383 MET A CA 1
ATOM 3010 C C . MET A 1 383 ? -23.881 -0.829 -10.061 1.00 88.81 383 MET A C 1
ATOM 3012 O O . MET A 1 383 ? -24.792 -0.400 -9.353 1.00 88.81 383 MET A O 1
ATOM 3016 N N . SER A 1 384 ? -23.942 -2.050 -10.601 1.00 89.06 384 SER A N 1
ATOM 3017 C CA . SER A 1 384 ? -25.057 -2.972 -10.344 1.00 89.06 384 SER A CA 1
ATOM 3018 C C . SER A 1 384 ? -25.158 -3.373 -8.869 1.00 89.06 384 SER A C 1
ATOM 3020 O O . SER A 1 384 ? -26.273 -3.527 -8.365 1.00 89.06 384 SER A O 1
ATOM 3022 N N . ILE A 1 385 ? -24.028 -3.553 -8.181 1.00 88.19 385 ILE A N 1
ATOM 3023 C CA . ILE A 1 385 ? -23.997 -3.868 -6.747 1.00 88.19 385 ILE A CA 1
ATOM 3024 C C . ILE A 1 385 ? -24.448 -2.645 -5.941 1.00 88.19 385 ILE A C 1
ATOM 3026 O O . ILE A 1 385 ? -25.353 -2.749 -5.113 1.00 88.19 385 ILE A O 1
ATOM 3030 N N . LEU A 1 386 ? -23.906 -1.467 -6.252 1.00 86.81 386 LEU A N 1
ATOM 3031 C CA . LEU A 1 386 ? -24.265 -0.203 -5.604 1.00 86.81 386 LEU A CA 1
ATOM 3032 C C . LEU A 1 386 ? -25.754 0.132 -5.734 1.00 86.81 386 LEU A C 1
ATOM 3034 O O . LEU A 1 386 ? -26.404 0.512 -4.759 1.00 86.81 386 LEU A O 1
ATOM 3038 N N . GLN A 1 387 ? -26.332 -0.051 -6.922 1.00 85.44 387 GLN A N 1
ATOM 3039 C CA . GLN A 1 387 ? -27.768 0.147 -7.136 1.00 85.44 387 GLN A CA 1
ATOM 3040 C C . GLN A 1 387 ? -28.611 -0.789 -6.269 1.00 85.44 387 GLN A C 1
ATOM 3042 O O . GLN A 1 387 ? -29.657 -0.377 -5.764 1.00 85.44 387 GLN A O 1
ATOM 3047 N N . ARG A 1 388 ? -28.154 -2.030 -6.066 1.00 81.94 388 ARG A N 1
ATOM 3048 C CA . ARG A 1 388 ? -28.844 -3.010 -5.224 1.00 81.94 388 ARG A CA 1
ATOM 3049 C C . ARG A 1 388 ? -28.769 -2.657 -3.738 1.00 81.94 388 ARG A C 1
ATOM 3051 O O . ARG A 1 388 ? -29.748 -2.886 -3.036 1.00 81.94 388 ARG A O 1
ATOM 3058 N N . LEU A 1 389 ? -27.668 -2.044 -3.304 1.00 80.06 389 LEU A N 1
ATOM 3059 C CA . LEU A 1 389 ? -27.490 -1.492 -1.956 1.00 80.06 389 LEU A CA 1
ATOM 3060 C C . LEU A 1 389 ? -28.211 -0.150 -1.731 1.00 80.06 389 LEU A C 1
ATOM 3062 O O . LEU A 1 389 ? -28.182 0.385 -0.631 1.00 80.06 389 LEU A O 1
ATOM 3066 N N . GLY A 1 390 ? -28.893 0.394 -2.745 1.00 73.31 390 GLY A N 1
ATOM 3067 C CA . GLY A 1 390 ? -29.706 1.603 -2.601 1.00 73.31 390 GLY A CA 1
ATOM 3068 C C . GLY A 1 390 ? -28.965 2.923 -2.834 1.00 73.31 390 GLY A C 1
ATOM 3069 O O . GLY A 1 390 ? -29.562 3.975 -2.602 1.00 73.31 390 GLY A O 1
ATOM 3070 N N . TYR A 1 391 ? -27.739 2.887 -3.375 1.00 65.56 391 TYR A N 1
ATOM 3071 C CA . TYR A 1 391 ? -26.886 4.063 -3.625 1.00 65.56 391 TYR A CA 1
ATOM 3072 C C . TYR A 1 391 ? -27.613 5.223 -4.331 1.00 65.56 391 TYR A C 1
ATOM 3074 O O . TYR A 1 391 ? -27.430 6.378 -3.978 1.00 65.56 391 TYR A O 1
ATOM 3082 N N . LYS A 1 392 ? -28.506 4.939 -5.293 1.00 56.53 392 LYS A N 1
ATOM 3083 C CA . LYS A 1 392 ? -29.255 5.987 -6.016 1.00 56.53 392 LYS A CA 1
ATOM 3084 C C . LYS A 1 392 ? -30.544 6.465 -5.342 1.00 56.53 392 LYS A C 1
ATOM 3086 O O . LYS A 1 392 ? -31.096 7.464 -5.786 1.00 56.53 392 LYS A O 1
ATOM 3091 N N . LYS A 1 393 ? -31.096 5.734 -4.366 1.00 54.06 393 LYS A N 1
ATOM 3092 C CA . LYS A 1 393 ? -32.463 5.997 -3.876 1.00 54.06 393 LYS A CA 1
ATOM 3093 C C . LYS A 1 393 ? -32.536 6.761 -2.557 1.00 54.06 393 LYS A C 1
ATOM 3095 O O . LYS A 1 393 ? -33.561 7.397 -2.345 1.00 54.06 393 LYS A O 1
ATOM 3100 N N . LYS A 1 394 ? -31.534 6.690 -1.673 1.00 47.41 394 LYS A N 1
ATOM 3101 C CA . LYS A 1 394 ? -31.665 7.228 -0.299 1.00 47.41 394 LYS A CA 1
ATOM 3102 C C . LYS A 1 394 ? -30.366 7.616 0.409 1.00 47.41 394 LYS A C 1
ATOM 3104 O O . LYS A 1 394 ? -30.427 8.053 1.549 1.00 47.41 394 LYS A O 1
ATOM 3109 N N . VAL A 1 395 ? -29.221 7.404 -0.217 1.00 48.09 395 VAL A N 1
ATOM 3110 C CA . VAL A 1 395 ? -27.941 7.359 0.486 1.00 48.09 395 VAL A CA 1
ATOM 3111 C C . VAL A 1 395 ? -27.136 8.527 -0.046 1.00 48.09 395 VAL A C 1
ATOM 3113 O O . VAL A 1 395 ? -26.830 8.567 -1.239 1.00 48.09 395 VAL A O 1
ATOM 3116 N N . SER A 1 396 ? -26.887 9.527 0.796 1.00 43.31 396 SER A N 1
ATOM 3117 C CA . SER A 1 396 ? -25.954 10.583 0.417 1.00 43.31 396 SER A CA 1
ATOM 3118 C C . SER A 1 396 ? -24.609 9.912 0.081 1.00 43.31 396 SER A C 1
ATOM 3120 O O . SER A 1 396 ? -24.294 8.866 0.652 1.00 43.31 396 SER A O 1
ATOM 3122 N N . PRO A 1 397 ? -23.794 10.424 -0.857 1.00 44.69 397 PRO A N 1
ATOM 3123 C CA . PRO A 1 397 ? -22.471 9.845 -1.118 1.00 44.69 397 PRO A CA 1
ATOM 3124 C C . PRO A 1 397 ? -21.581 9.793 0.141 1.00 44.69 397 PRO A C 1
ATOM 3126 O O . PRO A 1 397 ? -20.597 9.060 0.160 1.00 44.69 397 PRO A O 1
ATOM 3129 N N . GLU A 1 398 ? -21.943 10.535 1.189 1.00 50.06 398 GLU A N 1
ATOM 3130 C CA . GLU A 1 398 ? -21.315 10.509 2.511 1.00 50.06 398 GLU A CA 1
ATOM 3131 C C . GLU A 1 398 ? -21.613 9.218 3.296 1.00 50.06 398 GLU A C 1
ATOM 3133 O O . GLU A 1 398 ? -20.795 8.791 4.110 1.00 50.06 398 GLU A O 1
ATOM 3138 N N . ASP A 1 399 ? -22.738 8.555 3.020 1.00 62.06 399 ASP A N 1
ATOM 3139 C CA . ASP A 1 399 ? -23.194 7.380 3.767 1.00 62.06 399 ASP A CA 1
ATOM 3140 C C . ASP A 1 399 ? -22.581 6.061 3.262 1.00 62.06 399 ASP A C 1
ATOM 3142 O O . ASP A 1 399 ? -22.390 5.142 4.061 1.00 62.06 399 ASP A O 1
ATOM 3146 N N . LEU A 1 400 ? -22.269 5.948 1.957 1.00 75.06 400 LEU A N 1
ATOM 3147 C CA . LEU A 1 400 ? -21.685 4.737 1.361 1.00 75.06 400 LEU A CA 1
ATOM 3148 C C . LEU A 1 400 ? -20.295 4.991 0.771 1.00 75.06 400 LEU A C 1
ATOM 3150 O O . LEU A 1 400 ? -20.144 5.441 -0.368 1.00 75.06 400 LEU A O 1
ATOM 3154 N N . LEU A 1 401 ? -19.274 4.616 1.535 1.00 84.94 401 LEU A N 1
ATOM 3155 C CA . LEU A 1 401 ? -17.877 4.698 1.126 1.00 84.94 401 LEU A CA 1
ATOM 3156 C C . LEU A 1 401 ? -17.564 3.627 0.081 1.00 84.94 401 LEU A C 1
ATOM 3158 O O . LEU A 1 401 ? -17.835 2.445 0.268 1.00 84.94 401 LEU A O 1
ATOM 3162 N N . THR A 1 402 ? -16.983 4.030 -1.037 1.00 89.69 402 THR A N 1
ATOM 3163 C CA . THR A 1 402 ? -16.578 3.116 -2.107 1.00 89.69 402 THR A CA 1
ATOM 3164 C C . THR A 1 402 ? -15.102 3.310 -2.371 1.00 89.69 402 THR A C 1
ATOM 3166 O O . THR A 1 402 ? -14.675 4.376 -2.816 1.00 89.69 402 THR A O 1
ATOM 3169 N N . SER A 1 403 ? -14.327 2.276 -2.072 1.00 91.56 403 SER A N 1
ATOM 3170 C CA . SER A 1 403 ? -12.871 2.333 -2.105 1.00 91.56 403 SER A CA 1
ATOM 3171 C C . SER A 1 403 ? -12.345 1.231 -3.014 1.00 91.56 403 SER A C 1
ATOM 3173 O O . SER A 1 403 ? -12.894 0.125 -3.074 1.00 91.56 403 SER A O 1
ATOM 3175 N N . GLY A 1 404 ? -11.292 1.532 -3.761 1.00 90.94 404 GLY A N 1
ATOM 3176 C CA . GLY A 1 404 ? -10.735 0.591 -4.723 1.00 90.94 404 GLY A CA 1
ATOM 3177 C C . GLY A 1 404 ? -9.438 1.059 -5.344 1.00 90.94 404 GLY A C 1
ATOM 3178 O O . GLY A 1 404 ? -8.914 2.122 -5.012 1.00 90.94 404 GLY A O 1
ATOM 3179 N N . GLY A 1 405 ? -8.945 0.269 -6.287 1.00 89.75 405 GLY A N 1
ATOM 3180 C CA . GLY A 1 405 ? -7.767 0.605 -7.070 1.00 89.75 405 GLY A CA 1
ATOM 3181 C C . GLY A 1 405 ? -6.440 0.240 -6.408 1.00 89.75 405 GLY A C 1
ATOM 3182 O O . GLY A 1 405 ? -6.359 -0.405 -5.362 1.00 89.75 405 GLY A O 1
ATOM 3183 N N . SER A 1 406 ? -5.372 0.606 -7.102 1.00 91.00 406 SER A N 1
ATOM 3184 C CA . SER A 1 406 ? -3.988 0.371 -6.709 1.00 91.00 406 SER A CA 1
ATOM 3185 C C . SER A 1 406 ? -3.094 1.418 -7.368 1.00 91.00 406 SER A C 1
ATOM 3187 O O . SER A 1 406 ? -3.532 2.148 -8.259 1.00 91.00 406 SER A O 1
ATOM 3189 N N . SER A 1 407 ? -1.805 1.452 -7.020 1.00 91.38 407 SER A N 1
ATOM 3190 C CA . SER A 1 407 ? -0.839 2.271 -7.769 1.00 91.38 407 SER A CA 1
ATOM 3191 C C . SER A 1 407 ? -0.812 1.907 -9.258 1.00 91.38 407 SER A C 1
ATOM 3193 O O . SER A 1 407 ? -0.663 2.774 -10.108 1.00 91.38 407 SER A O 1
ATOM 3195 N N . VAL A 1 408 ? -1.034 0.640 -9.593 1.00 86.75 408 VAL A N 1
ATOM 3196 C CA . VAL A 1 408 ? -0.965 0.164 -10.973 1.00 86.75 408 VAL A CA 1
ATOM 3197 C C . VAL A 1 408 ? -2.201 0.537 -11.792 1.00 86.75 408 VAL A C 1
ATOM 3199 O O . VAL A 1 408 ? -2.110 0.850 -12.977 1.00 86.75 408 VAL A O 1
ATOM 3202 N N . SER A 1 409 ? -3.371 0.523 -11.157 1.00 87.75 409 SER A N 1
ATOM 3203 C CA . SER A 1 409 ? -4.649 0.870 -11.781 1.00 87.75 409 SER A CA 1
ATOM 3204 C C . SER A 1 409 ? -5.056 2.326 -11.539 1.00 87.75 409 SER A C 1
ATOM 3206 O O . SER A 1 409 ? -6.196 2.681 -11.835 1.00 87.75 409 SER A O 1
ATOM 3208 N N . LEU A 1 410 ? -4.153 3.180 -11.035 1.00 91.69 410 LEU A N 1
ATOM 3209 C CA . LEU A 1 410 ? -4.462 4.548 -10.599 1.00 91.69 410 LEU A CA 1
ATOM 3210 C C . LEU A 1 410 ? -5.164 5.374 -11.683 1.00 91.69 410 LEU A C 1
ATOM 3212 O O . LEU A 1 410 ? -6.185 5.992 -11.404 1.00 91.69 410 LEU A O 1
ATOM 3216 N N . VAL A 1 411 ? -4.654 5.365 -12.920 1.00 90.25 411 VAL A N 1
ATOM 3217 C CA . VAL A 1 411 ? -5.208 6.183 -14.017 1.00 90.25 411 VAL A CA 1
ATOM 3218 C C . VAL A 1 411 ? -6.659 5.814 -14.330 1.00 90.25 411 VAL A C 1
ATOM 3220 O O . VAL A 1 411 ? -7.478 6.703 -14.557 1.00 90.25 411 VAL A O 1
ATOM 3223 N N . TYR A 1 412 ? -6.992 4.521 -14.310 1.00 88.12 412 TYR A N 1
ATOM 3224 C CA . TYR A 1 412 ? -8.364 4.056 -14.512 1.00 88.12 412 TYR A CA 1
ATOM 3225 C C . TYR A 1 412 ? -9.225 4.272 -13.261 1.00 88.12 412 TYR A C 1
ATOM 3227 O O . TYR A 1 412 ? -10.319 4.814 -13.365 1.00 88.12 412 TYR A O 1
ATOM 3235 N N . SER A 1 413 ? -8.717 3.914 -12.078 1.00 90.62 413 SER A N 1
ATOM 3236 C CA . SER A 1 413 ? -9.445 4.038 -10.806 1.00 90.62 413 SER A CA 1
ATOM 3237 C C . SER A 1 413 ? -9.815 5.492 -10.509 1.00 90.62 413 SER A C 1
ATOM 3239 O O . SER A 1 413 ? -10.884 5.762 -9.975 1.00 90.62 413 SER A O 1
ATOM 3241 N N . ALA A 1 414 ? -8.966 6.441 -10.919 1.00 91.25 414 ALA A N 1
ATOM 3242 C CA . ALA A 1 414 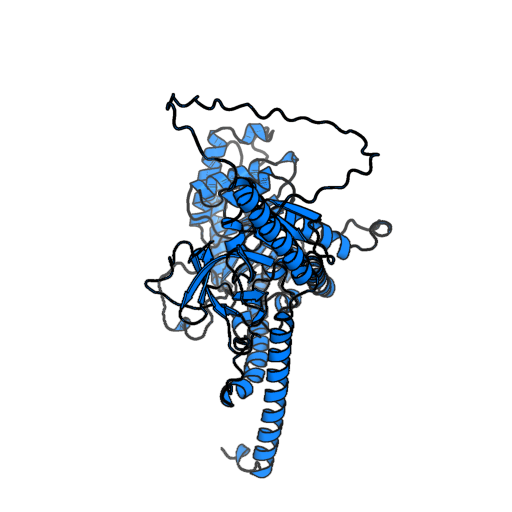? -9.264 7.867 -10.856 1.00 91.25 414 ALA A CA 1
ATOM 3243 C C . ALA A 1 414 ? -10.498 8.237 -11.698 1.00 91.25 414 ALA A C 1
ATOM 3245 O O . ALA A 1 414 ? -11.297 9.065 -11.278 1.00 91.25 414 ALA A O 1
ATOM 3246 N N . GLN A 1 415 ? -10.672 7.613 -12.866 1.00 90.56 415 GLN A N 1
ATOM 3247 C CA . GLN A 1 415 ? -11.791 7.858 -13.784 1.00 90.56 415 GLN A CA 1
ATOM 3248 C C . GLN A 1 415 ? -13.043 7.036 -13.443 1.00 90.56 415 GLN A C 1
ATOM 3250 O O . GLN A 1 415 ? -14.125 7.326 -13.957 1.00 90.56 415 GLN A O 1
ATOM 3255 N N . ASP A 1 416 ? -12.925 6.014 -12.591 1.00 89.56 416 ASP A N 1
ATOM 3256 C CA . ASP A 1 416 ? -14.052 5.174 -12.205 1.00 89.56 416 ASP A CA 1
ATOM 3257 C C . ASP A 1 416 ? -15.048 5.977 -11.355 1.00 89.56 416 ASP A C 1
ATOM 3259 O O . ASP A 1 416 ? -14.799 6.363 -10.209 1.00 89.56 416 ASP A O 1
ATOM 3263 N N . SER A 1 417 ? -16.225 6.244 -11.920 1.00 87.00 417 SER A N 1
ATOM 3264 C CA . SER A 1 417 ? -17.275 7.005 -11.243 1.00 87.00 417 SER A CA 1
ATOM 3265 C C . SER A 1 417 ? -17.888 6.268 -10.047 1.00 87.00 417 SER A C 1
ATOM 3267 O O . SER A 1 417 ? -18.628 6.888 -9.292 1.00 87.00 417 SER A O 1
ATOM 3269 N N . THR A 1 418 ? -17.652 4.959 -9.900 1.00 88.50 418 THR A N 1
ATOM 3270 C CA . THR A 1 418 ? -18.201 4.145 -8.804 1.00 88.50 418 THR A CA 1
ATOM 3271 C C . THR A 1 418 ? -17.392 4.229 -7.518 1.00 88.50 418 THR A C 1
ATOM 3273 O O . THR A 1 418 ? -17.936 3.901 -6.470 1.00 88.50 418 THR A O 1
ATOM 3276 N N . LEU A 1 419 ? -16.133 4.672 -7.587 1.00 90.38 419 LEU A N 1
ATOM 3277 C CA . LEU A 1 419 ? -15.246 4.811 -6.433 1.00 90.38 419 LEU A CA 1
ATOM 3278 C C . LEU A 1 419 ? -15.315 6.234 -5.874 1.00 90.38 419 LEU A C 1
ATOM 3280 O O . LEU A 1 419 ? -15.200 7.190 -6.627 1.00 90.38 419 LEU A O 1
ATOM 3284 N N . ALA A 1 420 ? -15.466 6.415 -4.570 1.00 88.00 420 ALA A N 1
ATOM 3285 C CA . ALA A 1 420 ? -15.353 7.717 -3.911 1.00 88.00 420 ALA A CA 1
ATOM 3286 C C . ALA A 1 420 ? -13.888 8.059 -3.593 1.00 88.00 420 ALA A C 1
ATOM 3288 O O . ALA A 1 420 ? -13.478 9.216 -3.690 1.00 88.00 420 ALA A O 1
ATOM 3289 N N . GLU A 1 421 ? -13.094 7.045 -3.252 1.00 91.69 421 GLU A N 1
ATOM 3290 C CA . GLU A 1 421 ? -11.669 7.173 -2.953 1.00 91.69 421 GLU A CA 1
ATOM 3291 C C . GLU A 1 421 ? -10.849 6.068 -3.633 1.00 91.69 421 GLU A C 1
ATOM 3293 O O . GLU A 1 421 ? -11.325 4.951 -3.855 1.00 91.69 421 GLU A O 1
ATOM 3298 N N . VAL A 1 422 ? -9.593 6.382 -3.954 1.00 94.38 422 VAL A N 1
ATOM 3299 C CA . VAL A 1 422 ? -8.652 5.451 -4.588 1.00 94.38 422 VAL A CA 1
ATOM 3300 C C . VAL A 1 422 ? -7.538 5.090 -3.612 1.00 94.38 422 VAL A C 1
ATOM 3302 O O . VAL A 1 422 ? -6.913 5.961 -3.010 1.00 94.38 422 VAL A O 1
ATOM 3305 N N . CYS A 1 423 ? -7.267 3.796 -3.469 1.00 95.31 423 CYS A N 1
ATOM 3306 C CA . CYS A 1 423 ? -6.201 3.279 -2.624 1.00 95.31 423 CYS A CA 1
ATOM 3307 C C . CYS A 1 423 ? -4.895 3.119 -3.405 1.00 95.31 423 CYS A C 1
ATOM 3309 O O . CYS A 1 423 ? -4.863 2.490 -4.463 1.00 95.31 423 CYS A O 1
ATOM 3311 N N . MET A 1 424 ? -3.790 3.650 -2.883 1.00 94.69 424 MET A N 1
ATOM 3312 C CA . MET A 1 424 ? -2.470 3.513 -3.512 1.00 94.69 424 MET A CA 1
ATOM 3313 C C . MET A 1 424 ? -1.338 3.723 -2.502 1.00 94.69 424 MET A C 1
ATOM 3315 O O . MET A 1 424 ? -1.538 4.354 -1.475 1.00 94.69 424 MET A O 1
ATOM 3319 N N . GLY A 1 425 ? -0.142 3.194 -2.778 1.00 93.75 425 GLY A N 1
ATOM 3320 C CA . GLY A 1 425 ? 1.021 3.418 -1.906 1.00 93.75 425 GLY A CA 1
ATOM 3321 C C . GLY A 1 425 ? 2.355 3.071 -2.562 1.00 93.75 425 GLY A C 1
ATOM 3322 O O . GLY A 1 425 ? 3.252 3.903 -2.612 1.00 93.75 425 GLY A O 1
ATOM 3323 N N . ALA A 1 426 ? 2.462 1.886 -3.173 1.00 92.88 426 ALA A N 1
ATOM 3324 C CA . ALA A 1 426 ? 3.706 1.411 -3.800 1.00 92.88 426 ALA A CA 1
ATOM 3325 C C . ALA A 1 426 ? 4.258 2.350 -4.896 1.00 92.88 426 ALA A C 1
ATOM 3327 O O . ALA A 1 426 ? 5.467 2.471 -5.072 1.00 92.88 426 ALA A O 1
ATOM 3328 N N . GLY A 1 427 ? 3.377 3.059 -5.607 1.00 93.75 427 GLY A N 1
ATOM 3329 C CA . GLY A 1 427 ? 3.749 4.035 -6.636 1.00 93.75 427 GLY A CA 1
ATOM 3330 C C . GLY A 1 427 ? 4.537 5.240 -6.120 1.00 93.75 427 GLY A C 1
ATOM 3331 O O . GLY A 1 427 ? 5.278 5.836 -6.890 1.00 93.75 427 GLY A O 1
ATOM 3332 N N . LEU A 1 428 ? 4.445 5.576 -4.828 1.00 97.06 428 LEU A N 1
ATOM 3333 C CA . LEU A 1 428 ? 5.213 6.687 -4.250 1.00 97.06 428 LEU A CA 1
ATOM 3334 C C . LEU A 1 428 ? 6.725 6.432 -4.308 1.00 97.06 428 LEU A C 1
ATOM 3336 O O . LEU A 1 428 ? 7.491 7.356 -4.583 1.00 97.06 428 LEU A O 1
ATOM 3340 N N . LEU A 1 429 ? 7.125 5.175 -4.092 1.00 95.94 429 LEU A N 1
ATOM 3341 C CA . LEU A 1 429 ? 8.515 4.710 -4.111 1.00 95.94 429 LEU A CA 1
ATOM 3342 C C . LEU A 1 429 ? 8.938 4.121 -5.469 1.00 95.94 429 LEU A C 1
ATOM 3344 O O . LEU A 1 429 ? 10.112 4.153 -5.836 1.00 95.94 429 LEU A O 1
ATOM 3348 N N . CYS A 1 430 ? 7.968 3.612 -6.233 1.00 92.62 430 CYS A N 1
ATOM 3349 C CA . CYS A 1 430 ? 8.132 3.144 -7.608 1.00 92.62 430 CYS A CA 1
ATOM 3350 C C . CYS A 1 430 ? 9.278 2.124 -7.800 1.00 92.62 430 CYS A C 1
ATOM 3352 O O . CYS A 1 430 ? 10.223 2.340 -8.571 1.00 92.62 430 CYS A O 1
ATOM 3354 N N . GLY A 1 431 ? 9.159 0.978 -7.115 1.00 90.31 431 GLY A N 1
ATOM 3355 C CA . GLY A 1 431 ? 9.961 -0.216 -7.418 1.00 90.31 431 GLY A CA 1
ATOM 3356 C C . GLY A 1 431 ? 9.835 -0.617 -8.893 1.00 90.31 431 GLY A C 1
ATOM 3357 O O . GLY A 1 431 ? 8.837 -0.294 -9.545 1.00 90.31 431 GLY A O 1
ATOM 3358 N N . HIS A 1 432 ? 10.851 -1.284 -9.446 1.00 88.81 432 HIS A N 1
ATOM 3359 C CA . HIS A 1 432 ? 10.939 -1.489 -10.902 1.00 88.81 432 HIS A CA 1
ATOM 3360 C C . HIS A 1 432 ? 9.845 -2.394 -11.470 1.00 88.81 432 HIS A C 1
ATOM 3362 O O . HIS A 1 432 ? 9.542 -2.298 -12.658 1.00 88.81 432 HIS A O 1
ATOM 3368 N N . GLN A 1 433 ? 9.148 -3.164 -10.627 1.00 84.81 433 GLN A N 1
ATOM 3369 C CA . GLN A 1 433 ? 7.959 -3.895 -11.057 1.00 84.81 433 GLN A CA 1
ATOM 3370 C C . GLN A 1 433 ? 6.904 -2.962 -11.674 1.00 84.81 433 GLN A C 1
ATOM 3372 O O . GLN A 1 433 ? 6.142 -3.369 -12.548 1.00 84.81 433 GLN A O 1
ATOM 3377 N N . LEU A 1 434 ? 6.858 -1.694 -11.248 1.00 86.12 434 LEU A N 1
ATOM 3378 C CA . LEU A 1 434 ? 5.921 -0.713 -11.783 1.00 86.12 434 LEU A CA 1
ATOM 3379 C C . LEU A 1 434 ? 6.319 -0.174 -13.171 1.00 86.12 434 LEU A C 1
ATOM 3381 O O . LEU A 1 434 ? 5.485 0.431 -13.851 1.00 86.12 434 LEU A O 1
ATOM 3385 N N . ASP A 1 435 ? 7.550 -0.421 -13.626 1.00 84.19 435 ASP A N 1
ATOM 3386 C CA . ASP A 1 435 ? 8.079 0.101 -14.892 1.00 84.19 435 ASP A CA 1
ATOM 3387 C C . ASP A 1 435 ? 7.451 -0.570 -16.119 1.00 84.19 435 ASP A C 1
ATOM 3389 O O . ASP A 1 435 ? 7.437 0.009 -17.212 1.00 84.19 435 ASP A O 1
ATOM 3393 N N . CYS A 1 436 ? 6.913 -1.777 -15.948 1.00 77.81 436 CYS A N 1
ATOM 3394 C CA . CYS A 1 436 ? 6.266 -2.529 -17.014 1.00 77.81 436 CYS A CA 1
ATOM 3395 C C . CYS A 1 436 ? 4.850 -1.998 -17.320 1.00 77.81 436 CYS A C 1
ATOM 3397 O O . CYS A 1 436 ? 4.311 -2.241 -18.399 1.00 77.81 436 CYS A O 1
ATOM 3399 N N . TYR A 1 437 ? 4.256 -1.195 -16.431 1.00 80.38 437 TYR A N 1
ATOM 3400 C CA . TYR A 1 437 ? 2.935 -0.608 -16.654 1.00 80.38 437 TYR A CA 1
ATOM 3401 C C . TYR A 1 437 ? 3.049 0.721 -17.396 1.00 80.38 437 TYR A C 1
ATOM 3403 O O . TYR A 1 437 ? 3.620 1.702 -16.910 1.00 80.38 437 TYR A O 1
ATOM 3411 N N . VAL A 1 438 ? 2.493 0.760 -18.602 1.00 76.81 438 VAL A N 1
ATOM 3412 C CA . VAL A 1 438 ? 2.671 1.887 -19.527 1.00 76.81 438 VAL A CA 1
ATOM 3413 C C . VAL A 1 438 ? 1.976 3.143 -19.022 1.00 76.81 438 VAL A C 1
ATOM 3415 O O . VAL A 1 438 ? 2.577 4.212 -19.030 1.00 76.81 438 VAL A O 1
ATOM 3418 N N . ASP A 1 439 ? 0.768 2.994 -18.480 1.00 81.06 439 ASP A N 1
ATOM 3419 C CA . ASP A 1 439 ? -0.014 4.104 -17.926 1.00 81.06 439 ASP A CA 1
ATOM 3420 C C . ASP A 1 439 ? 0.470 4.557 -16.535 1.00 81.06 439 ASP A C 1
ATOM 3422 O O . ASP A 1 439 ? -0.093 5.489 -15.967 1.00 81.06 439 ASP A O 1
ATOM 3426 N N . SER A 1 440 ? 1.488 3.909 -15.953 1.00 86.12 440 SER A N 1
ATOM 3427 C CA . SER A 1 440 ? 2.018 4.294 -14.641 1.00 86.12 440 SER A CA 1
ATOM 3428 C C . SER A 1 440 ? 2.614 5.713 -14.695 1.00 86.12 440 SER A C 1
ATOM 3430 O O . SER A 1 440 ? 3.564 5.954 -15.444 1.00 86.12 440 SER A O 1
ATOM 3432 N N . PRO A 1 441 ? 2.113 6.678 -13.907 1.00 88.81 441 PRO A N 1
ATOM 3433 C CA . PRO A 1 441 ? 2.645 8.041 -13.907 1.00 88.81 441 PRO A CA 1
ATOM 3434 C C . PRO A 1 441 ? 3.905 8.189 -13.037 1.00 88.81 441 PRO A C 1
ATOM 3436 O O . PRO A 1 441 ? 4.442 9.289 -12.918 1.00 88.81 441 PRO A O 1
ATOM 3439 N N . PHE A 1 442 ? 4.349 7.109 -12.389 1.00 92.62 442 PHE A N 1
ATOM 3440 C CA . PHE A 1 442 ? 5.369 7.156 -11.353 1.00 92.62 442 PHE A CA 1
ATOM 3441 C C . PHE A 1 442 ? 6.791 7.132 -11.915 1.00 92.62 442 PHE A C 1
ATOM 3443 O O . PHE A 1 442 ? 7.093 6.460 -12.906 1.00 92.62 442 PHE A O 1
ATOM 3450 N N . LYS A 1 443 ? 7.662 7.878 -11.241 1.00 93.19 443 LYS A N 1
ATOM 3451 C CA . LYS A 1 443 ? 9.106 7.922 -11.426 1.00 93.19 443 LYS A CA 1
ATOM 3452 C C . LYS A 1 443 ? 9.795 7.128 -10.315 1.00 93.19 443 LYS A C 1
ATOM 3454 O O . LYS A 1 443 ? 9.375 7.222 -9.163 1.00 93.19 443 LYS A O 1
ATOM 3459 N N . PRO A 1 444 ? 10.879 6.406 -10.614 1.00 93.69 444 PRO A N 1
ATOM 3460 C CA . PRO A 1 444 ? 11.643 5.695 -9.596 1.00 93.69 444 PRO A CA 1
ATOM 3461 C C . PRO A 1 444 ? 12.223 6.638 -8.539 1.00 93.69 444 PRO A C 1
ATOM 3463 O O . PRO A 1 444 ? 12.968 7.563 -8.878 1.00 93.69 444 PRO A O 1
ATOM 3466 N N . SER A 1 445 ? 11.904 6.399 -7.268 1.00 95.38 445 SER A N 1
ATOM 3467 C CA . SER A 1 445 ? 12.436 7.193 -6.155 1.00 95.38 445 SER A CA 1
ATOM 3468 C C . SER A 1 445 ? 13.177 6.358 -5.113 1.00 95.38 445 SER A C 1
ATOM 3470 O O . SER A 1 445 ? 14.037 6.915 -4.449 1.00 95.38 445 SER A O 1
ATOM 3472 N N . LEU A 1 446 ? 12.925 5.050 -4.992 1.00 96.25 446 LEU A N 1
ATOM 3473 C CA . LEU A 1 446 ? 13.629 4.180 -4.043 1.00 96.25 446 LEU A CA 1
ATOM 3474 C C . LEU A 1 446 ? 14.835 3.467 -4.664 1.00 96.25 446 LEU A C 1
ATOM 3476 O O . LEU A 1 446 ? 14.708 2.786 -5.686 1.00 96.25 446 LEU A O 1
ATOM 3480 N N . TYR A 1 447 ? 15.967 3.552 -3.973 1.00 96.12 447 TYR A N 1
ATOM 3481 C CA . TYR A 1 447 ? 17.230 2.924 -4.343 1.00 96.12 447 TYR A CA 1
ATOM 3482 C C . TYR A 1 447 ? 17.917 2.347 -3.108 1.00 96.12 447 TYR A C 1
ATOM 3484 O O . TYR A 1 447 ? 17.642 2.748 -1.977 1.00 96.12 447 TYR A O 1
ATOM 3492 N N . PHE A 1 448 ? 18.839 1.419 -3.321 1.00 95.94 448 PHE A N 1
ATOM 3493 C CA . PHE A 1 448 ? 19.727 0.944 -2.268 1.00 95.94 448 PHE A CA 1
ATOM 3494 C C . PHE A 1 448 ? 21.124 0.706 -2.818 1.00 95.94 448 PHE A C 1
ATOM 3496 O O . PHE A 1 448 ? 21.270 0.458 -4.010 1.00 95.94 448 PHE A O 1
ATOM 3503 N N . ALA A 1 449 ? 22.144 0.805 -1.974 1.00 95.31 449 ALA A N 1
ATOM 3504 C CA . ALA A 1 449 ? 23.522 0.538 -2.353 1.00 95.31 449 ALA A CA 1
ATOM 3505 C C . ALA A 1 449 ? 24.122 -0.579 -1.500 1.00 95.31 449 ALA A C 1
ATOM 3507 O O . ALA A 1 449 ? 23.899 -0.624 -0.288 1.00 95.31 449 ALA A O 1
ATOM 3508 N N . LEU A 1 450 ? 24.880 -1.460 -2.153 1.00 93.94 450 LEU A N 1
ATOM 3509 C CA . LEU A 1 450 ? 25.670 -2.523 -1.535 1.00 93.94 450 LEU A CA 1
ATOM 3510 C C . LEU A 1 450 ? 27.141 -2.334 -1.892 1.00 93.94 450 LEU A C 1
ATOM 3512 O O . LEU A 1 450 ? 27.449 -1.918 -3.009 1.00 93.94 450 LEU A O 1
ATOM 3516 N N . SER A 1 451 ? 28.041 -2.662 -0.970 1.00 92.62 451 SER A N 1
ATOM 3517 C CA . SER A 1 451 ? 29.477 -2.660 -1.238 1.00 92.62 451 SER A CA 1
ATOM 3518 C C . SER A 1 451 ? 29.902 -3.964 -1.903 1.00 92.62 451 SER A C 1
ATOM 3520 O O . SER A 1 451 ? 29.399 -5.052 -1.602 1.00 92.62 451 SER A O 1
ATOM 3522 N N . VAL A 1 452 ? 30.850 -3.851 -2.826 1.00 91.94 452 VAL A N 1
ATOM 3523 C CA . VAL A 1 452 ? 31.516 -5.001 -3.431 1.00 91.94 452 VAL A CA 1
ATOM 3524 C C . VAL A 1 452 ? 32.430 -5.658 -2.407 1.00 91.94 452 VAL A C 1
ATOM 3526 O O . VAL A 1 452 ? 33.327 -5.011 -1.871 1.00 91.94 452 VAL A O 1
ATOM 3529 N N . THR A 1 453 ? 32.240 -6.951 -2.161 1.00 90.50 453 THR A N 1
ATOM 3530 C CA . THR A 1 453 ? 33.074 -7.725 -1.233 1.00 90.50 453 THR A CA 1
ATOM 3531 C C . THR A 1 453 ? 34.134 -8.544 -1.940 1.00 90.50 453 THR A C 1
ATOM 3533 O O . THR A 1 453 ? 35.261 -8.632 -1.458 1.00 90.50 453 THR A O 1
ATOM 3536 N N . ARG A 1 454 ? 33.803 -9.143 -3.087 1.00 87.19 454 ARG A N 1
ATOM 3537 C CA . ARG A 1 454 ? 34.750 -9.954 -3.856 1.00 87.19 454 ARG A CA 1
ATOM 3538 C C . ARG A 1 454 ? 34.477 -9.888 -5.350 1.00 87.19 454 ARG A C 1
ATOM 3540 O O . ARG A 1 454 ? 33.354 -9.653 -5.789 1.00 87.19 454 ARG A O 1
ATOM 3547 N N . VAL A 1 455 ? 35.526 -10.117 -6.130 1.00 84.69 455 VAL A N 1
ATOM 3548 C CA . VAL A 1 455 ? 35.458 -10.200 -7.590 1.00 84.69 455 VAL A CA 1
ATOM 3549 C C . VAL A 1 455 ? 35.691 -11.654 -7.979 1.00 84.69 455 VAL A C 1
ATOM 3551 O O . VAL A 1 455 ? 36.754 -12.214 -7.718 1.00 84.69 455 VAL A O 1
ATOM 3554 N N . ALA A 1 456 ? 34.674 -12.274 -8.564 1.00 82.25 456 ALA A N 1
ATOM 3555 C CA . ALA A 1 456 ? 34.718 -13.628 -9.084 1.00 82.25 456 ALA A CA 1
ATOM 3556 C C . ALA A 1 456 ? 35.196 -13.643 -10.554 1.00 82.25 456 ALA A C 1
ATOM 3558 O O . ALA A 1 456 ? 35.157 -12.617 -11.249 1.00 82.25 456 ALA A O 1
ATOM 3559 N N . PRO A 1 457 ? 35.652 -14.803 -11.068 1.00 76.38 457 PRO A N 1
ATOM 3560 C CA . PRO A 1 457 ? 35.994 -14.958 -12.478 1.00 76.38 457 PRO A CA 1
ATOM 3561 C C . PRO A 1 457 ? 34.835 -14.570 -13.411 1.00 76.38 457 PRO A C 1
ATOM 3563 O O . PRO A 1 457 ? 33.675 -14.523 -13.011 1.00 76.38 457 PRO A O 1
ATOM 3566 N N . HIS A 1 458 ? 35.143 -14.334 -14.689 1.00 76.56 458 HIS A N 1
ATOM 3567 C CA . HIS A 1 458 ? 34.156 -13.957 -15.716 1.00 76.56 458 HIS A CA 1
ATOM 3568 C C . HIS A 1 458 ? 33.463 -12.603 -15.479 1.00 76.56 458 HIS A C 1
ATOM 3570 O O . HIS A 1 458 ? 32.333 -12.405 -15.916 1.00 76.56 458 HIS A O 1
ATOM 3576 N N . ARG A 1 459 ? 34.161 -11.648 -14.841 1.00 79.44 459 ARG A N 1
ATOM 3577 C CA . ARG A 1 459 ? 33.671 -10.274 -14.595 1.00 79.44 459 ARG A CA 1
ATOM 3578 C C . ARG A 1 459 ? 32.411 -10.225 -13.732 1.00 79.44 459 ARG A C 1
ATOM 3580 O O . ARG A 1 459 ? 31.551 -9.358 -13.906 1.00 79.44 459 ARG A O 1
ATOM 3587 N N . ILE A 1 460 ? 32.312 -11.170 -12.807 1.00 86.25 460 ILE A N 1
ATOM 3588 C CA . ILE A 1 460 ? 31.255 -11.203 -11.812 1.00 86.25 460 ILE A CA 1
ATOM 3589 C C . ILE A 1 460 ? 31.782 -10.513 -10.564 1.00 86.25 460 ILE A C 1
ATOM 3591 O O . ILE A 1 460 ? 32.835 -10.847 -10.034 1.00 86.25 460 ILE A O 1
ATOM 3595 N N . VAL A 1 461 ? 31.036 -9.534 -10.096 1.00 88.88 461 VAL A N 1
ATOM 3596 C CA . VAL A 1 461 ? 31.282 -8.816 -8.862 1.00 88.88 461 VAL A CA 1
ATOM 3597 C C . VAL A 1 461 ? 30.229 -9.262 -7.861 1.00 88.88 461 VAL A C 1
ATOM 3599 O O . VAL A 1 461 ? 29.051 -9.366 -8.195 1.00 88.88 461 VAL A O 1
ATOM 3602 N N . ILE A 1 462 ? 30.657 -9.564 -6.644 1.00 90.00 462 ILE A N 1
ATOM 3603 C CA . ILE A 1 462 ? 29.788 -10.056 -5.583 1.00 90.00 462 ILE A CA 1
ATOM 3604 C C . ILE A 1 462 ? 29.660 -8.950 -4.544 1.00 90.00 462 ILE A C 1
ATOM 3606 O O . ILE A 1 462 ? 30.658 -8.430 -4.040 1.00 90.00 462 ILE A O 1
ATOM 3610 N N . CYS A 1 463 ? 28.418 -8.580 -4.255 1.00 90.75 463 CYS A N 1
ATOM 3611 C CA . CYS A 1 463 ? 28.063 -7.618 -3.224 1.00 90.75 463 CYS A CA 1
ATOM 3612 C C . CYS A 1 463 ? 27.525 -8.348 -1.996 1.00 90.75 463 CYS A C 1
ATOM 3614 O O . CYS A 1 463 ? 26.734 -9.280 -2.137 1.00 90.75 463 CYS A O 1
ATOM 3616 N N . SER A 1 464 ? 27.895 -7.891 -0.799 1.00 85.88 464 SER A N 1
ATOM 3617 C CA . SER A 1 464 ? 27.305 -8.401 0.443 1.00 85.88 464 SER A CA 1
ATOM 3618 C C . SER A 1 464 ? 26.089 -7.572 0.839 1.00 85.88 464 SER A C 1
ATOM 3620 O O . SER A 1 464 ? 26.152 -6.342 0.904 1.00 85.88 464 SER A O 1
ATOM 3622 N N . GLY A 1 465 ? 24.978 -8.255 1.098 1.00 84.19 465 GLY A N 1
ATOM 3623 C CA . GLY A 1 465 ? 23.744 -7.673 1.600 1.00 84.19 465 GLY A CA 1
ATOM 3624 C C . GLY A 1 465 ? 22.496 -8.273 0.960 1.00 84.19 465 GLY A C 1
ATOM 3625 O O . GLY A 1 465 ? 22.394 -8.397 -0.257 1.00 84.19 465 GLY A O 1
ATOM 3626 N N . PHE A 1 466 ? 21.508 -8.555 1.812 1.00 85.12 466 PHE A N 1
ATOM 3627 C CA . PHE A 1 466 ? 20.130 -8.966 1.505 1.00 85.12 466 PHE A CA 1
ATOM 3628 C C . PHE A 1 466 ? 19.929 -10.309 0.781 1.00 85.12 466 PHE A C 1
ATOM 3630 O O . PHE A 1 466 ? 18.876 -10.917 0.996 1.00 85.12 466 PHE A O 1
ATOM 3637 N N . GLY A 1 467 ? 20.887 -10.766 -0.031 1.00 85.38 467 GLY A N 1
ATOM 3638 C CA . GLY A 1 467 ? 20.860 -12.056 -0.723 1.00 85.38 467 GLY A CA 1
ATOM 3639 C C . GLY A 1 467 ? 19.529 -12.339 -1.425 1.00 85.38 467 GLY A C 1
ATOM 3640 O O . GLY A 1 467 ? 18.948 -11.474 -2.093 1.00 85.38 467 GLY A O 1
ATOM 3641 N N . HIS A 1 468 ? 18.997 -13.542 -1.209 1.00 83.25 468 HIS A N 1
ATOM 3642 C CA . HIS A 1 468 ? 17.780 -14.045 -1.843 1.00 83.25 468 HIS A CA 1
ATOM 3643 C C . HIS A 1 468 ? 16.540 -13.180 -1.581 1.00 83.25 468 HIS A C 1
ATOM 3645 O O . HIS A 1 468 ? 15.639 -13.126 -2.426 1.00 83.25 468 HIS A O 1
ATOM 3651 N N . ASN A 1 469 ? 16.504 -12.440 -0.464 1.00 82.12 469 ASN A N 1
ATOM 3652 C CA . ASN A 1 469 ? 15.388 -11.544 -0.144 1.00 82.12 469 ASN A CA 1
ATOM 3653 C C . ASN A 1 469 ? 15.182 -10.462 -1.217 1.00 82.12 469 ASN A C 1
ATOM 3655 O O . ASN A 1 469 ? 14.079 -9.936 -1.354 1.00 82.12 469 ASN A O 1
ATOM 3659 N N . LEU A 1 470 ? 16.221 -10.137 -1.994 1.00 83.56 470 LEU A N 1
ATOM 3660 C CA . LEU A 1 470 ? 16.179 -9.165 -3.086 1.00 83.56 470 LEU A CA 1
ATOM 3661 C C . LEU A 1 470 ? 16.647 -9.761 -4.420 1.00 83.56 470 LEU A C 1
ATOM 3663 O O . LEU A 1 470 ? 17.206 -9.043 -5.246 1.00 83.56 470 LEU A O 1
ATOM 3667 N N . SER A 1 471 ? 16.370 -11.041 -4.678 1.00 76.50 471 SER A N 1
ATOM 3668 C CA . SER A 1 471 ? 16.704 -11.703 -5.955 1.00 76.50 471 SER A CA 1
ATOM 3669 C C . SER A 1 471 ? 16.175 -10.966 -7.197 1.00 76.50 471 SER A C 1
ATOM 3671 O O . SER A 1 471 ? 16.792 -10.997 -8.259 1.00 76.50 471 SER A O 1
ATOM 3673 N N . GLY A 1 472 ? 15.061 -10.241 -7.065 1.00 83.44 472 GLY A N 1
ATOM 3674 C CA . GLY A 1 472 ? 14.508 -9.396 -8.121 1.00 83.44 472 GLY A CA 1
ATOM 3675 C C . GLY A 1 472 ? 15.209 -8.046 -8.310 1.00 83.44 472 GLY A C 1
ATOM 3676 O O . GLY A 1 472 ? 14.793 -7.288 -9.179 1.00 83.44 472 GLY A O 1
ATOM 3677 N N . ALA A 1 473 ? 16.214 -7.670 -7.515 1.00 89.56 473 ALA A N 1
ATOM 3678 C CA . ALA A 1 473 ? 16.857 -6.362 -7.626 1.00 89.56 473 ALA A CA 1
ATOM 3679 C C . ALA A 1 473 ? 17.676 -6.208 -8.915 1.00 89.56 473 ALA A C 1
ATOM 3681 O O . ALA A 1 473 ? 18.322 -7.139 -9.395 1.00 89.56 473 ALA A O 1
ATOM 3682 N N . ILE A 1 474 ? 17.671 -4.991 -9.463 1.00 89.38 474 ILE A N 1
ATOM 3683 C CA . ILE A 1 474 ? 18.419 -4.657 -10.679 1.00 89.38 474 ILE A CA 1
ATOM 3684 C C . ILE A 1 474 ? 19.511 -3.629 -10.364 1.00 89.38 474 ILE A C 1
ATOM 3686 O O . ILE A 1 474 ? 19.192 -2.584 -9.788 1.00 89.38 474 ILE A O 1
ATOM 3690 N N . PRO A 1 475 ? 20.784 -3.882 -10.724 1.00 90.75 475 PRO A N 1
ATOM 3691 C CA . PRO A 1 475 ? 21.830 -2.879 -10.603 1.00 90.75 475 PRO A CA 1
ATOM 3692 C C . PRO A 1 475 ? 21.571 -1.773 -11.625 1.00 90.75 475 PRO A C 1
ATOM 3694 O O . PRO A 1 475 ? 21.253 -2.035 -12.787 1.00 90.75 475 PRO A O 1
ATOM 3697 N N . VAL A 1 476 ? 21.678 -0.527 -11.178 1.00 89.81 476 VAL A N 1
ATOM 3698 C CA . VAL A 1 476 ? 21.453 0.655 -12.015 1.00 89.81 476 VAL A CA 1
ATOM 3699 C C . VAL A 1 476 ? 22.705 1.505 -12.144 1.00 89.81 476 VAL A C 1
ATOM 3701 O O . VAL A 1 476 ? 22.959 2.012 -13.232 1.00 89.81 476 VAL A O 1
ATOM 3704 N N . TYR A 1 477 ? 23.505 1.648 -11.084 1.00 89.69 477 TYR A N 1
ATOM 3705 C CA . TYR A 1 477 ? 24.704 2.485 -11.110 1.00 89.69 477 TYR A CA 1
ATOM 3706 C C . TYR A 1 477 ? 25.887 1.804 -10.404 1.00 89.69 477 TYR A C 1
ATOM 3708 O O . TYR A 1 477 ? 25.674 1.248 -9.329 1.00 89.69 477 TYR A O 1
ATOM 3716 N N . PRO A 1 478 ? 27.125 1.869 -10.933 1.00 87.56 478 PRO A N 1
ATOM 3717 C CA . PRO A 1 478 ? 27.518 2.446 -12.226 1.00 87.56 478 PRO A CA 1
ATOM 3718 C C . PRO A 1 478 ? 26.807 1.782 -13.427 1.00 87.56 478 PRO A C 1
ATOM 3720 O O . PRO A 1 478 ? 26.222 0.710 -13.280 1.00 87.56 478 PRO A O 1
ATOM 3723 N N . PRO A 1 479 ? 26.762 2.433 -14.607 1.00 83.00 479 PRO A N 1
ATOM 3724 C CA . PRO A 1 479 ? 26.104 1.861 -15.783 1.00 83.00 479 PRO A CA 1
ATOM 3725 C C . PRO A 1 479 ? 26.829 0.594 -16.272 1.00 83.00 479 PRO A C 1
ATOM 3727 O O . PRO A 1 479 ? 27.964 0.340 -15.886 1.00 83.00 479 PRO A O 1
ATOM 3730 N N . GLN A 1 480 ? 26.201 -0.151 -17.191 1.00 83.25 480 GLN A N 1
ATOM 3731 C CA . GLN A 1 480 ? 26.742 -1.395 -17.782 1.00 83.25 480 GLN A CA 1
ATOM 3732 C C . GLN A 1 480 ? 26.848 -2.572 -16.792 1.00 83.25 480 GLN A C 1
ATOM 3734 O O . GLN A 1 480 ? 27.690 -3.455 -16.945 1.00 83.25 480 GLN A O 1
ATOM 3739 N N . LEU A 1 481 ? 25.934 -2.625 -15.824 1.00 86.56 481 LEU A N 1
ATOM 3740 C CA . LEU A 1 481 ? 25.776 -3.746 -14.901 1.00 86.56 481 LEU A CA 1
ATOM 3741 C C . LEU A 1 481 ? 24.526 -4.566 -15.222 1.00 86.56 481 LEU A C 1
ATOM 3743 O O . LEU A 1 481 ? 23.520 -4.034 -15.699 1.00 86.56 481 LEU A O 1
ATOM 3747 N N . GLN A 1 482 ? 24.581 -5.864 -14.936 1.00 84.94 482 GLN A N 1
ATOM 3748 C CA . GLN A 1 482 ? 23.444 -6.767 -15.066 1.00 84.94 482 GLN A CA 1
ATOM 3749 C C . GLN A 1 482 ? 23.375 -7.724 -13.874 1.00 84.94 482 GLN A C 1
ATOM 3751 O O . GLN A 1 482 ? 24.380 -8.316 -13.494 1.00 84.94 482 GLN A O 1
ATOM 3756 N N . SER A 1 483 ? 22.181 -7.892 -13.301 1.00 84.00 483 SER A N 1
ATOM 3757 C CA . SER A 1 483 ? 21.948 -8.914 -12.274 1.00 84.00 483 SER A CA 1
ATOM 3758 C C . SER A 1 483 ? 22.082 -10.309 -12.886 1.00 84.00 483 SER A C 1
ATOM 3760 O O . SER A 1 483 ? 21.613 -10.535 -14.009 1.00 84.00 483 SER A O 1
ATOM 3762 N N . ILE A 1 484 ? 22.719 -11.231 -12.168 1.00 79.00 484 ILE A N 1
ATOM 3763 C CA . ILE A 1 484 ? 22.852 -12.628 -12.586 1.00 79.00 484 ILE A CA 1
ATOM 3764 C C . ILE A 1 484 ? 22.043 -13.532 -11.668 1.00 79.00 484 ILE A C 1
ATOM 3766 O O . ILE A 1 484 ? 22.121 -13.438 -10.449 1.00 79.00 484 ILE A O 1
ATOM 3770 N N . ASN A 1 485 ? 21.321 -14.473 -12.272 1.00 67.88 485 ASN A N 1
ATOM 3771 C CA . ASN A 1 485 ? 20.685 -15.571 -11.549 1.00 67.88 485 ASN A CA 1
ATOM 3772 C C . ASN A 1 485 ? 21.674 -16.739 -11.475 1.00 67.88 485 ASN A C 1
ATOM 3774 O O . ASN A 1 485 ? 21.438 -17.800 -12.054 1.00 67.88 485 ASN A O 1
ATOM 3778 N N . SER A 1 486 ? 22.836 -16.516 -10.870 1.00 56.41 486 SER A N 1
ATOM 3779 C CA . SER A 1 486 ? 23.849 -17.559 -10.737 1.00 56.41 486 SER A CA 1
ATOM 3780 C C . SER A 1 486 ? 23.639 -18.295 -9.423 1.00 56.41 486 SER A C 1
ATOM 3782 O O . SER A 1 486 ? 24.301 -17.989 -8.443 1.00 56.41 486 SER A O 1
ATOM 3784 N N . HIS A 1 487 ? 22.737 -19.277 -9.414 1.00 57.22 487 HIS A N 1
ATOM 3785 C CA . HIS A 1 487 ? 22.723 -20.293 -8.359 1.00 57.22 487 HIS A CA 1
ATOM 3786 C C . HIS A 1 487 ? 24.003 -21.121 -8.515 1.00 57.22 487 HIS A C 1
ATOM 3788 O O . HIS A 1 487 ? 24.124 -21.883 -9.479 1.00 57.22 487 HIS A O 1
ATOM 3794 N N . GLY A 1 488 ? 25.005 -20.930 -7.660 1.00 54.78 488 GLY A N 1
ATOM 3795 C CA . GLY A 1 488 ? 26.317 -21.519 -7.919 1.00 54.78 488 GLY A CA 1
ATOM 3796 C C . GLY A 1 488 ? 27.270 -21.501 -6.735 1.00 54.78 488 GLY A C 1
ATOM 3797 O O . GLY A 1 488 ? 27.104 -20.734 -5.799 1.00 54.78 488 GLY A O 1
ATOM 3798 N N . ALA A 1 489 ? 28.299 -22.348 -6.818 1.00 60.16 489 ALA A N 1
ATOM 3799 C CA . ALA A 1 489 ? 29.271 -22.622 -5.755 1.00 60.16 489 ALA A CA 1
ATOM 3800 C C . ALA A 1 489 ? 30.071 -21.399 -5.254 1.00 60.16 489 ALA A C 1
ATOM 3802 O O . ALA A 1 489 ? 30.728 -21.497 -4.222 1.00 60.16 489 ALA A O 1
ATOM 3803 N N . ASP A 1 490 ? 30.002 -20.268 -5.961 1.00 72.50 490 ASP A N 1
ATOM 3804 C CA . ASP A 1 490 ? 30.790 -19.067 -5.678 1.00 72.50 490 ASP A CA 1
ATOM 3805 C C . ASP A 1 490 ? 29.982 -17.926 -5.042 1.00 72.50 490 ASP A C 1
ATOM 3807 O O . ASP A 1 490 ? 30.576 -16.895 -4.727 1.00 72.50 490 ASP A O 1
ATOM 3811 N N . ILE A 1 491 ? 28.659 -18.049 -4.880 1.00 77.38 491 ILE A N 1
ATOM 3812 C CA . ILE A 1 491 ? 27.792 -17.005 -4.304 1.00 77.38 491 ILE A CA 1
ATOM 3813 C C . ILE A 1 491 ? 26.998 -17.614 -3.151 1.00 77.38 491 ILE A C 1
ATOM 3815 O O . ILE A 1 491 ? 26.368 -18.657 -3.313 1.00 77.38 491 ILE A O 1
ATOM 3819 N N . ASP A 1 492 ? 27.035 -16.966 -1.989 1.00 83.12 492 ASP A N 1
ATOM 3820 C CA . ASP A 1 492 ? 26.145 -17.314 -0.886 1.00 83.12 492 ASP A CA 1
ATOM 3821 C C . ASP A 1 492 ? 24.770 -16.685 -1.140 1.00 83.12 492 ASP A C 1
ATOM 3823 O O . ASP A 1 492 ? 24.561 -15.502 -0.869 1.00 83.12 492 ASP A O 1
ATOM 3827 N N . ASP A 1 493 ? 23.841 -17.469 -1.692 1.00 81.19 493 ASP A N 1
ATOM 3828 C CA . ASP A 1 493 ? 22.496 -17.010 -2.060 1.00 81.19 493 ASP A CA 1
ATOM 3829 C C . ASP A 1 493 ? 21.740 -16.364 -0.877 1.00 81.19 493 ASP A C 1
ATOM 3831 O O . ASP A 1 493 ? 20.865 -15.530 -1.110 1.00 81.19 493 ASP A O 1
ATOM 3835 N N . ASP A 1 494 ? 22.065 -16.681 0.382 1.00 83.50 494 ASP A N 1
ATOM 3836 C CA . ASP A 1 494 ? 21.371 -16.119 1.548 1.00 83.50 494 ASP A CA 1
ATOM 3837 C C . ASP A 1 494 ? 21.834 -14.692 1.887 1.00 83.50 494 ASP A C 1
ATOM 3839 O O . ASP A 1 494 ? 21.056 -13.891 2.418 1.00 83.50 494 ASP A O 1
ATOM 3843 N N . LEU A 1 495 ? 23.085 -14.348 1.564 1.00 83.94 495 LEU A N 1
ATOM 3844 C CA . LEU A 1 495 ? 23.729 -13.107 2.011 1.00 83.94 495 LEU A CA 1
ATOM 3845 C C . LEU A 1 495 ? 24.241 -12.220 0.877 1.00 83.94 495 LEU A C 1
ATOM 3847 O O . LEU A 1 495 ? 24.437 -11.022 1.092 1.00 83.94 495 LEU A O 1
ATOM 3851 N N . GLU A 1 496 ? 24.463 -12.766 -0.312 1.00 87.44 496 GLU A N 1
ATOM 3852 C CA . GLU A 1 496 ? 25.201 -12.107 -1.383 1.00 87.44 496 GLU A CA 1
ATOM 3853 C C . GLU A 1 496 ? 24.390 -11.957 -2.668 1.00 87.44 496 GLU A C 1
ATOM 3855 O O . GLU A 1 496 ? 23.487 -12.730 -2.983 1.00 87.44 496 GLU A O 1
ATOM 3860 N N . VAL A 1 497 ? 24.740 -10.927 -3.437 1.00 87.88 497 VAL A N 1
ATOM 3861 C CA . VAL A 1 497 ? 24.135 -10.626 -4.734 1.00 87.88 497 VAL A CA 1
ATOM 3862 C C . VAL A 1 497 ? 25.229 -10.593 -5.791 1.00 87.88 497 VAL A C 1
ATOM 3864 O O . VAL A 1 497 ? 26.174 -9.805 -5.708 1.00 87.88 497 VAL A O 1
ATOM 3867 N N . GLY A 1 498 ? 25.085 -11.442 -6.806 1.00 87.31 498 GLY A N 1
ATOM 3868 C CA . GLY A 1 498 ? 25.954 -11.445 -7.976 1.00 87.31 498 GLY A CA 1
ATOM 3869 C C . GLY A 1 498 ? 25.574 -10.355 -8.976 1.00 87.31 498 GLY A C 1
ATOM 3870 O O . GLY A 1 498 ? 24.411 -10.209 -9.359 1.00 87.31 498 GLY A O 1
ATOM 3871 N N . VAL A 1 499 ? 26.573 -9.629 -9.468 1.00 88.75 499 VAL A N 1
ATOM 3872 C CA . VAL A 1 499 ? 26.430 -8.620 -10.517 1.00 88.75 499 VAL A CA 1
ATOM 3873 C C . VAL A 1 499 ? 27.467 -8.865 -11.601 1.00 88.75 499 VAL A C 1
ATOM 3875 O O . VAL A 1 499 ? 28.661 -8.903 -11.339 1.00 88.75 499 VAL A O 1
ATOM 3878 N N . MET A 1 500 ? 27.030 -8.995 -12.847 1.00 87.25 500 MET A N 1
ATOM 3879 C CA . MET A 1 500 ? 27.925 -9.101 -13.995 1.00 87.25 500 MET A CA 1
ATOM 3880 C C . MET A 1 500 ? 28.223 -7.722 -14.580 1.00 87.25 500 MET A C 1
ATOM 3882 O O . MET A 1 500 ? 27.313 -6.922 -14.821 1.00 87.25 500 MET A O 1
ATOM 3886 N N . VAL A 1 501 ? 29.502 -7.479 -14.859 1.00 84.81 501 VAL A N 1
ATOM 3887 C CA . VAL A 1 501 ? 29.979 -6.298 -15.581 1.00 84.81 501 VAL A CA 1
ATOM 3888 C C . VAL A 1 501 ? 30.002 -6.607 -17.076 1.00 84.81 501 VAL A C 1
ATOM 3890 O O . VAL A 1 501 ? 30.679 -7.532 -17.526 1.00 84.81 501 VAL A O 1
ATOM 3893 N N . LEU A 1 502 ? 29.230 -5.846 -17.850 1.00 81.12 502 LEU A N 1
ATOM 3894 C CA . LEU A 1 502 ? 29.038 -6.075 -19.282 1.00 81.12 502 LEU A CA 1
ATOM 3895 C C . LEU A 1 502 ? 30.234 -5.598 -20.124 1.00 81.12 502 LEU A C 1
ATOM 3897 O O . LEU A 1 502 ? 30.960 -4.683 -19.742 1.00 81.12 502 LEU A O 1
ATOM 3901 N N . ASP A 1 503 ? 30.404 -6.188 -21.313 1.00 69.31 503 ASP A N 1
ATOM 3902 C CA . ASP A 1 503 ? 31.422 -5.781 -22.290 1.00 69.31 503 ASP A CA 1
ATOM 3903 C C . ASP A 1 503 ? 31.282 -4.308 -22.717 1.00 69.31 503 ASP A C 1
ATOM 3905 O O . ASP A 1 503 ? 30.180 -3.791 -22.918 1.00 69.31 503 ASP A O 1
ATOM 3909 N N . GLY A 1 504 ? 32.424 -3.640 -22.910 1.00 63.19 504 GLY A N 1
ATOM 3910 C CA . GLY A 1 504 ? 32.498 -2.237 -23.335 1.00 63.19 504 GLY A CA 1
ATOM 3911 C C . GLY A 1 504 ? 32.665 -1.226 -22.198 1.00 63.19 504 GLY A C 1
ATOM 3912 O O . GLY A 1 504 ? 32.721 -0.024 -22.467 1.00 63.19 504 GLY A O 1
ATOM 3913 N N . THR A 1 505 ? 32.772 -1.672 -20.945 1.00 57.75 505 THR A N 1
ATOM 3914 C CA . THR A 1 505 ? 33.333 -0.846 -19.869 1.00 57.75 505 THR A CA 1
ATOM 3915 C C . THR A 1 505 ? 34.826 -0.624 -20.149 1.00 57.75 505 THR A C 1
ATOM 3917 O O . THR A 1 505 ? 35.542 -1.616 -20.309 1.00 57.75 505 THR A O 1
ATOM 3920 N N . PRO A 1 506 ? 35.329 0.622 -20.230 1.00 53.75 506 PRO A N 1
ATOM 3921 C CA . PRO A 1 506 ? 36.768 0.858 -20.354 1.00 53.75 506 PRO A CA 1
ATOM 3922 C C . PRO A 1 506 ? 37.499 0.218 -19.167 1.00 53.75 506 PRO A C 1
ATOM 3924 O O . PRO A 1 506 ? 37.001 0.295 -18.044 1.00 53.75 506 PRO A O 1
ATOM 3927 N N . GLU A 1 507 ? 38.668 -0.389 -19.400 1.00 51.78 507 GLU A N 1
ATOM 3928 C CA . GLU A 1 507 ? 39.483 -1.024 -18.345 1.00 51.78 507 GLU A CA 1
ATOM 3929 C C . GLU A 1 507 ? 39.795 -0.057 -17.186 1.00 51.78 507 GLU A C 1
ATOM 3931 O O . GLU A 1 507 ? 39.923 -0.468 -16.042 1.00 51.78 507 GLU A O 1
ATOM 3936 N N . GLU A 1 508 ? 39.810 1.253 -17.441 1.00 48.56 508 GLU A N 1
ATOM 3937 C CA . GLU A 1 508 ? 39.990 2.296 -16.421 1.00 48.56 508 GLU A CA 1
ATOM 3938 C C . GLU A 1 508 ? 38.824 2.406 -15.411 1.00 48.56 508 GLU A C 1
ATOM 3940 O O . GLU A 1 508 ? 38.963 3.058 -14.379 1.00 48.56 508 GLU A O 1
ATOM 3945 N N . ARG A 1 509 ? 37.668 1.776 -15.672 1.00 58.56 509 ARG A N 1
ATOM 3946 C CA . ARG A 1 509 ? 36.511 1.710 -14.753 1.00 58.56 509 ARG A CA 1
ATOM 3947 C C . ARG A 1 509 ? 36.350 0.330 -14.113 1.00 58.56 509 ARG A C 1
ATOM 3949 O O . ARG A 1 509 ? 35.226 -0.142 -13.941 1.00 58.56 509 ARG A O 1
ATOM 3956 N N . LEU A 1 510 ? 37.454 -0.328 -13.773 1.00 69.81 510 LEU A N 1
ATOM 3957 C CA . LEU A 1 510 ? 37.402 -1.547 -12.969 1.00 69.81 510 LEU A CA 1
ATOM 3958 C C . LEU A 1 510 ? 36.751 -1.243 -11.613 1.00 69.81 510 LEU A C 1
ATOM 3960 O O . LEU A 1 510 ? 37.223 -0.401 -10.850 1.00 69.81 510 LEU A O 1
ATOM 3964 N N . ILE A 1 511 ? 35.640 -1.927 -11.346 1.00 80.94 511 ILE A N 1
ATOM 3965 C CA . ILE A 1 511 ? 34.965 -1.914 -10.050 1.00 80.94 511 ILE A CA 1
ATOM 3966 C C . ILE A 1 511 ? 35.852 -2.690 -9.083 1.00 80.94 511 ILE A C 1
ATOM 3968 O O . ILE A 1 511 ? 36.136 -3.868 -9.307 1.00 80.94 511 ILE A O 1
ATOM 3972 N N . SER A 1 512 ? 36.319 -2.008 -8.044 1.00 85.56 512 SER A N 1
ATOM 3973 C CA . SER A 1 512 ? 37.200 -2.578 -7.028 1.00 85.56 512 SER A CA 1
ATOM 3974 C C . SER A 1 512 ? 36.402 -3.073 -5.824 1.00 85.56 512 SER A C 1
ATOM 3976 O O . SER A 1 512 ? 35.228 -2.745 -5.651 1.00 85.56 512 SER A O 1
ATOM 3978 N N . ILE A 1 513 ? 37.040 -3.877 -4.973 1.00 88.56 513 ILE A N 1
ATOM 3979 C CA . ILE A 1 513 ? 36.482 -4.219 -3.658 1.00 88.56 513 ILE A CA 1
ATOM 3980 C C . ILE A 1 513 ? 36.259 -2.919 -2.874 1.00 88.56 513 ILE A C 1
ATOM 3982 O O . ILE A 1 513 ? 37.075 -2.007 -2.956 1.00 88.56 513 ILE A O 1
ATOM 3986 N N . GLY A 1 514 ? 35.137 -2.827 -2.163 1.00 87.88 514 GLY A N 1
ATOM 3987 C CA . GLY A 1 514 ? 34.726 -1.628 -1.433 1.00 87.88 514 GLY A CA 1
ATOM 3988 C C . GLY A 1 514 ? 33.933 -0.619 -2.264 1.00 87.88 514 GLY A C 1
ATOM 3989 O O . GLY A 1 514 ? 33.199 0.175 -1.682 1.00 87.88 514 GLY A O 1
ATOM 3990 N N . ASP A 1 515 ? 33.983 -0.668 -3.602 1.00 90.75 515 ASP A N 1
ATOM 3991 C CA . ASP A 1 515 ? 33.160 0.230 -4.416 1.00 90.75 515 ASP A CA 1
ATOM 3992 C C . ASP A 1 515 ? 31.660 -0.059 -4.178 1.00 90.75 515 ASP A C 1
ATOM 3994 O O . ASP A 1 515 ? 31.246 -1.223 -4.115 1.00 90.75 515 ASP A O 1
ATOM 3998 N N . PRO A 1 516 ? 30.808 0.974 -4.067 1.00 93.00 516 PRO A N 1
ATOM 3999 C CA . PRO A 1 516 ? 29.371 0.776 -3.971 1.00 93.00 516 PRO A CA 1
ATOM 4000 C C . PRO A 1 516 ? 28.771 0.412 -5.337 1.00 93.00 516 PRO A C 1
ATOM 4002 O O . PRO A 1 516 ? 29.231 0.868 -6.387 1.00 93.00 516 PRO A O 1
ATOM 4005 N N . ILE A 1 517 ? 27.680 -0.352 -5.322 1.00 93.00 517 ILE A N 1
ATOM 4006 C CA . ILE A 1 517 ? 26.778 -0.576 -6.457 1.00 93.00 517 ILE A CA 1
ATOM 4007 C C . ILE A 1 517 ? 25.367 -0.198 -6.019 1.00 93.00 517 ILE A C 1
ATOM 4009 O O . ILE A 1 517 ? 24.888 -0.656 -4.985 1.00 93.00 517 ILE A O 1
ATOM 4013 N N . VAL A 1 518 ? 24.698 0.642 -6.807 1.00 94.56 518 VAL A N 1
ATOM 4014 C CA . VAL A 1 518 ? 23.319 1.084 -6.585 1.00 94.56 518 VAL A CA 1
ATOM 4015 C C . VAL A 1 518 ? 22.364 0.190 -7.353 1.00 94.56 518 VAL A C 1
ATOM 4017 O O . VAL A 1 518 ? 22.530 -0.050 -8.550 1.00 94.56 518 VAL A O 1
ATOM 4020 N N . PHE A 1 519 ? 21.301 -0.211 -6.676 1.00 94.12 519 PHE A N 1
ATOM 4021 C CA . PHE A 1 519 ? 20.253 -1.082 -7.159 1.00 94.12 519 PHE A CA 1
ATOM 4022 C C . PHE A 1 519 ? 18.881 -0.427 -7.015 1.00 94.12 519 PHE A C 1
ATOM 4024 O O . PHE A 1 519 ? 18.655 0.455 -6.180 1.00 94.12 519 PHE A O 1
ATOM 4031 N N . ARG A 1 520 ? 17.932 -0.921 -7.810 1.00 93.25 520 ARG A N 1
ATOM 4032 C CA . ARG A 1 520 ? 16.500 -0.706 -7.597 1.00 93.25 520 ARG A CA 1
ATOM 4033 C C . ARG A 1 520 ? 15.838 -2.010 -7.152 1.00 93.25 520 ARG A C 1
ATOM 4035 O O . ARG A 1 520 ? 16.084 -3.046 -7.774 1.00 93.25 520 ARG A O 1
ATOM 4042 N N . PRO A 1 521 ? 14.966 -1.975 -6.133 1.00 92.75 521 PRO A N 1
ATOM 4043 C CA . PRO A 1 521 ? 14.207 -3.147 -5.716 1.00 92.75 521 PRO A CA 1
ATOM 4044 C C . PRO A 1 521 ? 13.048 -3.432 -6.678 1.00 92.75 521 PRO A C 1
ATOM 4046 O O . PRO A 1 521 ? 12.495 -2.514 -7.293 1.00 92.75 521 PRO A O 1
ATOM 4049 N N . GLU A 1 522 ? 12.629 -4.697 -6.751 1.00 90.25 522 GLU A N 1
ATOM 4050 C CA . GLU A 1 522 ? 11.379 -5.074 -7.426 1.00 90.25 522 GLU A CA 1
ATOM 4051 C C . GLU A 1 522 ? 10.173 -4.499 -6.674 1.00 90.25 522 GLU A C 1
ATOM 4053 O O . GLU A 1 522 ? 9.377 -3.748 -7.244 1.00 90.25 522 GLU A O 1
ATOM 4058 N N . TYR A 1 523 ? 10.111 -4.770 -5.366 1.00 90.62 523 TYR A N 1
ATOM 4059 C CA . TYR A 1 523 ? 9.088 -4.274 -4.450 1.00 90.62 523 TYR A CA 1
ATOM 4060 C C . TYR A 1 523 ? 9.719 -3.392 -3.375 1.00 90.62 523 TYR A C 1
ATOM 4062 O O . TYR A 1 523 ? 10.615 -3.816 -2.647 1.00 90.62 523 TYR A O 1
ATOM 4070 N N . SER A 1 524 ? 9.193 -2.181 -3.203 1.00 88.00 524 SER A N 1
ATOM 4071 C CA . SER A 1 524 ? 9.629 -1.264 -2.143 1.00 88.00 524 SER A CA 1
ATOM 4072 C C . SER A 1 524 ? 9.366 -1.798 -0.732 1.00 88.00 524 SER A C 1
ATOM 4074 O O . SER A 1 524 ? 10.121 -1.515 0.193 1.00 88.00 524 SER A O 1
ATOM 4076 N N . SER A 1 525 ? 8.314 -2.601 -0.569 1.00 88.50 525 SER A N 1
ATOM 4077 C CA . SER A 1 525 ? 7.871 -3.126 0.723 1.00 88.50 525 SER A CA 1
ATOM 4078 C C . SER A 1 525 ? 8.842 -4.111 1.367 1.00 88.50 525 SER A C 1
ATOM 4080 O O . SER A 1 525 ? 8.841 -4.222 2.590 1.00 88.50 525 SER A O 1
ATOM 4082 N N . VAL A 1 526 ? 9.613 -4.842 0.555 1.00 90.00 526 VAL A N 1
ATOM 4083 C CA . VAL A 1 526 ? 10.562 -5.857 1.034 1.00 90.00 526 VAL A CA 1
ATOM 4084 C C . VAL A 1 526 ? 11.778 -5.176 1.649 1.00 90.00 526 VAL A C 1
ATOM 4086 O O . VAL A 1 526 ? 12.149 -5.498 2.770 1.00 90.00 526 VAL A O 1
ATOM 4089 N N . LEU A 1 527 ? 12.331 -4.150 0.987 1.00 91.25 527 LEU A N 1
ATOM 4090 C CA . LEU A 1 527 ? 13.436 -3.367 1.551 1.00 91.25 527 LEU A CA 1
ATOM 4091 C C . LEU A 1 527 ? 13.093 -2.782 2.922 1.00 91.25 527 LEU A C 1
ATOM 4093 O O . LEU A 1 527 ? 13.914 -2.841 3.831 1.00 91.25 527 LEU A O 1
ATOM 4097 N N . ALA A 1 528 ? 11.874 -2.268 3.086 1.00 92.25 528 ALA A N 1
ATOM 4098 C CA . ALA A 1 528 ? 11.419 -1.688 4.346 1.00 92.25 528 ALA A CA 1
ATOM 4099 C C . ALA A 1 528 ? 11.378 -2.685 5.525 1.00 92.25 528 ALA A C 1
ATOM 4101 O O . ALA A 1 528 ? 11.388 -2.258 6.675 1.00 92.25 528 ALA A O 1
ATOM 4102 N N . GLU A 1 529 ? 11.307 -3.996 5.264 1.00 91.19 529 GLU A N 1
ATOM 4103 C CA . GLU A 1 529 ? 11.376 -5.038 6.304 1.00 91.19 529 GLU A CA 1
ATOM 4104 C C . GLU A 1 529 ? 12.819 -5.430 6.657 1.00 91.19 529 GLU A C 1
ATOM 4106 O O . GLU A 1 529 ? 13.065 -6.025 7.710 1.00 91.19 529 GLU A O 1
ATOM 4111 N N . LEU A 1 530 ? 13.780 -5.101 5.792 1.00 92.00 530 LEU A N 1
ATOM 4112 C CA . LEU A 1 530 ? 15.181 -5.493 5.939 1.00 92.00 530 LEU A CA 1
ATOM 4113 C C . LEU A 1 530 ? 16.036 -4.412 6.606 1.00 92.00 530 LEU A C 1
ATOM 4115 O O . LEU A 1 530 ? 17.003 -4.758 7.279 1.00 92.00 530 LEU A O 1
ATOM 4119 N N . VAL A 1 531 ? 15.688 -3.131 6.444 1.00 94.12 531 VAL A N 1
ATOM 4120 C CA . VAL A 1 531 ? 16.467 -2.001 6.982 1.00 94.12 531 VAL A CA 1
ATOM 4121 C C . VAL A 1 531 ? 15.689 -1.188 7.999 1.00 94.12 531 VAL A C 1
ATOM 4123 O O . VAL A 1 531 ? 14.467 -1.103 7.916 1.00 94.12 531 VAL A O 1
ATOM 4126 N N . ASP A 1 532 ? 16.406 -0.546 8.919 1.00 95.44 532 ASP A N 1
ATOM 4127 C CA . ASP A 1 532 ? 15.818 0.271 9.986 1.00 95.44 532 ASP A CA 1
ATOM 4128 C C . ASP A 1 532 ? 15.449 1.687 9.521 1.00 95.44 532 ASP A C 1
ATOM 4130 O O . ASP A 1 532 ? 14.578 2.334 10.103 1.00 95.44 532 ASP A O 1
ATOM 4134 N N . SER A 1 533 ? 16.090 2.195 8.467 1.00 96.50 533 SER A N 1
ATOM 4135 C CA . SER A 1 533 ? 15.850 3.554 7.990 1.00 96.50 533 SER A CA 1
ATOM 4136 C C . SER A 1 533 ? 16.068 3.726 6.491 1.00 96.50 533 SER A C 1
ATOM 4138 O O . SER A 1 533 ? 16.804 2.982 5.840 1.00 96.50 533 SER A O 1
ATOM 4140 N N . PHE A 1 534 ? 15.402 4.742 5.948 1.00 96.81 534 PHE A N 1
ATOM 4141 C CA . PHE A 1 534 ? 15.612 5.282 4.614 1.00 96.81 534 PHE A CA 1
ATOM 4142 C C . PHE A 1 534 ? 16.251 6.663 4.721 1.00 96.81 534 PHE A C 1
ATOM 4144 O O . PHE A 1 534 ? 15.776 7.516 5.469 1.00 96.81 534 PHE A O 1
ATOM 4151 N N . LEU A 1 535 ? 17.292 6.919 3.934 1.00 97.31 535 LEU A N 1
ATOM 4152 C CA . LEU A 1 535 ? 17.858 8.259 3.803 1.00 97.31 535 LEU A CA 1
ATOM 4153 C C . LEU A 1 535 ? 17.095 9.041 2.738 1.00 97.31 535 LEU A C 1
ATOM 4155 O O . LEU A 1 535 ? 16.982 8.597 1.600 1.00 97.31 535 LEU A O 1
ATOM 4159 N N . LEU A 1 536 ? 16.588 10.219 3.074 1.00 97.25 536 LEU A N 1
ATOM 4160 C CA . LEU A 1 536 ? 15.960 11.103 2.103 1.00 97.25 536 LEU A CA 1
ATOM 4161 C C . LEU A 1 536 ? 17.027 12.005 1.479 1.00 97.25 536 LEU A C 1
ATOM 4163 O O . LEU A 1 536 ? 17.594 12.850 2.177 1.00 97.25 536 LEU A O 1
ATOM 4167 N N . ILE A 1 537 ? 17.291 11.846 0.182 1.00 96.75 537 ILE A N 1
ATOM 4168 C CA . ILE A 1 537 ? 18.325 12.616 -0.521 1.00 96.75 537 ILE A CA 1
ATOM 4169 C C . ILE A 1 537 ? 17.738 13.791 -1.313 1.00 96.75 537 ILE A C 1
ATOM 4171 O O . ILE A 1 537 ? 16.639 13.690 -1.869 1.00 96.75 537 ILE A O 1
ATOM 4175 N N . THR A 1 538 ? 18.473 14.902 -1.361 1.00 96.38 538 THR A N 1
ATOM 4176 C CA . THR A 1 538 ? 18.131 16.100 -2.145 1.00 96.38 538 THR A CA 1
ATOM 4177 C C . THR A 1 538 ? 18.566 15.975 -3.608 1.00 96.38 538 THR A C 1
ATOM 4179 O O . THR A 1 538 ? 19.204 14.996 -4.004 1.00 96.38 538 THR A O 1
ATOM 4182 N N . GLU A 1 539 ? 18.244 16.975 -4.436 1.00 94.50 539 GLU A N 1
ATOM 4183 C CA . GLU A 1 539 ? 18.676 17.020 -5.840 1.00 94.50 539 GLU A CA 1
ATOM 4184 C C . GLU A 1 539 ? 20.208 17.093 -5.979 1.00 94.50 539 GLU A C 1
ATOM 4186 O O . GLU A 1 539 ? 20.781 16.540 -6.922 1.00 94.50 539 GLU A O 1
ATOM 4191 N N . GLU A 1 540 ? 20.871 17.719 -5.008 1.00 94.12 540 GLU A N 1
ATOM 4192 C CA . GLU A 1 540 ? 22.325 17.838 -4.894 1.00 94.12 540 GLU A CA 1
ATOM 4193 C C . GLU A 1 540 ? 22.995 16.534 -4.426 1.00 94.12 540 GLU A C 1
ATOM 4195 O O . GLU A 1 540 ? 24.221 16.436 -4.433 1.00 94.12 540 GLU A O 1
ATOM 4200 N N . GLY A 1 541 ? 22.210 15.509 -4.071 1.00 91.06 541 GLY A N 1
ATOM 4201 C CA . GLY A 1 541 ? 22.714 14.234 -3.562 1.00 91.06 541 GLY A CA 1
ATOM 4202 C C . GLY A 1 541 ? 23.136 14.284 -2.093 1.00 91.06 541 GLY A C 1
ATOM 4203 O O . GLY A 1 541 ? 23.926 13.445 -1.667 1.00 91.06 541 GLY A O 1
ATOM 4204 N N . GLU A 1 542 ? 22.634 15.248 -1.319 1.00 93.44 542 GLU A N 1
ATOM 4205 C CA . GLU A 1 542 ? 22.891 15.368 0.120 1.00 93.44 542 GLU A CA 1
ATOM 4206 C C . GLU A 1 542 ? 21.786 14.690 0.937 1.00 93.44 542 GLU A C 1
ATOM 4208 O O . GLU A 1 542 ? 20.637 14.601 0.501 1.00 93.44 542 GLU A O 1
ATOM 4213 N N . VAL A 1 543 ? 22.113 14.208 2.138 1.00 94.75 543 VAL A N 1
ATOM 4214 C CA . VAL A 1 543 ? 21.129 13.593 3.041 1.00 94.75 543 VAL A CA 1
ATOM 4215 C C . VAL A 1 543 ? 20.382 14.693 3.790 1.00 94.75 543 VAL A C 1
ATOM 4217 O O . VAL A 1 543 ? 20.953 15.375 4.634 1.00 94.75 543 VAL A O 1
ATOM 4220 N N . SER A 1 544 ? 19.089 14.835 3.506 1.00 94.31 544 SER A N 1
ATOM 4221 C CA . SER A 1 544 ? 18.216 15.821 4.156 1.00 94.31 544 SER A CA 1
ATOM 4222 C C . SER A 1 544 ? 17.577 15.316 5.450 1.00 94.31 544 SER A C 1
ATOM 4224 O O . SER A 1 544 ? 17.338 16.099 6.365 1.00 94.31 544 SER A O 1
ATOM 4226 N N . ALA A 1 545 ? 17.269 14.019 5.524 1.00 95.19 545 ALA A N 1
ATOM 4227 C CA . ALA A 1 545 ? 16.604 13.406 6.668 1.00 95.19 545 ALA A CA 1
ATOM 4228 C C . ALA A 1 545 ? 16.833 11.891 6.699 1.00 95.19 545 ALA A C 1
ATOM 4230 O O . ALA A 1 545 ? 17.079 11.263 5.666 1.00 95.19 545 ALA A O 1
ATOM 4231 N N . VAL A 1 546 ? 16.700 11.308 7.888 1.00 96.75 546 VAL A N 1
ATOM 4232 C CA . VAL A 1 546 ? 16.683 9.861 8.119 1.00 96.75 546 VAL A CA 1
ATOM 4233 C C . VAL A 1 546 ? 15.267 9.498 8.540 1.00 96.75 546 VAL A C 1
ATOM 4235 O O . VAL A 1 546 ? 14.785 10.042 9.523 1.00 96.75 546 VAL A O 1
ATOM 4238 N N . MET A 1 547 ? 14.611 8.621 7.783 1.00 96.06 547 MET A N 1
ATOM 4239 C CA . MET A 1 547 ? 13.220 8.228 8.004 1.00 96.06 547 MET A CA 1
ATOM 4240 C C . MET A 1 547 ? 13.159 6.784 8.488 1.00 96.06 547 MET A C 1
ATOM 4242 O O . MET A 1 547 ? 13.608 5.883 7.776 1.00 96.06 547 MET A O 1
ATOM 4246 N N . HIS A 1 548 ? 12.601 6.535 9.669 1.00 97.06 548 HIS A N 1
ATOM 4247 C CA . HIS A 1 548 ? 12.571 5.185 10.234 1.00 97.06 548 HIS A CA 1
ATOM 4248 C C . HIS A 1 548 ? 11.515 4.300 9.559 1.00 97.06 548 HIS A C 1
ATOM 4250 O O . HIS A 1 548 ? 10.376 4.705 9.319 1.00 97.06 548 HIS A O 1
ATOM 4256 N N . THR A 1 549 ? 11.895 3.074 9.205 1.00 97.19 549 THR A N 1
ATOM 4257 C CA . THR A 1 549 ? 10.951 2.057 8.720 1.00 97.19 549 THR A CA 1
ATOM 4258 C C . THR A 1 549 ? 10.188 1.452 9.899 1.00 97.19 549 THR A C 1
ATOM 4260 O O . THR A 1 549 ? 10.494 1.721 11.060 1.00 97.19 549 THR A O 1
ATOM 4263 N N . TYR A 1 550 ? 9.219 0.572 9.633 1.00 96.69 550 TYR A N 1
ATOM 4264 C CA . TYR A 1 550 ? 8.595 -0.222 10.701 1.00 96.69 550 TYR A CA 1
ATOM 4265 C C . TYR A 1 550 ? 9.627 -0.980 11.533 1.00 96.69 550 TYR A C 1
ATOM 4267 O O . TYR A 1 550 ? 9.526 -0.998 12.754 1.00 96.69 550 TYR A O 1
ATOM 4275 N N . ARG A 1 551 ? 10.657 -1.539 10.896 1.00 94.81 551 ARG A N 1
ATOM 4276 C CA . ARG A 1 551 ? 11.729 -2.228 11.610 1.00 94.81 551 ARG A CA 1
ATOM 4277 C C . ARG A 1 551 ? 12.487 -1.279 12.544 1.00 94.81 551 ARG A C 1
ATOM 4279 O O . ARG A 1 551 ? 12.666 -1.617 13.710 1.00 94.81 551 ARG A O 1
ATOM 4286 N N . GLY A 1 552 ? 12.848 -0.086 12.065 1.00 95.81 552 GLY A N 1
ATOM 4287 C CA . GLY A 1 552 ? 13.553 0.916 12.873 1.00 95.81 552 GLY A CA 1
ATOM 4288 C C . GLY A 1 552 ? 12.728 1.479 14.028 1.00 95.81 552 GLY A C 1
ATOM 4289 O O . GLY A 1 552 ? 13.283 1.829 15.062 1.00 95.81 552 GLY A O 1
ATOM 4290 N N . GLU A 1 553 ? 11.405 1.504 13.883 1.00 95.06 553 GLU A N 1
ATOM 4291 C CA . GLU A 1 553 ? 10.453 1.854 14.947 1.00 95.06 553 GLU A CA 1
ATOM 4292 C C . GLU A 1 553 ? 10.182 0.681 15.915 1.00 95.06 553 GLU A C 1
ATOM 4294 O O . GLU A 1 553 ? 9.420 0.814 16.874 1.00 95.06 553 GLU A O 1
ATOM 4299 N N . GLY A 1 554 ? 10.759 -0.503 15.669 1.00 95.12 554 GLY A N 1
ATOM 4300 C CA . GLY A 1 554 ? 10.498 -1.720 16.445 1.00 95.12 554 GLY A CA 1
ATOM 4301 C C . GLY A 1 554 ? 9.107 -2.325 16.209 1.00 95.12 554 GLY A C 1
ATOM 4302 O O . GLY A 1 554 ? 8.622 -3.122 17.012 1.00 95.12 554 GLY A O 1
ATOM 4303 N N . TRP A 1 555 ? 8.436 -1.948 15.121 1.00 94.56 555 TRP A N 1
ATOM 4304 C CA . TRP A 1 555 ? 7.105 -2.427 14.763 1.00 94.56 555 TRP A CA 1
ATOM 4305 C C . TRP A 1 555 ? 7.183 -3.802 14.104 1.00 94.56 555 TRP A C 1
ATOM 4307 O O . TRP A 1 555 ? 7.612 -3.943 12.958 1.00 94.56 555 TRP A O 1
ATOM 4317 N N . ASN A 1 556 ? 6.678 -4.821 14.800 1.00 91.12 556 ASN A N 1
ATOM 4318 C CA . ASN A 1 556 ? 6.435 -6.132 14.213 1.00 91.12 556 ASN A CA 1
ATOM 4319 C C . ASN A 1 556 ? 4.949 -6.289 13.867 1.00 91.12 556 ASN A C 1
ATOM 4321 O O . ASN A 1 556 ? 4.111 -6.476 14.745 1.00 91.12 556 ASN A O 1
ATOM 4325 N N . ILE A 1 557 ? 4.631 -6.217 12.574 1.00 91.56 557 ILE A N 1
ATOM 4326 C CA . ILE A 1 557 ? 3.256 -6.335 12.062 1.00 91.56 557 ILE A CA 1
ATOM 4327 C C . ILE A 1 557 ? 2.803 -7.789 11.835 1.00 91.56 557 ILE A C 1
ATOM 4329 O O . ILE A 1 557 ? 1.653 -7.996 11.437 1.00 91.56 557 ILE A O 1
ATOM 4333 N N . TRP A 1 558 ? 3.709 -8.754 12.046 1.00 88.12 558 TRP A N 1
ATOM 4334 C CA . TRP A 1 558 ? 3.533 -10.191 11.799 1.00 88.12 558 TRP A CA 1
ATOM 4335 C C . TRP A 1 558 ? 3.517 -11.051 13.068 1.00 88.12 558 TRP A C 1
ATOM 4337 O O . TRP A 1 558 ? 3.110 -12.210 12.996 1.00 88.12 558 TRP A O 1
ATOM 4347 N N . ALA A 1 559 ? 3.986 -10.512 14.199 1.00 72.31 559 ALA A N 1
ATOM 4348 C CA . ALA A 1 559 ? 3.725 -11.080 15.524 1.00 72.31 559 ALA A CA 1
ATOM 4349 C C . ALA A 1 559 ? 2.225 -11.083 15.784 1.00 72.31 559 ALA A C 1
ATOM 4351 O O . ALA A 1 559 ? 1.755 -11.844 16.655 1.00 72.31 559 ALA A O 1
#

Foldseek 3Di:
DPPPPDPDPVNVVVVVVVLLVVLVVVLVLLVVLLVVLLDDALLRVLLLVLQQVLLVVVVVVVVVVPPPDDDDDDDDDDDDDDDDDDDDDDDDDDDDPDPDPPPFPRDYPFAKAFAVVQLLLLLLVLLVLQVVLLAAEAEECLQAQFVVSVLVSQVSSQCNNCVDPVPPPPDPDDGSHQYYAYAALLRLLVVLVVLSTLEYEPNDQDDDLVRLLSNVCSCLVPLPSNNHYAYEDQDVVSVVSNVVSVVVCLVVVVVVVVVPDFAPAAAEHEYAYEAEPQQPPVVNVVDPDPPDDGHHALVSLVVVVVVLVVVLVVQVVDDGRYGYHYDYQEYEYDHVCPLLVQQFNPDPPVPCPDDPDSVVSSCNVVSVVVSVVVLVVVLVRLVVNCVSVVVPPDADCNRYAYEYEELRCSNSQSVRPSHNHYYYHNLSQCFSLSSRGSPRSHHHTMKTKFFFADADPQQKTKTWAQAQLQLVKAWSPPPQKGWDPDPDPPHDNRTITIIHRHPPDPPVPDRDGGNMIMIGGNGSSSVLVRDQWYFYTYSSNGGPDTTGGCVVVVRDSPD

Secondary structure (DSSP, 8-state):
-GGGTT--HHHHHHHHHHHHHHHHHHHHHHHHHHHHTTSPPHHHHHHHHHHHHHHHHHHHHHHHTTSS--S-------PPPPP--------------S----------SSEEEEEHHHHHHHHHHHHHHHHTTT-EEEEESTTT--HHHHHHHHHHHHHHH-S-GGG-TT--PPPSEEEEEESSHHHHHHHHHH---SEEEE-S---SHHHHHHHHHHHHHTTTTT-EEEEEES-SHHHHHHHHHHHHHHHTTGGGGGT--STT-EEEEEEEEEEE-TT-STTGGG----S-----SHHHHHHHHHHHHHHHHHHTTS--SSEEEEEEEEEEEE-TTTTGGGGPPP---TT------HHHHHHHHHHHHHHHHHHHHHHHHHHHHHHHTTTTTT--TTTSEEEE--STTHHHHHH-TT-SEEEE-GGGT--GGGGG-TT--PPP-EEEEEEEEEEETTTEEEEESSGGGGTT-EEEESSSEEE----STTS-TTTEEEEEEPTT--GGGPPPTT-EEEEE-S-HHHHHHH-SEEEEE-TTS-EEEEEE-TTTTT--S--

Radius of gyration: 28.21 Å; chains: 1; bounding box: 88×57×85 Å

InterPro domains:
  IPR029066 PLP-binding barrel [G3DSA:3.20.20.10] (118-281)

pLDDT: mean 78.53, std 20.63, range [21.33, 98.25]

Sequence (559 aa):
MYFFGRFSFLAIAVLSGAYSVYAITKYRAACCVSRARLVIPRAVSLFYASLRKNDSARDFHQHQHRDDDDHTAKDTAKPLAAQPGVARASSSAGNWSGATETSTPSVSCPVVFVDNTNFEANVRAVVSLLLKNNKQVRLSTKGVRCPELLERAAALMEKYAVPCPEYDIISPGRPFVSGLLTSTAAETLLWARRGTFSSLLLGQPILDALSADRYVEAMTLNFSSKVRCLVVVDAVEQLELLWNAAKAWISDRGYTRLGFDNAVESLHFELMVRIDFSGDSLKKCFWRSEEPQTLCSPRQVTQFCGKVGEFNAKLSKEKLPVGVQFVIRGLWTYENGQLSQMDIAPNVLPNAIGCTPARWFLRYPLLQWYKQYVSRNLQMRCMSILQRLGYKKKVSPEDLLTSGGSSVSLVYSAQDSTLAEVCMGAGLLCGHQLDCYVDSPFKPSLYFALSVTRVAPHRIVICSGFGHNLSGAIPVYPPQLQSINSHGADIDDDLEVGVMVLDGTPEERLISIGDPIVFRPEYSSVLAELVDSFLLITEEGEVSAVMHTYRGEGWNIWA

Organism: Trypanosoma cruzi (strain CL Brener) (NCBI:txid353153)